Protein 9Y0I (pdb70)

Foldseek 3Di:
DLLVLLLVLLCVQLVLCVVVVVNLLNVLSVVLNVLSVVVVDNVLSNVSSVLSVQLVVCVVVPNLLRNLLSSLVSLCSSVVDDDLLVVLLVLLNVLLVLCVVLVNNLLSNLSSSLNSLSSNVVDNVLSVVLSVLSVQLSVCSVVVNSPSNSVSSVVSSVSSVPDD/DLLVLLLVLLVLLLVLCVVVVNNLLNVLSVVLNVLSVVVVDNVLSNLSNVLSVQLNVCVVVPNLLSNLLSSLVSLCSSVVQDDLLVVLLVLLVVLLVLCVVLVNSLLSNLSSQLSSLSSVVVDNVLSVVLSVLSVQLSVCSVVVVSPSNNVSSVVSNVSSVVD/DLLVLLLVLLCVLLVLCVVVPNNLLNVLSVVLNVLSVVVVDSVLSNQLSVLSVQLSVCVVVPLLLSNLLSSLVNLCSSVVPDPLLVVLLVLLNVLLVLCVVLPNNVLSNLSSSLNSLSSNVVDSVLSVLLSVLSVVLSVCVVVPNNPSNSVSSVVSSVSSVPDD/DLLVLLLVLLVLQLVVCVVVVVPLRNVLSVVLNVLSVVVVDNVLSNLSNVLSVQLNVCVVVPNQLSNLLSSLVSLCSSVVDPDLLVVLSVLLVVLLVLCVVLVNPPLSNLSSVLSSLSSVVVDNVLSVVLNVLSVVLSVCSVVPVPVSSSVSSVVNSVSSVPDD

Sequence (655 aa):
EVIERARRLLRELADLAEERGDEGVAAAAREVERLVAERGDRELAAVVAALAAAALLALERGDEVLARLAAAAAVLVAKRERGKVAKAVAELARLARLALERGDEETARLVAEVALLVASKGDDELAEKVAELAREARDALEAGDRERAREAAEEALRVAREAEEVIERARRLLRELADLAEERGDEGVAAAAREVERLVAERGDRELAAVVAALAAAALLALERGDEVLARLAAAAAVLVAKRERGKVAKAVAELARLARLALERGDEETARLVAEVALLVASKGDDELAEKVAELAREARDALEAGDRERAREAAEEALRVAREAEVIERARRLLRELADLAEERGDEGVAAAAREVERLVAERGDRELAAVVAALAAAALLALERGDEVLARLAAAAAVLVAKRERGKVAKAVAELARLARLALERGDEETARLVAEVALLVASKGDDELAEKVAELAREARDALEAGDRERAREAAEEALRVAREAEEVIERARRLLRELADLAEERGDEGVAAAAREVERLVAERGDRELAAVVAALAAAALLALERGDEVLARLAAAAAVLVAKRERGKVAKAVAELARLARLALERGDEETARLVAEVALLVASKGDDELAEKVAELAREARDALEAGDRERAREAAEEALRVAREAE

Solvent-accessible surface area: 25498 Å² total; per-residue (Å²): 147,34,37,62,67,0,71,120,41,2,88,66,4,6,96,30,0,86,143,43,12,10,80,24,0,0,55,2,2,107,41,2,21,139,43,1,40,143,80,39,55,164,78,10,0,15,13,0,11,12,1,1,26,18,0,5,10,1,0,13,8,14,20,28,1,9,0,31,20,6,3,0,12,4,1,26,8,1,65,145,37,168,38,107,7,22,86,2,10,23,45,2,28,85,4,0,33,4,0,30,78,126,20,0,20,12,0,0,30,12,1,0,18,0,0,1,26,0,0,26,63,23,60,78,106,4,1,82,105,0,8,122,32,6,117,70,1,102,98,9,5,96,88,54,64,53,76,137,0,12,88,3,2,25,64,2,5,142,27,0,78,113,23,185,119,29,38,77,61,0,72,112,24,1,93,63,3,11,88,20,0,90,122,91,52,7,125,29,0,0,52,5,2,103,43,1,25,132,26,1,42,132,97,48,47,87,69,10,0,35,1,0,14,23,0,1,25,8,0,3,5,0,4,52,65,6,0,18,0,11,0,17,11,9,3,0,15,3,1,26,4,1,69,126,21,88,43,119,8,20,87,1,6,37,17,1,18,131,5,0,53,25,0,12,35,58,5,0,9,11,2,0,44,12,1,0,17,0,0,3,32,0,0,43,87,31,76,79,106,3,0,81,81,0,16,109,35,4,127,82,2,54,80,0,2,94,72,53,64,67,136,84,0,82,97,8,2,62,62,3,6,151,33,0,145,153,68,115,22,43,100,45,0,111,108,14,1,104,20,2,6,88,41,0,103,138,22,52,9,125,28,0,4,54,8,2,149,75,2,34,158,27,0,36,115,102,38,44,157,72,10,0,22,7,0,10,18,1,0,20,11,0,2,7,1,1,34,52,0,5,11,0,9,0,12,20,5,3,0,14,2,1,27,16,0,52,97,49,140,38,110,2,20,115,3,7,28,48,1,33,110,3,0,60,13,0,30,70,87,32,3,26,13,0,0,32,25,2,0,5,0,0,2,20,0,1,44,57,20,46,80,139,9,0,80,87,0,10,91,15,4,106,54,0,79,77,11,4,93,89,56,71,84,127,137,0,54,85,1,2,84,71,2,22,148,37,0,131,127,33,200,141,36,29,82,69,0,65,133,28,2,112,65,4,12,93,54,0,109,152,39,27,12,117,10,4,1,41,3,2,101,64,3,26,110,38,0,38,130,151,50,68,143,57,25,0,35,4,0,11,25,0,1,35,8,0,0,14,0,6,59,39,1,11,12,0,11,2,4,11,8,3,0,15,5,2,15,10,8,71,150,33,82,48,120,2,15,86,0,10,20,11,1,18,58,1,0,28,14,0,28,86,117,11,0,2,0,0,0,4,2,1,0,9,0,0,4,22,0,0,35,48,23,55,90,111,3,0,56,90,0,0,120,36,2,76,87,0,61,97,0,3,104,86,51,45,39,137,97,0,30,107,7,2,41,76,2,4,105,26,0,76,109,61,185

Nearest PDB structures (foldseek):
  5cwf-assembly4_D  TM=4.462E-01  e=7.627E-04  synthetic construct
  5cwf-assembly3_C  TM=4.151E-01  e=1.908E-03  synthetic construct
  8erw-assembly1_A  TM=2.856E-01  e=3.989E-02  synthetic construct
  3u8v-assembly1_A  TM=5.366E-01  e=1.988E+00  Nitrosomonas europaea
  4qim-assembly1_A  TM=2.891E-01  e=3.070E+00  Homo sapiens

Structure (mmCIF, N/CA/C/O backbone):
data_9Y0I
#
_entry.id   9Y0I
#
_cell.length_a   51.199
_cell.length_b   93.237
_cell.length_c   60.890
_cell.angle_alpha   90.000
_cell.angle_beta   98.369
_cell.angle_gamma   90.000
#
_symmetry.space_group_name_H-M   'P 1 21 1'
#
loop_
_atom_site.group_PDB
_atom_site.id
_atom_site.type_symbol
_atom_site.label_atom_id
_atom_site.label_alt_id
_atom_site.label_comp_id
_atom_site.label_asym_id
_atom_site.label_entity_id
_atom_site.label_seq_id
_atom_site.pdbx_PDB_ins_code
_atom_site.Cartn_x
_atom_site.Cartn_y
_atom_site.Cartn_z
_atom_site.occupancy
_atom_site.B_iso_or_equiv
_atom_site.auth_seq_id
_atom_site.auth_comp_id
_atom_site.auth_asym_id
_atom_site.auth_atom_id
_atom_site.pdbx_PDB_model_num
ATOM 1 N N . GLU A 1 1 ? 38.89182 4.65470 5.73311 1.000 93.69926 1 GLU A N 1
ATOM 2 C CA . GLU A 1 1 ? 38.67247 5.63174 6.79378 1.000 82.90023 1 GLU A CA 1
ATOM 3 C C . GLU A 1 1 ? 37.20217 5.54353 7.14785 1.000 84.97179 1 GLU A C 1
ATOM 4 O O . GLU A 1 1 ? 36.78438 5.86977 8.25891 1.000 87.05841 1 GLU A O 1
ATOM 10 N N . VAL A 1 2 ? 36.42735 5.20828 6.11546 1.000 73.54487 2 VAL A N 1
ATOM 11 C CA . VAL A 1 2 ? 35.01502 4.84513 6.17084 1.000 67.03285 2 VAL A CA 1
ATOM 12 C C . VAL A 1 2 ? 34.61488 4.21937 7.50159 1.000 62.92620 2 VAL A C 1
ATOM 13 O O . VAL A 1 2 ? 33.57939 4.57121 8.07481 1.000 64.67047 2 VAL A O 1
ATOM 17 N N . ILE A 1 3 ? 35.41301 3.26158 7.98314 1.000 57.01465 3 ILE A N 1
ATOM 18 C CA . ILE A 1 3 ? 35.06426 2.55962 9.21517 1.000 57.07884 3 ILE A CA 1
ATOM 19 C C . ILE A 1 3 ? 35.02139 3.52771 10.38662 1.000 57.77014 3 ILE A C 1
ATOM 20 O O . ILE A 1 3 ? 34.08347 3.50948 11.19230 1.000 59.45026 3 ILE A O 1
ATOM 25 N N . GLU A 1 4 ? 36.02977 4.39201 10.49897 1.000 72.02262 4 GLU A N 1
ATOM 26 C CA . GLU A 1 4 ? 36.00910 5.40296 11.54778 1.000 77.68310 4 GLU A CA 1
ATOM 27 C C . GLU A 1 4 ? 34.94486 6.45540 11.25859 1.000 72.32905 4 GLU A C 1
ATOM 28 O O . GLU A 1 4 ? 34.34113 6.99665 12.18949 1.000 78.29160 4 GLU A O 1
ATOM 34 N N . ARG A 1 5 ? 34.70858 6.75639 9.97726 1.000 71.20795 5 ARG A N 1
ATOM 35 C CA . ARG A 1 5 ? 33.63060 7.66878 9.60110 1.000 74.10468 5 ARG A CA 1
ATOM 36 C C . ARG A 1 5 ? 32.29253 7.14912 10.10643 1.000 65.73554 5 ARG A C 1
ATOM 37 O O . ARG A 1 5 ? 31.49699 7.89683 10.68804 1.000 65.09607 5 ARG A O 1
ATOM 45 N N . ALA A 1 6 ? 32.02334 5.86359 9.87345 1.000 67.35394 6 ALA A N 1
ATOM 46 C CA . ALA A 1 6 ? 30.80398 5.24844 10.37886 1.000 69.62109 6 ALA A CA 1
ATOM 47 C C . ALA A 1 6 ? 30.75962 5.30882 11.89702 1.000 72.65564 6 ALA A C 1
ATOM 48 O O . ALA A 1 6 ? 29.79909 5.82117 12.48165 1.000 69.76545 6 ALA A O 1
ATOM 50 N N . ARG A 1 7 ? 31.81755 4.82349 12.55379 1.000 70.50655 7 ARG A N 1
ATOM 51 C CA . ARG A 1 7 ? 31.83069 4.78029 14.01093 1.000 62.92126 7 ARG A CA 1
ATOM 52 C C . ARG A 1 7 ? 31.63209 6.15746 14.62221 1.000 65.83286 7 ARG A C 1
ATOM 53 O O . ARG A 1 7 ? 30.99885 6.27881 15.67745 1.000 68.11617 7 ARG A O 1
ATOM 61 N N . ARG A 1 8 ? 32.16012 7.20376 13.99210 1.000 94.10876 8 ARG A N 1
ATOM 62 C CA . ARG A 1 8 ? 31.93441 8.53479 14.53591 1.000 95.98967 8 ARG A CA 1
ATOM 63 C C . ARG A 1 8 ? 30.46253 8.90876 14.45935 1.000 93.16340 8 ARG A C 1
ATOM 64 O O . ARG A 1 8 ? 29.91657 9.51357 15.38977 1.000 87.84156 8 ARG A O 1
ATOM 72 N N . LEU A 1 9 ? 29.81380 8.57499 13.34590 1.000 60.45324 9 LEU A N 1
ATOM 73 C CA . LEU A 1 9 ? 28.39764 8.86678 13.19478 1.000 56.07215 9 LEU A CA 1
ATOM 74 C C . LEU A 1 9 ? 27.56535 8.08164 14.20370 1.000 58.38114 9 LEU A C 1
ATOM 75 O O . LEU A 1 9 ? 26.56123 8.59258 14.71531 1.000 53.90515 9 LEU A O 1
ATOM 80 N N . LEU A 1 10 ? 27.96073 6.83550 14.50275 1.000 49.86858 10 LEU A N 1
ATOM 81 C CA . LEU A 1 10 ? 27.22119 6.06290 15.49743 1.000 51.56167 10 LEU A CA 1
ATOM 82 C C . LEU A 1 10 ? 27.36869 6.65065 16.89497 1.000 57.07884 10 LEU A C 1
ATOM 83 O O . LEU A 1 10 ? 26.42763 6.58541 17.69510 1.000 55.34007 10 LEU A O 1
ATOM 88 N N . ARG A 1 11 ? 28.53760 7.21120 17.22190 1.000 62.09294 11 ARG A N 1
ATOM 89 C CA . ARG A 1 11 ? 28.71076 7.76084 18.56404 1.000 59.65061 11 ARG A CA 1
ATOM 90 C C . ARG A 1 11 ? 27.90514 9.04011 18.75480 1.000 62.77943 11 ARG A C 1
ATOM 91 O O . ARG A 1 11 ? 27.28586 9.23093 19.80740 1.000 78.74397 11 ARG A O 1
ATOM 99 N N . GLU A 1 12 ? 27.90308 9.93680 17.76158 1.000 71.03182 12 GLU A N 1
ATOM 100 C CA . GLU A 1 12 ? 27.06908 11.13033 17.88241 1.000 78.75412 12 GLU A CA 1
ATOM 101 C C . GLU A 1 12 ? 25.59389 10.75959 17.91090 1.000 73.14428 12 GLU A C 1
ATOM 102 O O . GLU A 1 12 ? 24.80568 11.37706 18.63451 1.000 73.74480 12 GLU A O 1
ATOM 108 N N . LEU A 1 13 ? 25.19814 9.76619 17.11447 1.000 52.35242 13 LEU A N 1
ATOM 109 C CA . LEU A 1 13 ? 23.81760 9.30001 17.16000 1.000 55.29694 13 LEU A CA 1
ATOM 110 C C . LEU A 1 13 ? 23.46317 8.79262 18.55130 1.000 64.37633 13 LEU A C 1
ATOM 111 O O . LEU A 1 13 ? 22.36741 9.06030 19.05742 1.000 55.71579 13 LEU A O 1
ATOM 116 N N . ALA A 1 14 ? 24.37184 8.03788 19.17586 1.000 74.10960 14 ALA A N 1
ATOM 117 C CA . ALA A 1 14 ? 24.13790 7.57472 20.53939 1.000 70.51394 14 ALA A CA 1
ATOM 118 C C . ALA A 1 14 ? 24.05042 8.74622 21.51026 1.000 77.10622 14 ALA A C 1
ATOM 119 O O . ALA A 1 14 ? 23.21310 8.74710 22.42040 1.000 82.51378 14 ALA A O 1
ATOM 121 N N . ASP A 1 15 ? 24.92047 9.74476 21.34003 1.000 69.76085 15 ASP A N 1
ATOM 122 C CA . ASP A 1 15 ? 24.91926 10.91478 22.21440 1.000 72.08452 15 ASP A CA 1
ATOM 123 C C . ASP A 1 15 ? 23.60892 11.68836 22.10801 1.000 73.06421 15 ASP A C 1
ATOM 124 O O . ASP A 1 15 ? 22.92909 11.93458 23.11193 1.000 73.58662 15 ASP A O 1
ATOM 129 N N . LEU A 1 16 ? 23.25205 12.09910 20.88919 1.000 71.77567 16 LEU A N 1
ATOM 130 C CA . LEU A 1 16 ? 22.04394 12.89260 20.68564 1.000 76.99240 16 LEU A CA 1
ATOM 131 C C . LEU A 1 16 ? 20.79383 12.13547 21.12439 1.000 73.70813 16 LEU A C 1
ATOM 132 O O . LEU A 1 16 ? 19.88896 12.71797 21.73365 1.000 72.34775 16 LEU A O 1
ATOM 137 N N . ALA A 1 17 ? 20.72190 10.83659 20.82071 1.000 68.46290 17 ALA A N 1
ATOM 138 C CA . ALA A 1 17 ? 19.57871 10.04078 21.25881 1.000 68.64691 17 ALA A CA 1
ATOM 139 C C . ALA A 1 17 ? 19.51990 9.96273 22.77778 1.000 75.27248 17 ALA A C 1
ATOM 140 O O . ALA A 1 17 ? 18.43517 10.02386 23.36963 1.000 68.48604 17 ALA A O 1
ATOM 142 N N . GLU A 1 18 ? 20.67838 9.81688 23.42562 1.000 95.33068 18 GLU A N 1
ATOM 143 C CA . GLU A 1 18 ? 20.71090 9.78050 24.88345 1.000 96.68310 18 GLU A CA 1
ATOM 144 C C . GLU A 1 18 ? 20.19495 11.09523 25.45333 1.000 100.63865 18 GLU A C 1
ATOM 145 O O . GLU A 1 18 ? 19.48924 11.11553 26.46967 1.000 94.96059 18 GLU A O 1
ATOM 151 N N . GLU A 1 19 ? 20.57151 12.20849 24.81393 1.000 100.15933 19 GLU A N 1
ATOM 152 C CA . GLU A 1 19 ? 20.12639 13.53693 25.22153 1.000 93.28155 19 GLU A CA 1
ATOM 153 C C . GLU A 1 19 ? 18.63174 13.73031 25.00645 1.000 96.03654 19 GLU A C 1
ATOM 154 O O . GLU A 1 19 ? 17.98221 14.44751 25.77527 1.000 111.00361 19 GLU A O 1
ATOM 160 N N . ARG A 1 20 ? 18.06917 13.10685 23.97205 1.000 78.02944 20 ARG A N 1
ATOM 161 C CA . ARG A 1 20 ? 16.64307 13.22228 23.70021 1.000 79.46805 20 ARG A CA 1
ATOM 162 C C . ARG A 1 20 ? 15.80765 12.24232 24.50718 1.000 82.42665 20 ARG A C 1
ATOM 163 O O . ARG A 1 20 ? 14.57551 12.32102 24.46068 1.000 96.72899 20 ARG A O 1
ATOM 171 N N . GLY A 1 21 ? 16.43737 11.33091 25.23971 1.000 91.56917 21 GLY A N 1
ATOM 172 C CA . GLY A 1 21 ? 15.71230 10.33680 25.99846 1.000 90.12178 21 GLY A CA 1
ATOM 173 C C . GLY A 1 21 ? 15.33155 9.09943 25.21945 1.000 93.86402 21 GLY A C 1
ATOM 174 O O . GLY A 1 21 ? 14.61007 8.24781 25.75518 1.000 77.72748 21 GLY A O 1
ATOM 175 N N . ASP A 1 22 ? 15.77937 8.976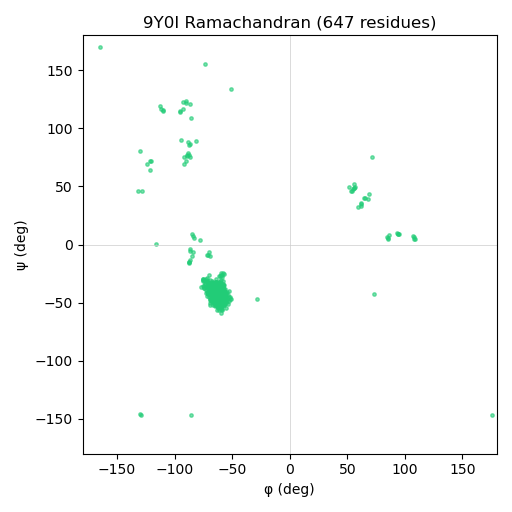72 23.96883 1.000 97.95154 22 ASP A N 1
ATOM 176 C CA . ASP A 1 22 ? 15.47986 7.80256 23.15114 1.000 94.47439 22 ASP A CA 1
ATOM 177 C C . ASP A 1 22 ? 16.59863 6.77483 23.33698 1.000 91.46897 22 ASP A C 1
ATOM 178 O O . ASP A 1 22 ? 17.40485 6.49941 22.44589 1.000 98.26108 22 ASP A O 1
ATOM 183 N N . GLU A 1 23 ? 16.62598 6.20386 24.54669 1.000 100.26546 23 GLU A N 1
ATOM 184 C CA . GLU A 1 23 ? 17.61889 5.18913 24.89381 1.000 90.55968 23 GLU A CA 1
ATOM 185 C C . GLU A 1 23 ? 17.54231 3.97261 23.98676 1.000 82.46739 23 GLU A C 1
ATOM 186 O O . GLU A 1 23 ? 18.53290 3.24750 23.84425 1.000 87.74364 23 GLU A O 1
ATOM 192 N N . GLY A 1 24 ? 16.38130 3.71946 23.38413 1.000 82.83512 24 GLY A N 1
ATOM 193 C CA . GLY A 1 24 ? 16.29219 2.64318 22.41475 1.000 72.20338 24 GLY A CA 1
ATOM 194 C C . GLY A 1 24 ? 17.23579 2.86424 21.25075 1.000 70.63202 24 GLY A C 1
ATOM 195 O O . GLY A 1 24 ? 17.92913 1.94224 20.81322 1.000 67.08822 24 GLY A O 1
ATOM 196 N N . VAL A 1 25 ? 17.27496 4.09379 20.73519 1.000 66.34034 25 VAL A N 1
ATOM 197 C CA . VAL A 1 25 ? 18.12272 4.39700 19.58959 1.000 63.91347 25 VAL A CA 1
ATOM 198 C C . VAL A 1 25 ? 19.58645 4.46241 20.00620 1.000 73.99053 25 VAL A C 1
ATOM 199 O O . VAL A 1 25 ? 20.47415 4.01342 19.27164 1.000 70.92553 25 VAL A O 1
ATOM 203 N N . ALA A 1 26 ? 19.86259 4.99839 21.19765 1.000 72.51922 26 ALA A N 1
ATOM 204 C CA . ALA A 1 26 ? 21.24066 5.06314 21.67752 1.000 70.78745 26 ALA A CA 1
ATOM 205 C C . ALA A 1 26 ? 21.82935 3.66888 21.83640 1.000 72.25248 26 ALA A C 1
ATOM 206 O O . ALA A 1 26 ? 22.96782 3.41116 21.42779 1.000 78.70265 26 ALA A O 1
ATOM 208 N N . ALA A 1 27 ? 21.06626 2.75668 22.44236 1.000 64.80164 27 ALA A N 1
ATOM 209 C CA . ALA A 1 27 ? 21.53000 1.38197 22.59075 1.000 64.39102 27 ALA A CA 1
ATOM 210 C C . ALA A 1 27 ? 21.83687 0.75800 21.23697 1.000 57.30378 27 ALA A C 1
ATOM 211 O O . ALA A 1 27 ? 22.84517 0.05977 21.08039 1.000 59.95012 27 ALA A O 1
ATOM 213 N N . ALA A 1 28 ? 20.96738 0.98575 20.25095 1.000 52.14674 28 ALA A N 1
ATOM 214 C CA . ALA A 1 28 ? 21.19916 0.44162 18.91889 1.000 59.23139 28 ALA A CA 1
ATOM 215 C C . ALA A 1 28 ? 22.49231 0.98818 18.32579 1.000 57.10719 28 ALA A C 1
ATOM 216 O O . ALA A 1 28 ? 23.31295 0.23123 17.79919 1.000 50.77849 28 ALA A O 1
ATOM 218 N N . ALA A 1 29 ? 22.69335 2.30645 18.41341 1.000 54.50847 29 ALA A N 1
ATOM 219 C CA . ALA A 1 29 ? 23.90187 2.92045 17.87528 1.000 56.46031 29 ALA A CA 1
ATOM 220 C C . ALA A 1 29 ? 25.15091 2.29855 18.48174 1.000 62.88282 29 ALA A C 1
ATOM 221 O O . ALA A 1 29 ? 26.14239 2.05915 17.78215 1.000 65.58908 29 ALA A O 1
ATOM 223 N N . ARG A 1 30 ? 25.12485 2.04128 19.78844 1.000 62.07346 30 ARG A N 1
ATOM 224 C CA . ARG A 1 30 ? 26.28808 1.46301 20.44830 1.000 59.34756 30 ARG A CA 1
ATOM 225 C C . ARG A 1 30 ? 26.51050 0.02072 20.00630 1.000 55.95333 30 ARG A C 1
ATOM 226 O O . ARG A 1 30 ? 27.65673 -0.42122 19.86949 1.000 64.66614 30 ARG A O 1
ATOM 234 N N . GLU A 1 31 ? 25.43203 -0.73762 19.80225 1.000 59.86107 31 GLU A N 1
ATOM 235 C CA . GLU A 1 31 ? 25.58059 -2.10741 19.31592 1.000 62.89727 31 GLU A CA 1
ATOM 236 C C . GLU A 1 31 ? 26.07910 -2.12139 17.87817 1.000 63.43649 31 GLU A C 1
ATOM 237 O O . GLU A 1 31 ? 26.98051 -2.89323 17.52555 1.000 60.14849 31 GLU A O 1
ATOM 243 N N . VAL A 1 32 ? 25.49638 -1.27260 17.03273 1.000 54.52097 32 VAL A N 1
ATOM 244 C CA . VAL A 1 32 ? 25.90600 -1.21332 15.63782 1.000 49.93305 32 VAL A CA 1
ATOM 245 C C . VAL A 1 32 ? 27.37203 -0.81618 15.53317 1.000 53.68369 32 VAL A C 1
ATOM 246 O O . VAL A 1 32 ? 28.13164 -1.40921 14.75901 1.000 49.75103 32 VAL A O 1
ATOM 250 N N . GLU A 1 33 ? 27.79276 0.19266 16.30694 1.000 68.39071 33 GLU A N 1
ATOM 251 C CA . GLU A 1 33 ? 29.19020 0.61825 16.27230 1.000 73.17989 33 GLU A CA 1
ATOM 252 C C . GLU A 1 33 ? 30.13410 -0.51220 16.65298 1.000 75.63944 33 GLU A C 1
ATOM 253 O O . GLU A 1 33 ? 31.21419 -0.65225 16.06443 1.000 75.46402 33 GLU A O 1
ATOM 259 N N . ARG A 1 34 ? 29.75448 -1.32180 17.64509 1.000 64.23054 34 ARG A N 1
ATOM 260 C CA . ARG A 1 34 ? 30.59701 -2.45560 18.00249 1.000 64.44045 34 ARG A CA 1
ATOM 261 C C . ARG A 1 34 ? 30.68600 -3.43323 16.84044 1.000 63.10038 34 ARG A C 1
ATOM 262 O O . ARG A 1 34 ? 31.76830 -3.94180 16.52801 1.000 69.14960 34 ARG A O 1
ATOM 270 N N . LEU A 1 35 ? 29.55085 -3.72311 16.19838 1.000 51.95612 35 LEU A N 1
ATOM 271 C CA . LEU A 1 35 ? 29.56941 -4.59999 15.03128 1.000 57.55716 35 LEU A CA 1
ATOM 272 C C . LEU A 1 35 ? 30.44115 -4.03352 13.91488 1.000 57.83600 35 LEU A C 1
ATOM 273 O O . LEU A 1 35 ? 31.24611 -4.75958 13.32385 1.000 49.17585 35 LEU A O 1
ATOM 278 N N . VAL A 1 36 ? 30.30203 -2.73849 13.61733 1.000 54.67008 36 VAL A N 1
ATOM 279 C CA . VAL A 1 36 ? 31.10352 -2.12790 12.56171 1.000 52.99700 36 VAL A CA 1
ATOM 280 C C . VAL A 1 36 ? 32.58805 -2.28652 12.85621 1.000 63.56827 36 VAL A C 1
ATOM 281 O O . VAL A 1 36 ? 33.38909 -2.56286 11.95439 1.000 74.79359 36 VAL A O 1
ATOM 285 N N . ALA A 1 37 ? 32.98035 -2.11547 14.11954 1.000 68.71471 37 ALA A N 1
ATOM 286 C CA . ALA A 1 37 ? 34.38787 -2.25263 14.47966 1.000 62.68294 37 ALA A CA 1
ATOM 287 C C . ALA A 1 37 ? 34.84348 -3.70107 14.35571 1.000 61.43210 37 ALA A C 1
ATOM 288 O O . ALA A 1 37 ? 35.89006 -3.98585 13.76318 1.000 61.63879 37 ALA A O 1
ATOM 290 N N . GLU A 1 38 ? 34.07065 -4.63058 14.92122 1.000 74.46807 38 GLU A N 1
ATOM 291 C CA . GLU A 1 38 ? 34.46761 -6.03453 14.91592 1.000 78.40632 38 GLU A CA 1
ATOM 292 C C . GLU A 1 38 ? 34.47708 -6.60112 13.50088 1.000 80.35977 38 GLU A C 1
ATOM 293 O O . GLU A 1 38 ? 35.36581 -7.38067 13.14451 1.000 76.00754 38 GLU A O 1
ATOM 299 N N . ARG A 1 39 ? 33.50214 -6.22297 12.67626 1.000 88.86675 39 ARG A N 1
ATOM 300 C CA . ARG A 1 39 ? 33.47613 -6.73901 11.31327 1.000 86.93534 39 ARG A CA 1
ATOM 301 C C . ARG A 1 39 ? 34.59660 -6.14868 10.47756 1.000 87.03833 39 ARG A C 1
ATOM 302 O O . ARG A 1 39 ? 35.16583 -6.84344 9.62863 1.000 88.77601 39 ARG A O 1
ATOM 310 N N . GLY A 1 40 ? 34.94041 -4.88631 10.72223 1.000 65.25365 40 GLY A N 1
ATOM 311 C CA . GLY A 1 40 ? 35.97502 -4.20252 9.97064 1.000 67.74672 40 GLY A CA 1
ATOM 312 C C . GLY A 1 40 ? 35.73363 -4.27430 8.47731 1.000 70.57250 40 GLY A C 1
ATOM 313 O O . GLY A 1 40 ? 36.65634 -4.52669 7.69696 1.000 72.95019 40 GLY A O 1
ATOM 314 N N . ASP A 1 41 ? 34.49884 -4.01840 8.06482 1.000 88.50972 41 ASP A N 1
ATOM 315 C CA . ASP A 1 41 ? 34.08775 -4.18057 6.67861 1.000 81.41596 41 ASP A CA 1
ATOM 316 C C . ASP A 1 41 ? 33.80846 -2.80073 6.10277 1.000 78.38832 41 ASP A C 1
ATOM 317 O O . ASP A 1 41 ? 32.89803 -2.10451 6.56607 1.000 78.26266 41 ASP A O 1
ATOM 322 N N . ARG A 1 42 ? 34.59171 -2.41529 5.09267 1.000 69.70041 42 ARG A N 1
ATOM 323 C CA . ARG A 1 42 ? 34.43825 -1.09503 4.49053 1.000 69.83098 42 ARG A CA 1
ATOM 324 C C . ARG A 1 42 ? 33.03597 -0.89899 3.93406 1.000 64.44449 42 ARG A C 1
ATOM 325 O O . ARG A 1 42 ? 32.40635 0.13925 4.16532 1.000 65.83483 42 ARG A O 1
ATOM 333 N N . GLU A 1 43 ? 32.54411 -1.86830 3.16136 1.000 70.89594 43 GLU A N 1
ATOM 334 C CA . GLU A 1 43 ? 31.24149 -1.70421 2.52513 1.000 70.33654 43 GLU A CA 1
ATOM 335 C C . GLU A 1 43 ? 30.12047 -1.60134 3.55761 1.000 73.79758 43 GLU A C 1
ATOM 336 O O . GLU A 1 43 ? 29.24686 -0.73157 3.45277 1.000 70.70482 43 GLU A O 1
ATOM 342 N N . LEU A 1 44 ? 30.12706 -2.48130 4.56597 1.000 67.83143 44 LEU A N 1
ATOM 343 C CA . LEU A 1 44 ? 29.16027 -2.35520 5.65506 1.000 64.95104 44 LEU A CA 1
ATOM 344 C C . LEU A 1 44 ? 29.27769 -0.99791 6.33141 1.000 70.96117 44 LEU A C 1
ATOM 345 O O . LEU A 1 44 ? 28.26721 -0.39776 6.71921 1.000 60.09791 44 LEU A O 1
ATOM 350 N N . ALA A 1 45 ? 30.50861 -0.51215 6.50917 1.000 62.53728 45 ALA A N 1
ATOM 351 C CA . ALA A 1 45 ? 30.70206 0.78090 7.15413 1.000 60.96015 45 ALA A CA 1
ATOM 352 C C . ALA A 1 45 ? 30.09168 1.91052 6.33269 1.000 60.83172 45 ALA A C 1
ATOM 353 O O . ALA A 1 45 ? 29.47591 2.82617 6.89035 1.000 71.63301 45 ALA A O 1
ATOM 355 N N . ALA A 1 46 ? 30.25754 1.86859 5.00768 1.000 45.70363 46 ALA A N 1
ATOM 356 C CA . ALA A 1 46 ? 29.69672 2.91084 4.15016 1.000 50.15374 46 ALA A CA 1
ATOM 357 C C . ALA A 1 46 ? 28.17868 2.98058 4.26928 1.000 52.61433 46 ALA A C 1
ATOM 358 O O . ALA A 1 46 ? 27.60892 4.05853 4.47939 1.000 51.48632 46 ALA A O 1
ATOM 360 N N . VAL A 1 47 ? 27.50270 1.83854 4.12799 1.000 56.12180 47 VAL A N 1
ATOM 361 C CA . VAL A 1 47 ? 26.04263 1.84758 4.15654 1.000 57.37253 47 VAL A CA 1
ATOM 362 C C . VAL A 1 47 ? 25.53635 2.21889 5.54491 1.000 58.08826 47 VAL A C 1
ATOM 363 O O . VAL A 1 47 ? 24.61835 3.03459 5.68118 1.000 57.90416 47 VAL A O 1
ATOM 367 N N . VAL A 1 48 ? 26.13797 1.65023 6.59549 1.000 51.79744 48 VAL A N 1
ATOM 368 C CA . VAL A 1 48 ? 25.73925 1.99432 7.95857 1.000 46.75417 48 VAL A CA 1
ATOM 369 C C . VAL A 1 48 ? 25.95974 3.47851 8.20966 1.000 48.90216 48 VAL A C 1
ATOM 370 O O . VAL A 1 48 ? 25.17693 4.12793 8.91306 1.000 58.94505 48 VAL A O 1
ATOM 374 N N . ALA A 1 49 ? 27.02235 4.04299 7.63054 1.000 55.13681 49 ALA A N 1
ATOM 375 C CA . ALA A 1 49 ? 27.23912 5.48215 7.73952 1.000 55.63906 49 ALA A CA 1
ATOM 376 C C . ALA A 1 49 ? 26.06259 6.24715 7.14991 1.000 53.14865 49 ALA A C 1
ATOM 377 O O . ALA A 1 49 ? 25.59852 7.23634 7.73116 1.000 54.31884 49 ALA A O 1
ATOM 379 N N . ALA A 1 50 ? 25.56895 5.79974 5.99095 1.000 60.49248 50 ALA A N 1
ATOM 380 C CA . ALA A 1 50 ? 24.41428 6.44127 5.36984 1.000 66.67639 50 ALA A CA 1
ATOM 381 C C . ALA A 1 50 ? 23.20139 6.41728 6.29622 1.000 52.28460 50 ALA A C 1
ATOM 382 O O . ALA A 1 50 ? 22.57498 7.45617 6.53682 1.000 48.22093 50 ALA A O 1
ATOM 384 N N . LEU A 1 51 ? 22.85175 5.23875 6.82769 1.000 55.52293 51 LEU A N 1
ATOM 385 C CA . LEU A 1 51 ? 21.70745 5.15578 7.73576 1.000 56.33763 51 LEU A CA 1
ATOM 386 C C . LEU A 1 51 ? 21.91350 5.99843 8.98753 1.000 59.61962 51 LEU A C 1
ATOM 387 O O . LEU A 1 51 ? 20.99402 6.69702 9.42819 1.000 69.99575 51 LEU A O 1
ATOM 392 N N . ALA A 1 52 ? 23.10932 5.94384 9.57903 1.000 62.64196 52 ALA A N 1
ATOM 393 C CA . ALA A 1 52 ? 23.35833 6.71090 10.79622 1.000 62.97408 52 ALA A CA 1
ATOM 394 C C . ALA A 1 52 ? 23.20863 8.20393 10.54056 1.000 59.14570 52 ALA A C 1
ATOM 395 O O . ALA A 1 52 ? 22.68062 8.93607 11.38530 1.000 62.60354 52 ALA A O 1
ATOM 397 N N . ALA A 1 53 ? 23.66950 8.67407 9.38000 1.000 59.99467 53 ALA A N 1
ATOM 398 C CA . ALA A 1 53 ? 23.46397 10.07150 9.01609 1.000 56.86425 53 ALA A CA 1
ATOM 399 C C . ALA A 1 53 ? 21.97927 10.37920 8.87348 1.000 47.47382 53 ALA A C 1
ATOM 400 O O . ALA A 1 53 ? 21.50445 11.42331 9.33533 1.000 46.13887 53 ALA A O 1
ATOM 402 N N . ALA A 1 54 ? 21.23602 9.48741 8.21443 1.000 49.96256 54 ALA A N 1
ATOM 403 C CA . ALA A 1 54 ? 19.79319 9.66411 8.07995 1.000 52.55409 54 ALA A CA 1
ATOM 404 C C . ALA A 1 54 ? 19.12380 9.77729 9.44301 1.000 52.91758 54 ALA A C 1
ATOM 405 O O . ALA A 1 54 ? 18.33975 10.70236 9.68899 1.000 54.99094 54 ALA A O 1
ATOM 407 N N . ALA A 1 55 ? 19.41241 8.82892 10.33815 1.000 54.74600 55 ALA A N 1
ATOM 408 C CA . ALA A 1 55 ? 18.83675 8.86182 11.67746 1.000 51.02470 55 ALA A CA 1
ATOM 409 C C . ALA A 1 55 ? 19.22909 10.13538 12.40971 1.000 59.25088 55 ALA A C 1
ATOM 410 O O . ALA A 1 55 ? 18.39912 10.77002 13.07409 1.000 64.56542 55 ALA A O 1
ATOM 412 N N . LEU A 1 56 ? 20.50456 10.51245 12.31305 1.000 53.90838 56 LEU A N 1
ATOM 413 C CA . LEU A 1 56 ? 20.98464 11.70214 13.00486 1.000 52.70073 56 LEU A CA 1
ATOM 414 C C . LEU A 1 56 ? 20.29365 12.95938 12.48711 1.000 51.79229 56 LEU A C 1
ATOM 415 O O . LEU A 1 56 ? 19.92215 13.83954 13.27206 1.000 64.85451 56 LEU A O 1
ATOM 420 N N . LEU A 1 57 ? 20.12932 13.07309 11.16664 1.000 56.59421 57 LEU A N 1
ATOM 421 C CA . LEU A 1 57 ? 19.39851 14.20912 10.61035 1.000 54.79188 57 LEU A CA 1
ATOM 422 C C . LEU A 1 57 ? 17.93213 14.17047 11.01664 1.000 55.64804 57 LEU A C 1
ATOM 423 O O . LEU A 1 57 ? 17.31288 15.21829 11.23528 1.000 52.67016 57 LEU A O 1
ATOM 428 N N . ALA A 1 58 ? 17.35420 12.97114 11.09028 1.000 56.63777 58 ALA A N 1
ATOM 429 C CA . ALA A 1 58 ? 15.95939 12.83906 11.49097 1.000 53.94879 58 ALA A CA 1
ATOM 430 C C . ALA A 1 58 ? 15.74229 13.43290 12.87582 1.000 59.85306 58 ALA A C 1
ATOM 431 O O . ALA A 1 58 ? 14.78368 14.17959 13.09838 1.000 61.03796 58 ALA A O 1
ATOM 433 N N . LEU A 1 59 ? 16.62166 13.10448 13.82741 1.000 62.64233 59 LEU A N 1
ATOM 434 C CA . LEU A 1 59 ? 16.44557 13.61318 15.18370 1.000 63.09126 59 LEU A CA 1
ATOM 435 C C . LEU A 1 59 ? 16.65712 15.11786 15.23611 1.000 66.62863 59 LEU A C 1
ATOM 436 O O . LEU A 1 59 ? 15.96418 15.82349 15.97614 1.000 80.54342 59 LEU A O 1
ATOM 441 N N . GLU A 1 60 ? 17.60716 15.62630 14.45238 1.000 76.50077 60 GLU A N 1
ATOM 442 C CA . GLU A 1 60 ? 17.78468 17.06915 14.34078 1.000 82.64579 60 GLU A CA 1
ATOM 443 C C . GLU A 1 60 ? 16.53114 17.73444 13.79408 1.000 76.11962 60 GLU A C 1
ATOM 444 O O . GLU A 1 60 ? 16.17181 18.84295 14.20915 1.000 84.34533 60 GLU A O 1
ATOM 450 N N . ARG A 1 61 ? 15.85646 17.07201 12.85251 1.000 62.10492 61 ARG A N 1
ATOM 451 C CA . ARG A 1 61 ? 14.60855 17.60567 12.32680 1.000 67.23639 61 ARG A CA 1
ATOM 452 C C . ARG A 1 61 ? 13.48438 17.47001 13.34397 1.000 65.80251 61 ARG A C 1
ATOM 453 O O . ARG A 1 61 ? 12.55983 18.28893 13.36068 1.000 63.58379 61 ARG A O 1
ATOM 461 N N . GLY A 1 62 ? 13.55219 16.45237 14.19887 1.000 91.37329 62 GLY A N 1
ATOM 462 C CA . GLY A 1 62 ? 12.51826 16.17558 15.17344 1.000 90.46265 62 GLY A CA 1
ATOM 463 C C . GLY A 1 62 ? 11.67119 14.95093 14.91396 1.000 97.12221 62 GLY A C 1
ATOM 464 O O . GLY A 1 62 ? 10.71542 14.71686 15.66316 1.000 116.89494 62 GLY A O 1
ATOM 465 N N . ASP A 1 63 ? 11.97485 14.16718 13.88279 1.000 77.23242 63 ASP A N 1
ATOM 466 C CA . ASP A 1 63 ? 11.14083 13.03341 13.48431 1.000 69.84481 63 ASP A CA 1
ATOM 467 C C . ASP A 1 63 ? 11.66032 11.75204 14.13217 1.000 72.01147 63 ASP A C 1
ATOM 468 O O . ASP A 1 63 ? 12.51921 11.06378 13.57938 1.000 75.60700 63 ASP A O 1
ATOM 473 N N . GLU A 1 64 ? 11.15392 11.43435 15.33220 1.000 77.93958 64 GLU A N 1
ATOM 474 C CA . GLU A 1 64 ? 11.55902 10.19501 15.99963 1.000 69.53819 64 GLU A CA 1
ATOM 475 C C . GLU A 1 64 ? 11.22218 8.96432 15.16670 1.000 67.97513 64 GLU A C 1
ATOM 476 O O . GLU A 1 64 ? 11.97473 7.98386 15.17178 1.000 71.36834 64 GLU A O 1
ATOM 482 N N . VAL A 1 65 ? 10.09620 8.99104 14.44884 1.000 62.69493 65 VAL A N 1
ATOM 483 C CA . VAL A 1 65 ? 9.72145 7.85047 13.61318 1.000 57.34585 65 VAL A CA 1
ATOM 484 C C . VAL A 1 65 ? 10.82598 7.55261 12.61180 1.000 51.91347 65 VAL A C 1
ATOM 485 O O . VAL A 1 65 ? 11.29145 6.41353 12.48722 1.000 54.13448 65 VAL A O 1
ATOM 489 N N . LEU A 1 66 ? 11.24940 8.57355 11.86898 1.000 61.38015 66 LEU A N 1
ATOM 490 C CA . LEU A 1 66 ? 12.30079 8.36786 10.88291 1.000 61.63473 66 LEU A CA 1
ATOM 491 C C . LEU A 1 66 ? 13.61643 7.99372 11.54815 1.000 65.31001 66 LEU A C 1
ATOM 492 O O . LEU A 1 66 ? 14.36477 7.15843 11.02857 1.000 59.12579 66 LEU A O 1
ATOM 497 N N . ALA A 1 67 ? 13.92740 8.62475 12.67991 1.000 67.06463 67 ALA A N 1
ATOM 498 C CA . ALA A 1 67 ? 15.15789 8.31249 13.39763 1.000 68.05667 67 ALA A CA 1
ATOM 499 C C . ALA A 1 67 ? 15.21722 6.83791 13.77031 1.000 67.19361 67 ALA A C 1
ATOM 500 O O . ALA A 1 67 ? 16.22971 6.16271 13.54230 1.000 73.25657 67 ALA A O 1
ATOM 502 N N . ARG A 1 68 ? 14.13511 6.32726 14.36148 1.000 54.69622 68 ARG A N 1
ATOM 503 C CA . ARG A 1 68 ? 14.11831 4.95791 14.86171 1.000 54.02053 68 ARG A CA 1
ATOM 504 C C . ARG A 1 68 ? 14.09331 3.95502 13.71853 1.000 48.35174 68 ARG A C 1
ATOM 505 O O . ARG A 1 68 ? 14.69581 2.87968 13.81106 1.000 53.29016 68 ARG A O 1
ATOM 513 N N . LEU A 1 69 ? 13.40027 4.28935 12.63201 1.000 52.50637 69 LEU A N 1
ATOM 514 C CA . LEU A 1 69 ? 13.33951 3.38092 11.49471 1.000 50.24903 69 LEU A CA 1
ATOM 515 C C . LEU A 1 69 ? 14.69570 3.28066 10.80426 1.000 49.55662 69 LEU A C 1
ATOM 516 O O . LEU A 1 69 ? 15.10441 2.19527 10.37396 1.000 52.04425 69 LEU A O 1
ATOM 521 N N . ALA A 1 70 ? 15.40322 4.40442 10.67769 1.000 52.39505 70 ALA A N 1
ATOM 522 C CA . ALA A 1 70 ? 16.75431 4.36183 10.12893 1.000 61.40014 70 ALA A CA 1
ATOM 523 C C . ALA A 1 70 ? 17.68594 3.56534 11.03472 1.000 55.84515 70 ALA A C 1
ATOM 524 O O . ALA A 1 70 ? 18.53300 2.80333 10.55267 1.000 59.49783 70 ALA A O 1
ATOM 526 N N . ALA A 1 71 ? 17.54417 3.73273 12.35284 1.000 49.60408 71 ALA A N 1
ATOM 527 C CA . ALA A 1 71 ? 18.31221 2.92921 13.30218 1.000 49.49253 71 ALA A CA 1
ATOM 528 C C . ALA A 1 71 ? 17.99809 1.44597 13.15189 1.000 52.36370 71 ALA A C 1
ATOM 529 O O . ALA A 1 71 ? 18.90588 0.60612 13.12308 1.000 60.29212 71 ALA A O 1
ATOM 531 N N . ALA A 1 72 ? 16.70876 1.10408 13.07659 1.000 56.28713 72 ALA A N 1
ATOM 532 C CA . ALA A 1 72 ? 16.31394 -0.28865 12.88845 1.000 55.02058 72 ALA A CA 1
ATOM 533 C C . ALA A 1 72 ? 16.92796 -0.86816 11.62103 1.000 50.83783 72 ALA A C 1
ATOM 534 O O . ALA A 1 72 ? 17.34121 -2.03434 11.59898 1.000 51.60437 72 ALA A O 1
ATOM 536 N N . ALA A 1 73 ? 16.97674 -0.07500 10.54793 1.000 45.58266 73 ALA A N 1
ATOM 537 C CA . ALA A 1 73 ? 17.62569 -0.53372 9.32494 1.000 50.14730 73 ALA A CA 1
ATOM 538 C C . ALA A 1 73 ? 19.09649 -0.82121 9.57652 1.000 49.13585 73 ALA A C 1
ATOM 539 O O . ALA A 1 73 ? 19.60558 -1.88744 9.21313 1.000 49.33511 73 ALA A O 1
ATOM 541 N N . ALA A 1 74 ? 19.78762 0.11391 10.23233 1.000 49.17054 74 ALA A N 1
ATOM 542 C CA . ALA A 1 74 ? 21.20737 -0.06611 10.50816 1.000 56.09808 74 ALA A CA 1
ATOM 543 C C . ALA A 1 74 ? 21.45104 -1.32614 11.32621 1.000 53.03262 74 ALA A C 1
ATOM 544 O O . ALA A 1 74 ? 22.42809 -2.04754 11.09329 1.000 63.34189 74 ALA A O 1
ATOM 546 N N . VAL A 1 75 ? 20.57850 -1.59999 12.29691 1.000 52.51007 75 VAL A N 1
ATOM 547 C CA . VAL A 1 75 ? 20.71030 -2.81291 13.10163 1.000 45.81370 75 VAL A CA 1
ATOM 548 C C . VAL A 1 75 ? 20.52329 -4.05069 12.23216 1.000 48.87072 75 VAL A C 1
ATOM 549 O O . VAL A 1 75 ? 21.26220 -5.03743 12.35365 1.000 60.09347 75 VAL A O 1
ATOM 553 N N . LEU A 1 76 ? 19.52736 -4.02118 11.34294 1.000 58.16408 76 LEU A N 1
ATOM 554 C CA . LEU A 1 76 ? 19.29301 -5.15587 10.45701 1.000 58.93442 76 LEU A CA 1
ATOM 555 C C . LEU A 1 76 ? 20.49506 -5.40073 9.55414 1.000 64.66605 76 LEU A C 1
ATOM 556 O O . LEU A 1 76 ? 20.93380 -6.54458 9.38503 1.000 66.17486 76 LEU A O 1
ATOM 561 N N . VAL A 1 77 ? 21.03618 -4.33526 8.95933 1.000 59.70280 77 VAL A N 1
ATOM 562 C CA . VAL A 1 77 ? 22.17185 -4.47964 8.05313 1.000 66.37572 77 VAL A CA 1
ATOM 563 C C . VAL A 1 77 ? 23.40666 -4.95174 8.80971 1.000 69.07241 77 VAL A C 1
ATOM 564 O O . VAL A 1 77 ? 24.11357 -5.86472 8.36801 1.000 73.92783 77 VAL A O 1
ATOM 568 N N . ALA A 1 78 ? 23.68776 -4.33472 9.95807 1.000 68.14258 78 ALA A N 1
ATOM 569 C CA . ALA A 1 78 ? 24.86187 -4.71410 10.73793 1.000 66.88712 78 ALA A CA 1
ATOM 570 C C . ALA A 1 78 ? 24.76903 -6.15808 11.21932 1.000 70.81995 78 ALA A C 1
ATOM 571 O O . ALA A 1 78 ? 25.72693 -6.92805 11.09120 1.000 79.66417 78 ALA A O 1
ATOM 573 N N . LYS A 1 79 ? 23.62904 -6.53733 11.80367 1.000 73.75566 79 LYS A N 1
ATOM 574 C CA . LYS A 1 79 ? 23.43157 -7.90451 12.27762 1.000 70.54752 79 LYS A CA 1
ATOM 575 C C . LYS A 1 79 ? 23.24524 -8.91951 11.15142 1.000 75.76924 79 LYS A C 1
ATOM 576 O O . LYS A 1 79 ? 23.25471 -10.12500 11.42912 1.000 74.67847 79 LYS A O 1
ATOM 582 N N . ARG A 1 80 ? 23.09758 -8.47020 9.90038 1.000 97.98717 80 ARG A N 1
ATOM 583 C CA . ARG A 1 80 ? 22.87515 -9.35357 8.74783 1.000 100.29578 80 ARG A CA 1
ATOM 584 C C . ARG A 1 80 ? 21.65051 -10.25357 8.94305 1.000 97.12593 80 ARG A C 1
ATOM 585 O O . ARG A 1 80 ? 21.70080 -11.46723 8.73526 1.000 100.42907 80 ARG A O 1
ATOM 593 N N . GLU A 1 81 ? 20.53963 -9.64546 9.34608 1.000 67.60209 81 GLU A N 1
ATOM 594 C CA . GLU A 1 81 ? 19.29891 -10.36396 9.62214 1.000 74.20533 81 GLU A CA 1
ATOM 595 C C . GLU A 1 81 ? 18.37747 -10.36034 8.40367 1.000 64.41654 81 GLU A C 1
ATOM 596 O O . GLU A 1 81 ? 17.90133 -9.29958 7.98794 1.000 65.64269 81 GLU A O 1
ATOM 602 N N . ARG A 1 82 ? 18.12472 -11.53790 7.83221 1.000 81.69885 82 ARG A N 1
ATOM 603 C CA . ARG A 1 82 ? 17.24344 -11.67848 6.67045 1.000 85.32048 82 ARG A CA 1
ATOM 604 C C . ARG A 1 82 ? 16.19038 -12.75378 6.92139 1.000 85.79144 82 ARG A C 1
ATOM 605 O O . ARG A 1 82 ? 15.91074 -13.59674 6.06650 1.000 106.67268 82 ARG A O 1
ATOM 613 N N . GLY A 1 83 ? 15.55774 -12.72648 8.08266 1.000 99.95111 83 GLY A N 1
ATOM 614 C CA . GLY A 1 83 ? 14.58982 -13.75290 8.40546 1.000 98.84349 83 GLY A CA 1
ATOM 615 C C . GLY A 1 83 ? 13.28700 -13.13838 8.86857 1.000 89.79221 83 GLY A C 1
ATOM 616 O O . GLY A 1 83 ? 12.86634 -12.07845 8.39794 1.000 88.34184 83 GLY A O 1
ATOM 617 N N . LYS A 1 84 ? 12.62977 -13.84541 9.79031 1.000 79.41830 84 LYS A N 1
ATOM 618 C CA . LYS A 1 84 ? 11.34276 -13.38560 10.29718 1.000 73.74477 84 LYS A CA 1
ATOM 619 C C . LYS A 1 84 ? 11.47516 -12.00851 10.93912 1.000 69.38650 84 LYS A C 1
ATOM 620 O O . LYS A 1 84 ? 10.54844 -11.19123 10.86972 1.000 76.12634 84 LYS A O 1
ATOM 626 N N . VAL A 1 85 ? 12.62645 -11.73207 11.55373 1.000 78.25529 85 VAL A N 1
ATOM 627 C CA . VAL A 1 85 ? 12.86881 -10.41936 12.14011 1.000 70.49539 85 VAL A CA 1
ATOM 628 C C . VAL A 1 85 ? 12.93766 -9.35612 11.05244 1.000 67.66741 85 VAL A C 1
ATOM 629 O O . VAL A 1 85 ? 12.39981 -8.25218 11.20692 1.000 68.45471 85 VAL A O 1
ATOM 633 N N . ALA A 1 86 ? 13.60689 -9.66761 9.93862 1.000 67.76768 86 ALA A N 1
ATOM 634 C CA . ALA A 1 86 ? 13.69037 -8.72039 8.83080 1.000 63.21923 86 ALA A CA 1
ATOM 635 C C . ALA A 1 86 ? 12.31130 -8.38523 8.27336 1.000 67.68832 86 ALA A C 1
ATOM 636 O O . ALA A 1 86 ? 12.00469 -7.21367 8.02288 1.000 64.94054 86 ALA A O 1
ATOM 638 N N . LYS A 1 87 ? 11.46221 -9.39843 8.07652 1.000 76.60198 87 LYS A N 1
ATOM 639 C CA . LYS A 1 87 ? 10.13106 -9.14542 7.53062 1.000 70.72388 87 LYS A CA 1
ATOM 640 C C . LYS A 1 87 ? 9.29128 -8.31636 8.49197 1.000 74.82966 87 LYS A C 1
ATOM 641 O O . LYS A 1 87 ? 8.53906 -7.43275 8.06452 1.000 69.52390 87 LYS A O 1
ATOM 647 N N . ALA A 1 88 ? 9.40998 -8.59131 9.79344 1.000 65.10127 88 ALA A N 1
ATOM 648 C CA . ALA A 1 88 ? 8.69152 -7.81673 10.80029 1.000 63.65592 88 ALA A CA 1
ATOM 649 C C . ALA A 1 88 ? 9.06070 -6.34066 10.72650 1.000 59.90833 88 ALA A C 1
ATOM 650 O O . ALA A 1 88 ? 8.18479 -5.46994 10.70222 1.000 73.26907 88 ALA A O 1
ATOM 652 N N . VAL A 1 89 ? 10.36026 -6.03926 10.71574 1.000 60.37993 89 VAL A N 1
ATOM 653 C CA . VAL A 1 89 ? 10.80291 -4.64793 10.64995 1.000 57.14315 89 VAL A CA 1
ATOM 654 C C . VAL A 1 89 ? 10.25053 -3.96516 9.40321 1.000 49.94012 89 VAL A C 1
ATOM 655 O O . VAL A 1 89 ? 9.88907 -2.78184 9.43267 1.000 59.02323 89 VAL A O 1
ATOM 659 N N . ALA A 1 90 ? 10.16248 -4.70004 8.29276 1.000 59.34610 90 ALA A N 1
ATOM 660 C CA . ALA A 1 90 ? 9.59217 -4.13232 7.07481 1.000 67.69467 90 ALA A CA 1
ATOM 661 C C . ALA A 1 90 ? 8.10303 -3.85116 7.24229 1.000 67.21619 90 ALA A C 1
ATOM 662 O O . ALA A 1 90 ? 7.61942 -2.77409 6.87375 1.000 61.03371 90 ALA A O 1
ATOM 664 N N . GLU A 1 91 ? 7.36207 -4.81014 7.80323 1.000 61.83610 91 GLU A N 1
ATOM 665 C CA . GLU A 1 91 ? 5.93842 -4.60877 8.05287 1.000 71.32198 91 GLU A CA 1
ATOM 666 C C . GLU A 1 91 ? 5.71263 -3.43377 8.99431 1.000 73.43072 91 GLU A C 1
ATOM 667 O O . GLU A 1 91 ? 4.83876 -2.58925 8.76396 1.000 72.55894 91 GLU A O 1
ATOM 673 N N . LEU A 1 92 ? 6.48669 -3.38165 10.0788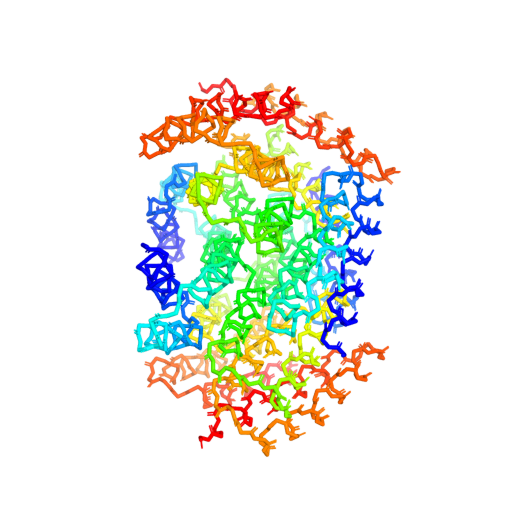7 1.000 64.21620 92 LEU A N 1
ATOM 674 C CA . LEU A 1 92 ? 6.37444 -2.29013 11.03828 1.000 62.51941 92 LEU A CA 1
ATOM 675 C C . LEU A 1 92 ? 6.71363 -0.94711 10.40197 1.000 49.74248 92 LEU A C 1
ATOM 676 O O . LEU A 1 92 ? 6.08329 0.07075 10.71089 1.000 57.49178 92 LEU A O 1
ATOM 681 N N . ALA A 1 93 ? 7.71340 -0.91800 9.51826 1.000 49.52701 93 ALA A N 1
ATOM 682 C CA . ALA A 1 93 ? 8.05229 0.33155 8.84355 1.000 50.28049 93 ALA A CA 1
ATOM 683 C C . ALA A 1 93 ? 6.88940 0.81593 7.98603 1.000 47.32972 93 ALA A C 1
ATOM 684 O O . ALA A 1 93 ? 6.50819 1.99126 8.04300 1.000 49.61828 93 ALA A O 1
ATOM 686 N N . ARG A 1 94 ? 6.29576 -0.08627 7.19937 1.000 51.47270 94 ARG A N 1
ATOM 687 C CA . ARG A 1 94 ? 5.13767 0.29202 6.39691 1.000 58.57215 94 ARG A CA 1
ATOM 688 C C . ARG A 1 94 ? 3.98550 0.74262 7.27864 1.000 59.15872 94 ARG A C 1
ATOM 689 O O . ARG A 1 94 ? 3.26134 1.68099 6.92669 1.000 55.98035 94 ARG A O 1
ATOM 697 N N . LEU A 1 95 ? 3.82594 0.11211 8.44224 1.000 49.25660 95 LEU A N 1
ATOM 698 C CA . LEU A 1 95 ? 2.73872 0.48294 9.33592 1.000 54.48791 95 LEU A CA 1
ATOM 699 C C . LEU A 1 95 ? 2.96531 1.88395 9.88849 1.000 49.19533 95 LEU A C 1
ATOM 700 O O . LEU A 1 95 ? 2.02345 2.68061 9.98926 1.000 56.77212 95 LEU A O 1
ATOM 705 N N . ALA A 1 96 ? 4.21758 2.20695 10.22524 1.000 61.66096 96 ALA A N 1
ATOM 706 C CA . ALA A 1 96 ? 4.55340 3.56125 10.65053 1.000 54.19545 96 ALA A CA 1
ATOM 707 C C . ALA A 1 96 ? 4.22536 4.57241 9.55923 1.000 52.82272 96 ALA A C 1
ATOM 708 O O . ALA A 1 96 ? 3.67337 5.64308 9.84111 1.000 56.24680 96 ALA A O 1
ATOM 710 N N . ARG A 1 97 ? 4.58108 4.25937 8.30692 1.000 58.55729 97 ARG A N 1
ATOM 711 C CA . ARG A 1 97 ? 4.26443 5.15219 7.19366 1.000 60.56669 97 ARG A CA 1
ATOM 712 C C . ARG A 1 97 ? 2.75855 5.35373 7.07296 1.000 54.72753 97 ARG A C 1
ATOM 713 O O . ARG A 1 97 ? 2.28372 6.48320 6.91004 1.000 58.23583 97 ARG A O 1
ATOM 721 N N . LEU A 1 98 ? 1.98983 4.26216 7.14959 1.000 55.36485 98 LEU A N 1
ATOM 722 C CA . LEU A 1 98 ? 0.53195 4.37169 7.12177 1.000 60.64067 98 LEU A CA 1
ATOM 723 C C . LEU A 1 98 ? 0.00541 5.23493 8.25818 1.000 60.26886 98 LEU A C 1
ATOM 724 O O . LEU A 1 98 ? -0.87524 6.07689 8.04808 1.000 58.66091 98 LEU A O 1
ATOM 729 N N . ALA A 1 99 ? 0.51239 5.02307 9.47499 1.000 56.31681 99 ALA A N 1
ATOM 730 C CA . ALA A 1 99 ? 0.05768 5.81677 10.61101 1.000 52.69617 99 ALA A CA 1
ATOM 731 C C . ALA A 1 99 ? 0.31730 7.29904 10.37506 1.000 51.64701 99 ALA A C 1
ATOM 732 O O . ALA A 1 99 ? -0.55383 8.14175 10.61313 1.000 57.43792 99 ALA A O 1
ATOM 734 N N . LEU A 1 100 ? 1.50741 7.63224 9.87597 1.000 63.53039 100 LEU A N 1
ATOM 735 C CA . LEU A 1 100 ? 1.83372 9.02804 9.60077 1.000 66.61202 100 LEU A CA 1
ATOM 736 C C . LEU A 1 100 ? 0.89165 9.61838 8.55458 1.000 63.02593 100 LEU A C 1
ATOM 737 O O . LEU A 1 100 ? 0.38719 10.73646 8.71766 1.000 64.77655 100 LEU A O 1
ATOM 742 N N . GLU A 1 101 ? 0.65666 8.88409 7.46627 1.000 66.73079 101 GLU A N 1
ATOM 743 C CA . GLU A 1 101 ? -0.21998 9.36230 6.40084 1.000 73.35744 101 GLU A CA 1
ATOM 744 C C . GLU A 1 101 ? -1.66345 9.49116 6.87339 1.000 69.57687 101 GLU A C 1
ATOM 745 O O . GLU A 1 101 ? -2.38999 10.38972 6.43486 1.000 75.44637 101 GLU A O 1
ATOM 751 N N . ARG A 1 102 ? -2.10008 8.59704 7.75452 1.000 65.56457 102 ARG A N 1
ATOM 752 C CA . ARG A 1 102 ? -3.44817 8.63442 8.30441 1.000 67.52848 102 ARG A CA 1
ATOM 753 C C . ARG A 1 102 ? -3.58621 9.60224 9.47653 1.000 65.87307 102 ARG A C 1
ATOM 754 O O . ARG A 1 102 ? -4.65016 9.64915 10.10008 1.000 73.95557 102 ARG A O 1
ATOM 762 N N . GLY A 1 103 ? -2.54688 10.36838 9.78716 1.000 70.33327 103 GLY A N 1
ATOM 763 C CA . GLY A 1 103 ? -2.59445 11.33614 10.87318 1.000 67.64872 103 GLY A CA 1
ATOM 764 C C . GLY A 1 103 ? -2.68826 10.74171 12.26267 1.000 70.46211 103 GLY A C 1
ATOM 765 O O . GLY A 1 103 ? -3.40571 11.28042 13.11905 1.000 81.33261 103 GLY A O 1
ATOM 766 N N . ASP A 1 104 ? -1.97430 9.65036 12.51209 1.000 65.44964 104 ASP A N 1
ATOM 767 C CA . ASP A 1 104 ? -1.91382 9.01974 13.82438 1.000 66.58359 104 ASP A CA 1
ATOM 768 C C . ASP A 1 104 ? -0.43851 8.94863 14.20452 1.000 57.48996 104 ASP A C 1
ATOM 769 O O . ASP A 1 104 ? 0.16528 7.87187 14.23418 1.000 57.46610 104 ASP A O 1
ATOM 774 N N . GLU A 1 105 ? 0.14444 10.11865 14.46861 1.000 66.75955 105 GLU A N 1
ATOM 775 C CA . GLU A 1 105 ? 1.57736 10.19811 14.71914 1.000 67.14377 105 GLU A CA 1
ATOM 776 C C . GLU A 1 105 ? 1.99095 9.37008 15.92912 1.000 72.54194 105 GLU A C 1
ATOM 777 O O . GLU A 1 105 ? 3.08382 8.79397 15.94240 1.000 61.96130 105 GLU A O 1
ATOM 783 N N . GLU A 1 106 ? 1.14124 9.30226 16.95680 1.000 74.44675 106 GLU A N 1
ATOM 784 C CA . GLU A 1 106 ? 1.49479 8.54214 18.15294 1.000 70.81586 106 GLU A CA 1
ATOM 785 C C . GLU A 1 106 ? 1.74925 7.07320 17.85705 1.000 68.01297 106 GLU A C 1
ATOM 786 O O . GLU A 1 106 ? 2.78104 6.52260 18.25404 1.000 72.41253 106 GLU A O 1
ATOM 792 N N . THR A 1 107 ? 0.79788 6.40827 17.21065 1.000 61.82544 107 THR A N 1
ATOM 793 C CA . THR A 1 107 ? 1.00379 5.01701 16.82913 1.000 61.19011 107 THR A CA 1
ATOM 794 C C . THR A 1 107 ? 2.24748 4.85101 15.96593 1.000 51.20544 107 THR A C 1
ATOM 795 O O . THR A 1 107 ? 2.97640 3.86083 16.10337 1.000 50.53556 107 THR A O 1
ATOM 799 N N . ALA A 1 108 ? 2.49115 5.78802 15.04683 1.000 54.29326 108 ALA A N 1
ATOM 800 C CA . ALA A 1 108 ? 3.70116 5.70514 14.23390 1.000 55.61942 108 ALA A CA 1
ATOM 801 C C . ALA A 1 108 ? 4.94182 5.71799 15.11306 1.000 56.62899 108 ALA A C 1
ATOM 802 O O . ALA A 1 108 ? 5.89520 4.97154 14.86584 1.000 51.71534 108 ALA A O 1
ATOM 804 N N . ARG A 1 109 ? 4.93436 6.54793 16.15898 1.000 63.40059 109 ARG A N 1
ATOM 805 C CA . ARG A 1 109 ? 6.06117 6.60716 17.08205 1.000 66.98979 109 ARG A CA 1
ATOM 806 C C . ARG A 1 109 ? 6.22648 5.29165 17.83288 1.000 71.17897 109 ARG A C 1
ATOM 807 O O . ARG A 1 109 ? 7.32163 4.71923 17.86906 1.000 77.81713 109 ARG A O 1
ATOM 815 N N . LEU A 1 110 ? 5.14617 4.79922 18.44448 1.000 69.12718 110 LEU A N 1
ATOM 816 C CA . LEU A 1 110 ? 5.20274 3.52173 19.15178 1.000 67.71670 110 LEU A CA 1
ATOM 817 C C . LEU A 1 110 ? 5.67985 2.40496 18.23069 1.000 58.42708 110 LEU A C 1
ATOM 818 O O . LEU A 1 110 ? 6.55469 1.60986 18.59190 1.000 57.01015 110 LEU A O 1
ATOM 823 N N . VAL A 1 111 ? 5.10794 2.33252 17.03042 1.000 60.35116 111 VAL A N 1
ATOM 824 C CA . VAL A 1 111 ? 5.46258 1.27379 16.09176 1.000 64.19121 111 VAL A CA 1
ATOM 825 C C . VAL A 1 111 ? 6.93010 1.38989 15.69406 1.000 58.06151 111 VAL A C 1
ATOM 826 O O . VAL A 1 111 ? 7.63152 0.38178 15.53297 1.000 54.35785 111 VAL A O 1
ATOM 830 N N . ALA A 1 112 ? 7.41499 2.62214 15.52828 1.000 61.20825 112 ALA A N 1
ATOM 831 C CA . ALA A 1 112 ? 8.81995 2.83333 15.19756 1.000 61.40543 112 ALA A CA 1
ATOM 832 C C . ALA A 1 112 ? 9.73057 2.23070 16.26182 1.000 61.95791 112 ALA A C 1
ATOM 833 O O . ALA A 1 112 ? 10.72381 1.56443 15.94122 1.000 63.99671 112 ALA A O 1
ATOM 835 N N . GLU A 1 113 ? 9.40758 2.45332 17.53990 1.000 53.94702 113 GLU A N 1
ATOM 836 C CA . GLU A 1 113 ? 10.18839 1.85234 18.61875 1.000 59.09489 113 GLU A CA 1
ATOM 837 C C . GLU A 1 113 ? 10.16129 0.33047 18.54485 1.000 62.60917 113 GLU A C 1
ATOM 838 O O . GLU A 1 113 ? 11.19962 -0.32514 18.69240 1.000 68.38015 113 GLU A O 1
ATOM 844 N N . VAL A 1 114 ? 8.97076 -0.24713 18.35438 1.000 60.29792 114 VAL A N 1
ATOM 845 C CA . VAL A 1 114 ? 8.84627 -1.70211 18.25618 1.000 53.04788 114 VAL A CA 1
ATOM 846 C C . VAL A 1 114 ? 9.82234 -2.25106 17.22552 1.000 52.87677 114 VAL A C 1
ATOM 847 O O . VAL A 1 114 ? 10.53233 -3.23428 17.47468 1.000 61.24826 114 VAL A O 1
ATOM 851 N N . ALA A 1 115 ? 9.88026 -1.61506 16.05118 1.000 61.10498 115 ALA A N 1
ATOM 852 C CA . ALA A 1 115 ? 10.76015 -2.08995 14.98653 1.000 61.05277 115 ALA A CA 1
ATOM 853 C C . ALA A 1 115 ? 12.21910 -2.08594 15.42712 1.000 60.97830 115 ALA A C 1
ATOM 854 O O . ALA A 1 115 ? 12.97408 -3.01584 15.11822 1.000 60.80028 115 ALA A O 1
ATOM 856 N N . LEU A 1 116 ? 12.63346 -1.04552 16.14950 1.000 63.74336 116 LEU A N 1
ATOM 857 C CA . LEU A 1 116 ? 14.01104 -0.97800 16.61930 1.000 59.37337 116 LEU A CA 1
ATOM 858 C C . LEU A 1 116 ? 14.31103 -2.09505 17.61348 1.000 64.83537 116 LEU A C 1
ATOM 859 O O . LEU A 1 116 ? 15.37198 -2.72756 17.54258 1.000 71.23267 116 LEU A O 1
ATOM 864 N N . LEU A 1 117 ? 13.39732 -2.34297 18.55875 1.000 68.78644 117 LEU A N 1
ATOM 865 C CA . LEU A 1 117 ? 13.60279 -3.42615 19.51764 1.000 64.54705 117 LEU A CA 1
ATOM 866 C C . LEU A 1 117 ? 13.61949 -4.78430 18.82552 1.000 60.83756 117 LEU A C 1
ATOM 867 O O . LEU A 1 117 ? 14.46802 -5.63282 19.12224 1.000 75.06899 117 LEU A O 1
ATOM 872 N N . VAL A 1 118 ? 12.67022 -5.02070 17.91788 1.000 57.87187 118 VAL A N 1
ATOM 873 C CA . VAL A 1 118 ? 12.63320 -6.29838 17.21210 1.000 58.11212 118 VAL A CA 1
ATOM 874 C C . VAL A 1 118 ? 13.92108 -6.50409 16.42611 1.000 56.05040 118 VAL A C 1
ATOM 875 O O . VAL A 1 118 ? 14.46924 -7.61062 16.38170 1.000 56.76851 118 VAL A O 1
ATOM 879 N N . ALA A 1 119 ? 14.44589 -5.43468 15.82863 1.000 54.52038 119 ALA A N 1
ATOM 880 C CA . ALA A 1 119 ? 15.70825 -5.54084 15.10456 1.000 52.65005 119 ALA A CA 1
ATOM 881 C C . ALA A 1 119 ? 16.85257 -5.88174 16.04889 1.000 52.76959 119 ALA A C 1
ATOM 882 O O . ALA A 1 119 ? 17.68193 -6.74898 15.74705 1.000 53.31934 119 ALA A O 1
ATOM 884 N N . SER A 1 120 ? 16.91559 -5.20306 17.19592 1.000 53.26868 120 SER A N 1
ATOM 885 C CA . SER A 1 120 ? 18.01589 -5.41171 18.13201 1.000 55.53648 120 SER A CA 1
ATOM 886 C C . SER A 1 120 ? 18.03906 -6.84268 18.65671 1.000 58.69758 120 SER A C 1
ATOM 887 O O . SER A 1 120 ? 19.07705 -7.51457 18.62616 1.000 67.55261 120 SER A O 1
ATOM 890 N N . LYS A 1 121 ? 16.90034 -7.32136 19.15708 1.000 70.32000 121 LYS A N 1
ATOM 891 C CA . LYS A 1 121 ? 16.87516 -8.60012 19.86058 1.000 77.30547 121 LYS A CA 1
ATOM 892 C C . LYS A 1 121 ? 16.98268 -9.78023 18.90283 1.000 76.07830 121 LYS A C 1
ATOM 893 O O . LYS A 1 121 ? 17.52829 -10.82746 19.27207 1.000 81.00504 121 LYS A O 1
ATOM 899 N N . GLY A 1 122 ? 16.47521 -9.63057 17.68097 1.000 95.35100 122 GLY A N 1
ATOM 900 C CA . GLY A 1 122 ? 16.60294 -10.66741 16.66983 1.000 92.94621 122 GLY A CA 1
ATOM 901 C C . GLY A 1 122 ? 15.94277 -11.97998 17.02377 1.000 91.38463 122 GLY A C 1
ATOM 902 O O . GLY A 1 122 ? 16.43669 -13.04183 16.62981 1.000 90.03066 122 GLY A O 1
ATOM 903 N N . ASP A 1 123 ? 14.83136 -11.93910 17.75139 1.000 91.35818 123 ASP A N 1
ATOM 904 C CA . ASP A 1 123 ? 14.09609 -13.14650 18.10135 1.000 89.13939 123 ASP A CA 1
ATOM 905 C C . ASP A 1 123 ? 13.05664 -13.43734 17.02779 1.000 92.23048 123 ASP A C 1
ATOM 906 O O . ASP A 1 123 ? 12.22524 -12.58057 16.70672 1.000 97.22388 123 ASP A O 1
ATOM 911 N N . ASP A 1 124 ? 13.13360 -14.63709 16.45439 1.000 100.33052 124 ASP A N 1
ATOM 912 C CA . ASP A 1 124 ? 12.14271 -15.06622 15.47642 1.000 104.08512 124 ASP A CA 1
ATOM 913 C C . ASP A 1 124 ? 10.76125 -15.15742 16.11290 1.000 106.54754 124 ASP A C 1
ATOM 914 O O . ASP A 1 124 ? 9.75957 -14.74889 15.51278 1.000 105.45411 124 ASP A O 1
ATOM 919 N N . GLU A 1 125 ? 10.69871 -15.68903 17.33652 1.000 97.68581 125 GLU A N 1
ATOM 920 C CA . GLU A 1 125 ? 9.43899 -15.81290 18.06285 1.000 96.83122 125 GLU A CA 1
ATOM 921 C C . GLU A 1 125 ? 8.82431 -14.44375 18.32992 1.000 97.25785 125 GLU A C 1
ATOM 922 O O . GLU A 1 125 ? 7.63501 -14.22352 18.07315 1.000 94.98220 125 GLU A O 1
ATOM 928 N N . LEU A 1 126 ? 9.61422 -13.52121 18.89151 1.000 86.26325 126 LEU A N 1
ATOM 929 C CA . LEU A 1 126 ? 9.13648 -12.15445 19.09262 1.000 82.51811 126 LEU A CA 1
ATOM 930 C C . LEU A 1 126 ? 8.68050 -11.53768 17.77710 1.000 79.81197 126 LEU A C 1
ATOM 931 O O . LEU A 1 126 ? 7.67027 -10.82483 17.73069 1.000 76.30882 126 LEU A O 1
ATOM 936 N N . ALA A 1 127 ? 9.43098 -11.78650 16.70148 1.000 80.21303 127 ALA A N 1
ATOM 937 C CA . ALA A 1 127 ? 9.05964 -11.26860 15.38980 1.000 74.40183 127 ALA A CA 1
ATOM 938 C C . ALA A 1 127 ? 7.64445 -11.69465 15.01405 1.000 79.14450 127 ALA A C 1
ATOM 939 O O . ALA A 1 127 ? 6.86531 -10.89115 14.48918 1.000 79.31479 127 ALA A O 1
ATOM 941 N N . GLU A 1 128 ? 7.29651 -12.96137 15.26534 1.000 87.98483 128 GLU A N 1
ATOM 942 C CA . GLU A 1 128 ? 5.98224 -13.46384 14.86686 1.000 95.23599 128 GLU A CA 1
ATOM 943 C C . GLU A 1 128 ? 4.86545 -12.82731 15.69227 1.000 97.43704 128 GLU A C 1
ATOM 944 O O . GLU A 1 128 ? 3.85101 -12.38460 15.13808 1.000 94.65993 128 GLU A O 1
ATOM 950 N N . LYS A 1 129 ? 5.03315 -12.77438 17.02084 1.000 76.75670 129 LYS A N 1
ATOM 951 C CA . LYS A 1 129 ? 4.04018 -12.12606 17.87830 1.000 71.14847 129 LYS A CA 1
ATOM 952 C C . LYS A 1 129 ? 3.79426 -10.68844 17.45184 1.000 71.25383 129 LYS A C 1
ATOM 953 O O . LYS A 1 129 ? 2.64461 -10.25125 17.32278 1.000 89.75757 129 LYS A O 1
ATOM 959 N N . VAL A 1 130 ? 4.86970 -9.93086 17.25108 1.000 63.17699 130 VAL A N 1
ATOM 960 C CA . VAL A 1 130 ? 4.72756 -8.54746 16.81939 1.000 64.45094 130 VAL A CA 1
ATOM 961 C C . VAL A 1 130 ? 4.05189 -8.47594 15.46121 1.000 60.51607 130 VAL A C 1
ATOM 962 O O . VAL A 1 130 ? 3.30803 -7.52952 15.18267 1.000 62.88446 130 VAL A O 1
ATOM 966 N N . ALA A 1 131 ? 4.29421 -9.46026 14.59250 1.000 71.11486 131 ALA A N 1
ATOM 967 C CA . ALA A 1 131 ? 3.67205 -9.43067 13.27375 1.000 73.50336 131 ALA A CA 1
ATOM 968 C C . ALA A 1 131 ? 2.15530 -9.53281 13.38197 1.000 76.12078 131 ALA A C 1
ATOM 969 O O . ALA A 1 131 ? 1.42899 -8.87169 12.63179 1.000 77.25411 131 ALA A O 1
ATOM 971 N N . GLU A 1 132 ? 1.65821 -10.33786 14.32683 1.000 81.23059 132 GLU A N 1
ATOM 972 C CA . GLU A 1 132 ? 0.21721 -10.41858 14.55241 1.000 80.56028 132 GLU A CA 1
ATOM 973 C C . GLU A 1 132 ? -0.33156 -9.10663 15.09335 1.000 80.38334 132 GLU A C 1
ATOM 974 O O . GLU A 1 132 ? -1.33274 -8.58442 14.58902 1.000 96.14372 132 GLU A O 1
ATOM 980 N N . LEU A 1 133 ? 0.30446 -8.56824 16.13493 1.000 56.82157 133 LEU A N 1
ATOM 981 C CA . LEU A 1 133 ? -0.14226 -7.30136 16.70153 1.000 56.05679 133 LEU A CA 1
ATOM 982 C C . LEU A 1 133 ? -0.07739 -6.18591 15.66621 1.000 56.62888 133 LEU A C 1
ATOM 983 O O . LEU A 1 133 ? -0.91935 -5.27895 15.66547 1.000 69.01527 133 LEU A O 1
ATOM 988 N N . ALA A 1 134 ? 0.92142 -6.23228 14.77971 1.000 62.65969 134 ALA A N 1
ATOM 989 C CA . ALA A 1 134 ? 1.05307 -5.20091 13.75702 1.000 54.67720 134 ALA A CA 1
ATOM 990 C C . ALA A 1 134 ? -0.12607 -5.22989 12.79344 1.000 51.11889 134 ALA A C 1
ATOM 991 O O . ALA A 1 134 ? -0.64270 -4.17807 12.40439 1.000 54.82276 134 ALA A O 1
ATOM 993 N N . ARG A 1 135 ? -0.56268 -6.42653 12.39568 1.000 70.91176 135 ARG A N 1
ATOM 994 C CA . ARG A 1 135 ? -1.69748 -6.53609 11.48393 1.000 82.78360 135 ARG A CA 1
ATOM 995 C C . ARG A 1 135 ? -2.97917 -6.03499 12.13018 1.000 79.38045 135 ARG A C 1
ATOM 996 O O . ARG A 1 135 ? -3.78522 -5.36728 11.47331 1.000 80.21588 135 ARG A O 1
ATOM 1004 N N . GLU A 1 136 ? -3.20088 -6.36944 13.40820 1.000 64.50504 136 GLU A N 1
ATOM 1005 C CA . GLU A 1 136 ? -4.33188 -5.79476 14.13091 1.000 63.15916 136 GLU A CA 1
ATOM 1006 C C . GLU A 1 136 ? -4.27253 -4.27386 14.12769 1.000 62.69242 136 GLU A C 1
ATOM 1007 O O . GLU A 1 136 ? -5.28460 -3.60779 13.88342 1.000 73.42021 136 GLU A O 1
ATOM 1013 N N . ALA A 1 137 ? -3.09280 -3.70086 14.37103 1.000 58.01279 137 ALA A N 1
ATOM 1014 C CA . ALA A 1 137 ? -2.99032 -2.24558 14.35222 1.000 54.28186 137 ALA A CA 1
ATOM 1015 C C . ALA A 1 137 ? -3.25478 -1.69678 12.95803 1.000 50.10768 137 ALA A C 1
ATOM 1016 O O . ALA A 1 137 ? -3.90624 -0.65823 12.80824 1.000 59.01359 137 ALA A O 1
ATOM 1018 N N . ARG A 1 138 ? -2.76561 -2.38621 11.92727 1.000 67.33713 138 ARG A N 1
ATOM 1019 C CA . ARG A 1 138 ? -3.00468 -1.95029 10.55554 1.000 71.02110 138 ARG A CA 1
ATOM 1020 C C . ARG A 1 138 ? -4.49062 -1.95540 10.22846 1.000 73.10105 138 ARG A C 1
ATOM 1021 O O . ARG A 1 138 ? -5.01885 -0.99025 9.66551 1.000 79.32982 138 ARG A O 1
ATOM 1029 N N . ASP A 1 139 ? -5.17729 -3.05247 10.55557 1.000 71.30004 139 ASP A N 1
ATOM 1030 C CA . ASP A 1 139 ? -6.60855 -3.13398 10.29037 1.000 79.49735 139 ASP A CA 1
ATOM 1031 C C . ASP A 1 139 ? -7.35587 -2.02410 11.01258 1.000 75.90485 139 ASP A C 1
ATOM 1032 O O . ASP A 1 139 ? -8.28367 -1.42416 10.45704 1.000 77.16410 139 ASP A O 1
ATOM 1037 N N . ALA A 1 140 ? -6.97475 -1.75483 12.26321 1.000 61.52550 140 ALA A N 1
ATOM 1038 C CA . ALA A 1 140 ? -7.55092 -0.63682 12.99933 1.000 60.06529 140 ALA A CA 1
ATOM 1039 C C . ALA A 1 140 ? -7.34897 0.66859 12.24288 1.000 58.91503 140 ALA A C 1
ATOM 1040 O O . ALA A 1 140 ? -8.27662 1.47682 12.12004 1.000 69.20581 140 ALA A O 1
ATOM 1042 N N . LEU A 1 141 ? -6.13384 0.89308 11.73872 1.000 66.06947 141 LEU A N 1
ATOM 1043 C CA . LEU A 1 141 ? -5.84557 2.10110 10.97249 1.000 66.59408 141 LEU A CA 1
ATOM 1044 C C . LEU A 1 141 ? -6.72998 2.19640 9.73515 1.000 60.51150 141 LEU A C 1
ATOM 1045 O O . LEU A 1 141 ? -7.29842 3.25560 9.44449 1.000 68.22711 141 LEU A O 1
ATOM 1050 N N . GLU A 1 142 ? -6.84286 1.09980 8.98152 1.000 68.97272 142 GLU A N 1
ATOM 1051 C CA . GLU A 1 142 ? -7.63353 1.12594 7.75483 1.000 86.57101 142 GLU A CA 1
ATOM 1052 C C . GLU A 1 142 ? -9.09295 1.45953 8.03141 1.000 79.79505 142 GLU A C 1
ATOM 1053 O O . GLU A 1 142 ? -9.77943 2.00992 7.16338 1.000 90.56386 142 GLU A O 1
ATOM 1059 N N . ALA A 1 143 ? -9.58278 1.13725 9.22668 1.000 64.26502 143 ALA A N 1
ATOM 1060 C CA . ALA A 1 143 ? -10.94980 1.45805 9.60527 1.000 63.20735 143 ALA A CA 1
ATOM 1061 C C . ALA A 1 143 ? -11.09763 2.84496 10.21508 1.000 65.45398 143 ALA A C 1
ATOM 1062 O O . ALA A 1 143 ? -12.22304 3.35074 10.30068 1.000 66.90758 143 ALA A O 1
ATOM 1064 N N . GLY A 1 144 ? -10.00366 3.46963 10.63698 1.000 70.74848 144 GLY A N 1
ATOM 1065 C CA . GLY A 1 144 ? -10.08039 4.73710 11.32990 1.000 70.82070 144 GLY A CA 1
ATOM 1066 C C . GLY A 1 144 ? -10.13314 4.62660 12.83520 1.000 69.79863 144 GLY A C 1
ATOM 1067 O O . GLY A 1 144 ? -10.37454 5.63618 13.50771 1.000 70.73410 144 GLY A O 1
ATOM 1068 N N . ASP A 1 145 ? -9.91079 3.43260 13.38461 1.000 71.65927 145 ASP A N 1
ATOM 1069 C CA . ASP A 1 145 ? -9.96508 3.19214 14.82683 1.000 71.93144 145 ASP A CA 1
ATOM 1070 C C . ASP A 1 145 ? -8.58809 3.47150 15.41583 1.000 70.53576 145 ASP A C 1
ATOM 1071 O O . ASP A 1 145 ? -7.78697 2.57009 15.67053 1.000 63.26872 145 ASP A O 1
ATOM 1076 N N . ARG A 1 146 ? -8.29792 4.76002 15.60728 1.000 73.79685 146 ARG A N 1
ATOM 1077 C CA . ARG A 1 146 ? -6.97231 5.12111 16.09283 1.000 72.61801 146 ARG A CA 1
ATOM 1078 C C . ARG A 1 146 ? -6.71303 4.54969 17.47555 1.000 76.95903 146 ARG A C 1
ATOM 1079 O O . ARG A 1 146 ? -5.56779 4.21623 17.80122 1.000 74.69269 146 ARG A O 1
ATOM 1087 N N . GLU A 1 147 ? -7.74415 4.45844 18.31090 1.000 71.66835 147 GLU A N 1
ATOM 1088 C CA . GLU A 1 147 ? -7.51852 3.98628 19.66812 1.000 71.76990 147 GLU A CA 1
ATOM 1089 C C . GLU A 1 147 ? -7.05352 2.53614 19.67641 1.000 68.14170 147 GLU A C 1
ATOM 1090 O O . GLU A 1 147 ? -6.05220 2.19678 20.31788 1.000 68.62512 147 GLU A O 1
ATOM 1096 N N . ARG A 1 148 ? -7.78206 1.65890 18.99285 1.000 63.37162 148 ARG A N 1
ATOM 1097 C CA . ARG A 1 148 ? -7.36771 0.26352 18.93191 1.000 65.73193 148 ARG A CA 1
ATOM 1098 C C . ARG A 1 148 ? -6.02091 0.11181 18.22202 1.000 65.09954 148 ARG A C 1
ATOM 1099 O O . ARG A 1 148 ? -5.21312 -0.75038 18.59024 1.000 66.32202 148 ARG A O 1
ATOM 1107 N N . ALA A 1 149 ? -5.75873 0.94121 17.20674 1.000 50.93086 149 ALA A N 1
ATOM 1108 C CA . ALA A 1 149 ? -4.44039 0.94887 16.57670 1.000 56.27497 149 ALA A CA 1
ATOM 1109 C C . ALA A 1 149 ? -3.35177 1.27077 17.59185 1.000 47.50030 149 ALA A C 1
ATOM 1110 O O . ALA A 1 149 ? -2.33749 0.56773 17.67580 1.000 51.95824 149 ALA A O 1
ATOM 1112 N N . ARG A 1 150 ? -3.55063 2.33417 18.37739 1.000 66.53966 150 ARG A N 1
ATOM 1113 C CA . ARG A 1 150 ? -2.59637 2.67971 19.42618 1.000 67.36571 150 ARG A CA 1
ATOM 1114 C C . ARG A 1 150 ? -2.48167 1.55711 20.44984 1.000 72.70423 150 ARG A C 1
ATOM 1115 O O . ARG A 1 150 ? -1.37759 1.19859 20.87287 1.000 79.48192 150 ARG A O 1
ATOM 1123 N N . GLU A 1 151 ? -3.61900 1.00487 20.87497 1.000 55.91222 151 GLU A N 1
ATOM 1124 C CA . GLU A 1 151 ? -3.60905 -0.06560 21.86715 1.000 64.23157 151 GLU A CA 1
ATOM 1125 C C . GLU A 1 151 ? -2.80268 -1.26749 21.38519 1.000 63.88230 151 GLU A C 1
ATOM 1126 O O . GLU A 1 151 ? -2.04476 -1.86819 22.15610 1.000 68.36359 151 GLU A O 1
ATOM 1132 N N . ALA A 1 152 ? -2.96275 -1.64013 20.11448 1.000 60.55652 152 ALA A N 1
ATOM 1133 C CA . ALA A 1 152 ? -2.21877 -2.77227 19.57298 1.000 59.70640 152 ALA A CA 1
ATOM 1134 C C . ALA A 1 152 ? -0.72671 -2.47135 19.48328 1.000 57.55029 152 ALA A C 1
ATOM 1135 O O . ALA A 1 152 ? 0.10541 -3.34887 19.74286 1.000 58.07609 152 ALA A O 1
ATOM 1137 N N . ALA A 1 153 ? -0.36913 -1.23777 19.11624 1.000 53.07730 153 ALA A N 1
ATOM 1138 C CA . ALA A 1 153 ? 1.03847 -0.85010 19.08388 1.000 59.30767 153 ALA A CA 1
ATOM 1139 C C . ALA A 1 153 ? 1.63165 -0.85421 20.48211 1.000 55.21674 153 ALA A C 1
ATOM 1140 O O . ALA A 1 153 ? 2.77490 -1.27848 20.68481 1.000 55.56428 153 ALA A O 1
ATOM 1142 N N . GLU A 1 154 ? 0.85843 -0.38067 21.45658 1.000 71.40473 154 GLU A N 1
ATOM 1143 C CA . GLU A 1 154 ? 1.29564 -0.36744 22.84470 1.000 68.77530 154 GLU A CA 1
ATOM 1144 C C . GLU A 1 154 ? 1.51752 -1.78454 23.35230 1.000 67.69767 154 GLU A C 1
ATOM 1145 O O . GLU A 1 154 ? 2.46918 -2.04619 24.09560 1.000 81.97107 154 GLU A O 1
ATOM 1151 N N . GLU A 1 155 ? 0.64209 -2.71319 22.96160 1.000 64.38313 155 GLU A N 1
ATOM 1152 C CA . GLU A 1 155 ? 0.86117 -4.12207 23.26996 1.000 70.39090 155 GLU A CA 1
ATOM 1153 C C . GLU A 1 155 ? 2.14291 -4.63038 22.62589 1.000 72.15007 155 GLU A C 1
ATOM 1154 O O . GLU A 1 155 ? 2.91784 -5.35761 23.25797 1.000 71.64226 155 GLU A O 1
ATOM 1160 N N . ALA A 1 156 ? 2.36947 -4.27554 21.35777 1.000 72.88232 156 ALA A N 1
ATOM 1161 C CA . ALA A 1 156 ? 3.58958 -4.69005 20.67427 1.000 62.69166 156 ALA A CA 1
ATOM 1162 C C . ALA A 1 156 ? 4.82694 -4.12894 21.35999 1.000 65.43726 156 ALA A C 1
ATOM 1163 O O . ALA A 1 156 ? 5.83907 -4.82551 21.49937 1.000 56.55725 156 ALA A O 1
ATOM 1165 N N . LEU A 1 157 ? 4.75697 -2.87583 21.81097 1.000 66.55337 157 LEU A N 1
ATOM 1166 C CA . LEU A 1 157 ? 5.88381 -2.27811 22.51625 1.000 72.96442 157 LEU A CA 1
ATOM 1167 C C . LEU A 1 157 ? 6.16942 -3.02002 23.80998 1.000 82.13221 157 LEU A C 1
ATOM 1168 O O . LEU A 1 157 ? 7.32653 -3.31750 24.13037 1.000 76.74347 157 LEU A O 1
ATOM 1173 N N . ARG A 1 158 ? 5.12077 -3.30208 24.57732 1.000 86.66629 158 ARG A N 1
ATOM 1174 C CA . ARG A 1 158 ? 5.28829 -3.97830 25.85405 1.000 89.08943 158 ARG A CA 1
ATOM 1175 C C . ARG A 1 158 ? 5.88863 -5.37246 25.66054 1.000 88.80474 158 ARG A C 1
ATOM 1176 O O . ARG A 1 158 ? 6.76665 -5.78271 26.42546 1.000 91.86648 158 ARG A O 1
ATOM 1184 N N . VAL A 1 159 ? 5.45215 -6.10647 24.62980 1.000 85.06620 159 VAL A N 1
ATOM 1185 C CA . VAL A 1 159 ? 6.04026 -7.42156 24.35931 1.000 81.30361 159 VAL A CA 1
ATOM 1186 C C . VAL A 1 159 ? 7.48627 -7.29453 23.87859 1.000 74.63172 159 VAL A C 1
ATOM 1187 O O . VAL A 1 159 ? 8.32748 -8.14807 24.18485 1.000 77.91783 159 VAL A O 1
ATOM 1191 N N . ALA A 1 160 ? 7.80155 -6.24851 23.11266 1.000 69.64857 160 ALA A N 1
ATOM 1192 C CA . ALA A 1 160 ? 9.15960 -6.09311 22.59457 1.000 69.153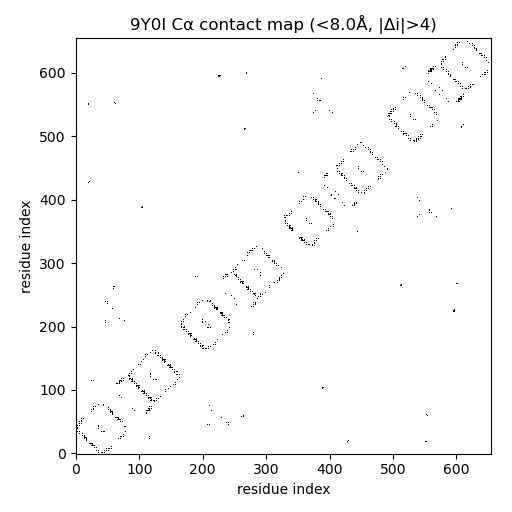79 160 ALA A CA 1
ATOM 1193 C C . ALA A 1 160 ? 10.15751 -5.72805 23.69168 1.000 63.93644 160 ALA A C 1
ATOM 1194 O O . ALA A 1 160 ? 11.27183 -6.26551 23.72708 1.000 55.45757 160 ALA A O 1
ATOM 1196 N N . ARG A 1 161 ? 9.77941 -4.81289 24.58654 1.000 65.74930 161 ARG A N 1
ATOM 1197 C CA . ARG A 1 161 ? 10.67863 -4.37692 25.65342 1.000 65.61277 161 ARG A CA 1
ATOM 1198 C C . ARG A 1 161 ? 11.04922 -5.52040 26.58960 1.000 70.52056 161 ARG A C 1
ATOM 1199 O O . ARG A 1 161 ? 12.22036 -5.70092 26.94282 1.000 89.92970 161 ARG A O 1
ATOM 1207 N N . GLU A 1 162 ? 10.05767 -6.29587 27.01276 1.000 87.08455 162 GLU A N 1
ATOM 1208 C CA . GLU A 1 162 ? 10.27408 -7.35712 27.98931 1.000 94.98674 162 GLU A CA 1
ATOM 1209 C C . GLU A 1 162 ? 10.95846 -8.58011 27.38977 1.000 95.10694 162 GLU A C 1
ATOM 1210 O O . GLU A 1 162 ? 11.69429 -9.26972 28.10304 1.000 104.43067 162 GLU A O 1
ATOM 1216 N N . ALA A 1 163 ? 10.66314 -8.92334 26.13687 1.000 106.95113 163 ALA A N 1
ATOM 1217 C CA . ALA A 1 163 ? 11.39129 -9.99586 25.46601 1.000 112.90930 163 ALA A CA 1
ATOM 1218 C C . ALA A 1 163 ? 12.89613 -9.77611 25.59118 1.000 118.02764 163 ALA A C 1
ATOM 1219 O O . ALA A 1 163 ? 13.38936 -8.66601 25.38581 1.000 110.71245 163 ALA A O 1
ATOM 1221 N N . GLU A 1 164 ? 13.63045 -10.82833 25.93736 1.000 118.16321 164 GLU A N 1
ATOM 1222 C CA . GLU A 1 164 ? 15.07718 -10.68868 26.09392 1.000 127.34746 164 GLU A CA 1
ATOM 1223 C C . GLU A 1 164 ? 15.84755 -11.61637 25.15776 1.000 124.81458 164 GLU A C 1
ATOM 1224 O O . GLU A 1 164 ? 15.74720 -12.84020 25.24309 1.000 123.11790 164 GLU A O 1
ATOM 1231 N N . GLU B 1 1 ? 12.72669 -10.25808 -3.23903 1.000 98.39487 1 GLU B N 1
ATOM 1232 C CA . GLU B 1 1 ? 11.65681 -9.56538 -2.52749 1.000 98.48582 1 GLU B CA 1
ATOM 1233 C C . GLU B 1 1 ? 12.14220 -8.23922 -1.95923 1.000 90.43162 1 GLU B C 1
ATOM 1234 O O . GLU B 1 1 ? 11.41936 -7.24652 -1.98028 1.000 85.65592 1 GLU B O 1
ATOM 1240 N N . VAL B 1 2 ? 13.36970 -8.23460 -1.43686 1.000 79.88547 2 VAL B N 1
ATOM 1241 C CA . VAL B 1 2 ? 13.97837 -6.98804 -0.98392 1.000 73.31449 2 VAL B CA 1
ATOM 1242 C C . VAL B 1 2 ? 14.22277 -6.07611 -2.17416 1.000 75.13195 2 VAL B C 1
ATOM 1243 O O . VAL B 1 2 ? 13.96943 -4.86604 -2.12074 1.000 76.97442 2 VAL B O 1
ATOM 1247 N N . ILE B 1 3 ? 14.73289 -6.64669 -3.26693 1.000 81.92417 3 ILE B N 1
ATOM 1248 C CA . ILE B 1 3 ? 15.00586 -5.86295 -4.46512 1.000 82.14128 3 ILE B CA 1
ATOM 1249 C C . ILE B 1 3 ? 13.71603 -5.25978 -5.01035 1.000 80.86364 3 ILE B C 1
ATOM 1250 O O . ILE B 1 3 ? 13.67462 -4.07831 -5.37378 1.000 74.24750 3 ILE B O 1
ATOM 1255 N N . GLU B 1 4 ? 12.63825 -6.05299 -5.06143 1.000 95.51896 4 GLU B N 1
ATOM 1256 C CA . GLU B 1 4 ? 11.35929 -5.51523 -5.52218 1.000 98.04062 4 GLU B CA 1
ATOM 1257 C C . GLU B 1 4 ? 10.78979 -4.52464 -4.51789 1.000 95.37957 4 GLU B C 1
ATOM 1258 O O . GLU B 1 4 ? 10.19209 -3.51558 -4.90775 1.000 89.97978 4 GLU B O 1
ATOM 1264 N N . ARG B 1 5 ? 10.97070 -4.79115 -3.22043 1.000 79.82394 5 ARG B N 1
ATOM 1265 C CA . ARG B 1 5 ? 10.52714 -3.84359 -2.20218 1.000 76.08965 5 ARG B CA 1
ATOM 1266 C C . ARG B 1 5 ? 11.20251 -2.49474 -2.38515 1.000 73.45375 5 ARG B C 1
ATOM 1267 O O . ARG B 1 5 ? 10.53322 -1.45745 -2.43812 1.000 73.22752 5 ARG B O 1
ATOM 1275 N N . ALA B 1 6 ? 12.52616 -2.49542 -2.54353 1.000 63.04111 6 ALA B N 1
ATOM 1276 C CA . ALA B 1 6 ? 13.23896 -1.24525 -2.77336 1.000 65.01856 6 ALA B CA 1
ATOM 1277 C C . ALA B 1 6 ? 12.72476 -0.55882 -4.03007 1.000 61.23602 6 ALA B C 1
ATOM 1278 O O . ALA B 1 6 ? 12.33990 0.61437 -3.99585 1.000 59.16429 6 ALA B O 1
ATOM 1280 N N . ARG B 1 7 ? 12.68212 -1.29036 -5.14703 1.000 78.35665 7 ARG B N 1
ATOM 1281 C CA . ARG B 1 7 ? 12.23119 -0.70418 -6.40541 1.000 79.22875 7 ARG B CA 1
ATOM 1282 C C . ARG B 1 7 ? 10.81751 -0.14580 -6.30236 1.000 77.49395 7 ARG B C 1
ATOM 1283 O O . ARG B 1 7 ? 10.50097 0.85448 -6.95606 1.000 82.40247 7 ARG B O 1
ATOM 1291 N N . ARG B 1 8 ? 9.94906 -0.77833 -5.51075 1.000 84.09448 8 ARG B N 1
ATOM 1292 C CA . ARG B 1 8 ? 8.61184 -0.22560 -5.32044 1.000 81.92966 8 ARG B CA 1
ATOM 1293 C C . ARG B 1 8 ? 8.68219 1.11712 -4.60460 1.000 77.03090 8 ARG B C 1
ATOM 1294 O O . ARG B 1 8 ? 7.99771 2.07216 -4.99152 1.000 79.72282 8 ARG B O 1
ATOM 1302 N N . LEU B 1 9 ? 9.51606 1.21314 -3.56652 1.000 64.43252 9 LEU B N 1
ATOM 1303 C CA . LEU B 1 9 ? 9.65219 2.47600 -2.84747 1.000 62.77376 9 LEU B CA 1
ATOM 1304 C C . LEU B 1 9 ? 10.24812 3.56985 -3.73096 1.000 60.65590 9 LEU B C 1
ATOM 1305 O O . LEU B 1 9 ? 9.86381 4.74025 -3.61028 1.000 59.40032 9 LEU B O 1
ATOM 1310 N N . LEU B 1 10 ? 11.18929 3.22289 -4.62135 1.000 63.06051 10 LEU B N 1
ATOM 1311 C CA . LEU B 1 10 ? 11.74931 4.24536 -5.50617 1.000 62.91134 10 LEU B CA 1
ATOM 1312 C C . LEU B 1 10 ? 10.71437 4.77022 -6.49277 1.000 59.24929 10 LEU B C 1
ATOM 1313 O O . LEU B 1 10 ? 10.73450 5.95728 -6.83756 1.000 59.25630 10 LEU B O 1
ATOM 1318 N N . ARG B 1 11 ? 9.80703 3.91070 -6.96619 1.000 76.89468 11 ARG B N 1
ATOM 1319 C CA . ARG B 1 11 ? 8.80491 4.37893 -7.92190 1.000 83.87659 11 ARG B CA 1
ATOM 1320 C C . ARG B 1 11 ? 7.81908 5.32405 -7.26039 1.000 76.01550 11 ARG B C 1
ATOM 1321 O O . ARG B 1 11 ? 7.39800 6.31120 -7.87320 1.000 79.78489 11 ARG B O 1
ATOM 1329 N N . GLU B 1 12 ? 7.43000 5.03627 -6.01630 1.000 72.06437 12 GLU B N 1
ATOM 1330 C CA . GLU B 1 12 ? 6.58598 5.97794 -5.29281 1.000 66.40240 12 GLU B CA 1
ATOM 1331 C C . GLU B 1 12 ? 7.32788 7.28747 -5.06513 1.000 65.11731 12 GLU B C 1
ATOM 1332 O O . GLU B 1 12 ? 6.74586 8.37148 -5.18432 1.000 73.56732 12 GLU B O 1
ATOM 1338 N N . LEU B 1 13 ? 8.61932 7.20513 -4.73969 1.000 63.72937 13 LEU B N 1
ATOM 1339 C CA . LEU B 1 13 ? 9.42062 8.41311 -4.57367 1.000 65.34944 13 LEU B CA 1
ATOM 1340 C C . LEU B 1 13 ? 9.49273 9.21006 -5.87132 1.000 62.74271 13 LEU B C 1
ATOM 1341 O O . LEU B 1 13 ? 9.34442 10.43749 -5.86777 1.000 66.98566 13 LEU B O 1
ATOM 1346 N N . ALA B 1 14 ? 9.72343 8.52456 -6.99526 1.000 61.87128 14 ALA B N 1
ATOM 1347 C CA . ALA B 1 14 ? 9.75460 9.20277 -8.28817 1.000 66.61148 14 ALA B CA 1
ATOM 1348 C C . ALA B 1 14 ? 8.39798 9.80841 -8.62377 1.000 70.55848 14 ALA B C 1
ATOM 1349 O O . ALA B 1 14 ? 8.32013 10.93605 -9.12766 1.000 83.26312 14 ALA B O 1
ATOM 1351 N N . ASP B 1 15 ? 7.31729 9.06781 -8.36086 1.000 77.51783 15 ASP B N 1
ATOM 1352 C CA . ASP B 1 15 ? 5.97575 9.58438 -8.61324 1.000 78.39983 15 ASP B CA 1
ATOM 1353 C C . ASP B 1 15 ? 5.70699 10.82081 -7.76651 1.000 85.61373 15 ASP B C 1
ATOM 1354 O O . ASP B 1 15 ? 5.31892 11.87391 -8.28567 1.000 94.65516 15 ASP B O 1
ATOM 1359 N N . LEU B 1 16 ? 5.89418 10.69813 -6.44889 1.000 78.38718 16 LEU B N 1
ATOM 1360 C CA . LEU B 1 16 ? 5.63375 11.80793 -5.53664 1.000 73.77280 16 LEU B CA 1
ATOM 1361 C C . LEU B 1 16 ? 6.49035 13.02234 -5.86190 1.000 70.09333 16 LEU B C 1
ATOM 1362 O O . LEU B 1 16 ? 6.01007 14.16065 -5.81542 1.000 75.85393 16 LEU B O 1
ATOM 1367 N N . ALA B 1 17 ? 7.76115 12.80259 -6.19437 1.000 61.96393 17 ALA B N 1
ATOM 1368 C CA . ALA B 1 17 ? 8.63297 13.92359 -6.51971 1.000 67.31551 17 ALA B CA 1
ATOM 1369 C C . ALA B 1 17 ? 8.14233 14.66880 -7.74966 1.000 69.74007 17 ALA B C 1
ATOM 1370 O O . ALA B 1 17 ? 8.14008 15.90469 -7.77568 1.000 71.43518 17 ALA B O 1
ATOM 1372 N N . GLU B 1 18 ? 7.72143 13.93548 -8.77963 1.000 82.51066 18 GLU B N 1
ATOM 1373 C CA . GLU B 1 18 ? 7.19430 14.58860 -9.97100 1.000 89.38636 18 GLU B CA 1
ATOM 1374 C C . GLU B 1 18 ? 5.91840 15.35907 -9.66023 1.000 90.05109 18 GLU B C 1
ATOM 1375 O O . GLU B 1 18 ? 5.69559 16.44896 -10.20024 1.000 88.39267 18 GLU B O 1
ATOM 1381 N N . GLU B 1 19 ? 5.06218 14.80369 -8.80003 1.000 113.74836 19 GLU B N 1
ATOM 1382 C CA . GLU B 1 19 ? 3.84683 15.50962 -8.41290 1.000 111.68904 19 GLU B CA 1
ATOM 1383 C C . GLU B 1 19 ? 4.15311 16.77178 -7.61906 1.000 114.54978 19 GLU B C 1
ATOM 1384 O O . GLU B 1 19 ? 3.43097 17.76661 -7.73776 1.000 117.71733 19 GLU B O 1
ATOM 1390 N N . ARG B 1 20 ? 5.21138 16.75547 -6.81395 1.000 91.97554 20 ARG B N 1
ATOM 1391 C CA . ARG B 1 20 ? 5.58758 17.91034 -6.01142 1.000 89.06890 20 ARG B CA 1
ATOM 1392 C C . ARG B 1 20 ? 6.47965 18.89383 -6.75551 1.000 89.08858 20 ARG B C 1
ATOM 1393 O O . ARG B 1 20 ? 6.78329 19.96139 -6.21147 1.000 106.38345 20 ARG B O 1
ATOM 1401 N N . GLY B 1 21 ? 6.91076 18.56381 -7.96988 1.000 86.73431 21 GLY B N 1
ATOM 1402 C CA . GLY B 1 21 ? 7.79232 19.42964 -8.72208 1.000 92.09641 21 GLY B CA 1
ATOM 1403 C C . GLY B 1 21 ? 9.25803 19.26296 -8.39951 1.000 88.53378 21 GLY B C 1
ATOM 1404 O O . GLY B 1 21 ? 10.08005 20.03607 -8.90499 1.000 92.00777 21 GLY B O 1
ATOM 1405 N N . ASP B 1 22 ? 9.61119 18.27804 -7.57434 1.000 94.28391 22 ASP B N 1
ATOM 1406 C CA . ASP B 1 22 ? 10.99800 18.04118 -7.17445 1.000 86.42911 22 ASP B CA 1
ATOM 1407 C C . ASP B 1 22 ? 11.65347 17.07010 -8.15783 1.000 85.07569 22 ASP B C 1
ATOM 1408 O O . ASP B 1 22 ? 11.92490 15.90342 -7.86698 1.000 91.36231 22 ASP B O 1
ATOM 1413 N N . GLU B 1 23 ? 11.90917 17.60314 -9.35324 1.000 78.88595 23 GLU B N 1
ATOM 1414 C CA . GLU B 1 23 ? 12.52927 16.84133 -10.43263 1.000 83.46157 23 GLU B CA 1
ATOM 1415 C C . GLU B 1 23 ? 13.89469 16.28309 -10.04664 1.000 78.52927 23 GLU B C 1
ATOM 1416 O O . GLU B 1 23 ? 14.32411 15.26189 -10.59791 1.000 77.44385 23 GLU B O 1
ATOM 1422 N N . GLY B 1 24 ? 14.59138 16.93197 -9.11102 1.000 73.76909 24 GLY B N 1
ATOM 1423 C CA . GLY B 1 24 ? 15.89512 16.43104 -8.70220 1.000 69.23957 24 GLY B CA 1
ATOM 1424 C C . GLY B 1 24 ? 15.83832 15.05595 -8.06920 1.000 69.74868 24 GLY B C 1
ATOM 1425 O O . GLY B 1 24 ? 16.56458 14.14186 -8.47085 1.000 71.53058 24 GLY B O 1
ATOM 1426 N N . VAL B 1 25 ? 14.95988 14.87807 -7.08058 1.000 68.50254 25 VAL B N 1
ATOM 1427 C CA . VAL B 1 25 ? 14.90522 13.59140 -6.39353 1.000 63.09399 25 VAL B CA 1
ATOM 1428 C C . VAL B 1 25 ? 14.20457 12.54941 -7.26171 1.000 60.80743 25 VAL B C 1
ATOM 1429 O O . VAL B 1 25 ? 14.47994 11.35062 -7.13554 1.000 65.82872 25 VAL B O 1
ATOM 1433 N N . ALA B 1 26 ? 13.26471 12.96597 -8.11475 1.000 60.12579 26 ALA B N 1
ATOM 1434 C CA . ALA B 1 26 ? 12.64864 12.01616 -9.03691 1.000 62.31279 26 ALA B CA 1
ATOM 1435 C C . ALA B 1 26 ? 13.69877 11.41921 -9.96513 1.000 61.92748 26 ALA B C 1
ATOM 1436 O O . ALA B 1 26 ? 13.72996 10.20298 -10.19205 1.000 67.24186 26 ALA B O 1
ATOM 1438 N N . ALA B 1 27 ? 14.56490 12.27085 -10.51915 1.000 63.95568 27 ALA B N 1
ATOM 1439 C CA . ALA B 1 27 ? 15.65649 11.78899 -11.35832 1.000 68.93151 27 ALA B CA 1
ATOM 1440 C C . ALA B 1 27 ? 16.55822 10.84313 -10.58037 1.000 64.52381 27 ALA B C 1
ATOM 1441 O O . ALA B 1 27 ? 16.98711 9.80463 -11.09688 1.000 69.14045 27 ALA B O 1
ATOM 1443 N N . ALA B 1 28 ? 16.87795 11.20645 -9.33783 1.000 62.48123 28 ALA B N 1
ATOM 1444 C CA . ALA B 1 28 ? 17.71608 10.35491 -8.50365 1.000 68.83373 28 ALA B CA 1
ATOM 1445 C C . ALA B 1 28 ? 17.04738 9.01183 -8.25231 1.000 68.80136 28 ALA B C 1
ATOM 1446 O O . ALA B 1 28 ? 17.67846 7.95855 -8.38311 1.000 63.31558 28 ALA B O 1
ATOM 1448 N N . ALA B 1 29 ? 15.76582 9.03361 -7.87665 1.000 59.33343 29 ALA B N 1
ATOM 1449 C CA . ALA B 1 29 ? 15.04316 7.79356 -7.61650 1.000 60.92590 29 ALA B CA 1
ATOM 1450 C C . ALA B 1 29 ? 15.06596 6.88017 -8.83290 1.000 58.93833 29 ALA B C 1
ATOM 1451 O O . ALA B 1 29 ? 15.24906 5.66396 -8.70256 1.000 57.84634 29 ALA B O 1
ATOM 1453 N N . ARG B 1 30 ? 14.88751 7.45094 -10.02697 1.000 60.98985 30 ARG B N 1
ATOM 1454 C CA . ARG B 1 30 ? 14.85561 6.63848 -11.23771 1.000 62.74815 30 ARG B CA 1
ATOM 1455 C C . ARG B 1 30 ? 16.22317 6.03368 -11.52202 1.000 63.85034 30 ARG B C 1
ATOM 1456 O O . ARG B 1 30 ? 16.32711 4.87458 -11.94050 1.000 77.63584 30 ARG B O 1
ATOM 1464 N N . GLU B 1 31 ? 17.28230 6.80797 -11.29404 1.000 77.06039 31 GLU B N 1
ATOM 1465 C CA . GLU B 1 31 ? 18.63606 6.30742 -11.49501 1.000 79.20627 31 GLU B CA 1
ATOM 1466 C C . GLU B 1 31 ? 18.97834 5.24343 -10.46048 1.000 75.00080 31 GLU B C 1
ATOM 1467 O O . GLU B 1 31 ? 19.56685 4.20712 -10.79361 1.000 82.49276 31 GLU B O 1
ATOM 1473 N N . VAL B 1 32 ? 18.62434 5.48861 -9.19907 1.000 61.45354 32 VAL B N 1
ATOM 1474 C CA . VAL B 1 32 ? 18.88931 4.52031 -8.13892 1.000 57.72465 32 VAL B CA 1
ATOM 1475 C C . VAL B 1 32 ? 18.16155 3.21201 -8.41243 1.000 61.79589 32 VAL B C 1
ATOM 1476 O O . VAL B 1 32 ? 18.73294 2.12463 -8.27511 1.000 63.60253 32 VAL B O 1
ATOM 1480 N N . GLU B 1 33 ? 16.88449 3.29932 -8.79623 1.000 84.25088 33 GLU B N 1
ATOM 1481 C CA . GLU B 1 33 ? 16.11526 2.09088 -9.07816 1.000 85.37414 33 GLU B CA 1
ATOM 1482 C C . GLU B 1 33 ? 16.78150 1.24801 -10.15757 1.000 87.35781 33 GLU B C 1
ATOM 1483 O O . GLU B 1 33 ? 16.76468 0.01282 -10.08826 1.000 100.52491 33 GLU B O 1
ATOM 1489 N N . ARG B 1 34 ? 17.35662 1.89315 -11.17415 1.000 78.09742 34 ARG B N 1
ATOM 1490 C CA . ARG B 1 34 ? 18.10672 1.14737 -12.17923 1.000 85.56731 34 ARG B CA 1
ATOM 1491 C C . ARG B 1 34 ? 19.33894 0.49307 -11.56751 1.000 86.06177 34 ARG B C 1
ATOM 1492 O O . ARG B 1 34 ? 19.64832 -0.66923 -11.85386 1.000 88.83793 34 ARG B O 1
ATOM 1500 N N . LEU B 1 35 ? 20.07933 1.24638 -10.75185 1.000 67.85421 35 LEU B N 1
ATOM 1501 C CA . LEU B 1 35 ? 21.28231 0.70993 -10.12058 1.000 66.95287 35 LEU B CA 1
ATOM 1502 C C . LEU B 1 35 ? 20.96077 -0.48987 -9.23571 1.000 73.20925 35 LEU B C 1
ATOM 1503 O O . LEU B 1 35 ? 21.67142 -1.50235 -9.26223 1.000 83.46160 35 LEU B O 1
ATOM 1508 N N . VAL B 1 36 ? 19.90096 -0.38202 -8.42808 1.000 66.72738 36 VAL B N 1
ATOM 1509 C CA . VAL B 1 36 ? 19.47760 -1.48987 -7.57476 1.000 72.68995 36 VAL B CA 1
ATOM 1510 C C . VAL B 1 36 ? 19.19498 -2.72957 -8.40548 1.000 77.93431 36 VAL B C 1
ATOM 1511 O O . VAL B 1 36 ? 19.55676 -3.84882 -8.02088 1.000 84.19341 36 VAL B O 1
ATOM 1515 N N . ALA B 1 37 ? 18.56749 -2.55141 -9.56625 1.000 98.59161 37 ALA B N 1
ATOM 1516 C CA . ALA B 1 37 ? 18.25811 -3.69704 -10.41155 1.000 107.93679 37 ALA B CA 1
ATOM 1517 C C . ALA B 1 37 ? 19.53176 -4.33590 -10.95351 1.000 102.83513 37 ALA B C 1
ATOM 1518 O O . ALA B 1 37 ? 19.70029 -5.55785 -10.88133 1.000 110.30326 37 ALA B O 1
ATOM 1520 N N . GLU B 1 38 ? 20.44458 -3.52416 -11.49539 1.000 121.69969 38 GLU B N 1
ATOM 1521 C CA . GLU B 1 38 ? 21.64203 -4.07930 -12.12395 1.000 119.15946 38 GLU B CA 1
ATOM 1522 C C . GLU B 1 38 ? 22.55472 -4.76163 -11.11248 1.000 118.20336 38 GLU B C 1
ATOM 1523 O O . GLU B 1 38 ? 23.15560 -5.79845 -11.41635 1.000 127.03590 38 GLU B O 1
ATOM 1529 N N . ARG B 1 39 ? 22.68794 -4.19408 -9.91129 1.000 122.01004 39 ARG B N 1
ATOM 1530 C CA . ARG B 1 39 ? 23.57818 -4.79553 -8.92479 1.000 121.57884 39 ARG B CA 1
ATOM 1531 C C . ARG B 1 39 ? 23.01064 -6.09546 -8.36856 1.000 124.81687 39 ARG B C 1
ATOM 1532 O O . ARG B 1 39 ? 23.77210 -7.02223 -8.06631 1.000 130.38121 39 ARG B O 1
ATOM 1540 N N . GLY B 1 40 ? 21.68924 -6.20040 -8.26239 1.000 124.57990 40 GLY B N 1
ATOM 1541 C CA . GLY B 1 40 ? 21.07615 -7.41027 -7.74944 1.000 126.15591 40 GLY B CA 1
ATOM 1542 C C . GLY B 1 40 ? 21.59871 -7.79318 -6.38076 1.000 121.29739 40 GLY B C 1
ATOM 1543 O O . GLY B 1 40 ? 21.99008 -8.93760 -6.14522 1.000 134.76375 40 GLY B O 1
ATOM 1544 N N . ASP B 1 41 ? 21.63216 -6.82504 -5.47441 1.000 118.06714 41 ASP B N 1
ATOM 1545 C CA . ASP B 1 41 ? 22.22353 -6.98984 -4.15373 1.000 119.08061 41 ASP B CA 1
ATOM 1546 C C . ASP B 1 41 ? 21.12955 -6.92398 -3.09995 1.000 122.70121 41 ASP B C 1
ATOM 1547 O O . ASP B 1 41 ? 20.42579 -5.91424 -3.00182 1.000 123.98335 41 ASP B O 1
ATOM 1552 N N . ARG B 1 42 ? 20.96205 -8.00243 -2.33312 1.000 114.65800 42 ARG B N 1
ATOM 1553 C CA . ARG B 1 42 ? 19.99161 -7.96112 -1.24507 1.000 106.72088 42 ARG B CA 1
ATOM 1554 C C . ARG B 1 42 ? 20.35372 -6.89543 -0.22376 1.000 103.65679 42 ARG B C 1
ATOM 1555 O O . ARG B 1 42 ? 19.52780 -6.04467 0.12450 1.000 105.86241 42 ARG B O 1
ATOM 1563 N N . GLU B 1 43 ? 21.59289 -6.92883 0.26586 1.000 107.72685 43 GLU B N 1
ATOM 1564 C CA . GLU B 1 43 ? 21.99707 -6.01105 1.32192 1.000 109.83356 43 GLU B CA 1
ATOM 1565 C C . GLU B 1 43 ? 21.92699 -4.56135 0.84677 1.000 102.19610 43 GLU B C 1
ATOM 1566 O O . GLU B 1 43 ? 21.41422 -3.69161 1.56068 1.000 103.39006 43 GLU B O 1
ATOM 1572 N N . LEU B 1 44 ? 22.44196 -4.28435 -0.35739 1.000 78.84819 44 LEU B N 1
ATOM 1573 C CA . LEU B 1 44 ? 22.31181 -2.95461 -0.95394 1.000 68.26500 44 LEU B CA 1
ATOM 1574 C C . LEU B 1 44 ? 20.85328 -2.55415 -1.12962 1.000 65.84220 44 LEU B C 1
ATOM 1575 O O . LEU B 1 44 ? 20.48465 -1.40305 -0.86941 1.000 68.09386 44 LEU B O 1
ATOM 1580 N N . ALA B 1 45 ? 20.00931 -3.48683 -1.58437 1.000 66.68871 45 ALA B N 1
ATOM 1581 C CA . ALA B 1 45 ? 18.60256 -3.16104 -1.80737 1.000 69.95086 45 ALA B CA 1
ATOM 1582 C C . ALA B 1 45 ? 17.91383 -2.77535 -0.50706 1.000 67.26298 45 ALA B C 1
ATOM 1583 O O . ALA B 1 45 ? 17.12477 -1.82429 -0.47348 1.000 63.30583 45 ALA B O 1
ATOM 1585 N N . ALA B 1 46 ? 18.20623 -3.49827 0.57529 1.000 70.18809 46 ALA B N 1
ATOM 1586 C CA . ALA B 1 46 ? 17.63612 -3.16207 1.87550 1.000 71.66080 46 ALA B CA 1
ATOM 1587 C C . ALA B 1 46 ? 18.00430 -1.73932 2.27214 1.000 70.99868 46 ALA B C 1
ATOM 1588 O O . ALA B 1 46 ? 17.15264 -0.96658 2.72614 1.000 67.97611 46 ALA B O 1
ATOM 1590 N N . VAL B 1 47 ? 19.27851 -1.37763 2.10586 1.000 66.04840 47 VAL B N 1
ATOM 1591 C CA . VAL B 1 47 ? 19.74247 -0.05311 2.51026 1.000 61.56522 47 VAL B CA 1
ATOM 1592 C C . VAL B 1 47 ? 19.05364 1.02356 1.68178 1.000 52.47426 47 VAL B C 1
ATOM 1593 O O . VAL B 1 47 ? 18.59842 2.04343 2.21466 1.000 55.92314 47 VAL B O 1
ATOM 1597 N N . VAL B 1 48 ? 18.96467 0.81501 0.36670 1.000 61.61759 48 VAL B N 1
ATOM 1598 C CA . VAL B 1 48 ? 18.25848 1.76398 -0.48904 1.000 62.65414 48 VAL B CA 1
ATOM 1599 C C . VAL B 1 48 ? 16.79018 1.85726 -0.10532 1.000 64.81977 48 VAL B C 1
ATOM 1600 O O . VAL B 1 48 ? 16.19043 2.93635 -0.15975 1.000 62.34757 48 VAL B O 1
ATOM 1604 N N . ALA B 1 49 ? 16.18817 0.73505 0.29003 1.000 63.37122 49 ALA B N 1
ATOM 1605 C CA . ALA B 1 49 ? 14.78715 0.75129 0.69859 1.000 62.49942 49 ALA B CA 1
ATOM 1606 C C . ALA B 1 49 ? 14.56799 1.68236 1.88381 1.000 61.46846 49 ALA B C 1
ATOM 1607 O O . ALA B 1 49 ? 13.62138 2.47793 1.89760 1.000 60.21620 49 ALA B O 1
ATOM 1609 N N . ALA B 1 50 ? 15.43359 1.59206 2.89427 1.000 58.13367 50 ALA B N 1
ATOM 1610 C CA . ALA B 1 50 ? 15.31718 2.47554 4.04964 1.000 57.31939 50 ALA B CA 1
ATOM 1611 C C . ALA B 1 50 ? 15.45096 3.93585 3.63922 1.000 53.27240 50 ALA B C 1
ATOM 1612 O O . ALA B 1 50 ? 14.60312 4.77029 3.97890 1.000 61.59247 50 ALA B O 1
ATOM 1614 N N . LEU B 1 51 ? 16.51261 4.25919 2.89611 1.000 50.28818 51 LEU B N 1
ATOM 1615 C CA . LEU B 1 51 ? 16.73124 5.63464 2.45991 1.000 47.47579 51 LEU B CA 1
ATOM 1616 C C . LEU B 1 51 ? 15.57059 6.13186 1.60208 1.000 51.16657 51 LEU B C 1
ATOM 1617 O O . LEU B 1 51 ? 15.11193 7.27005 1.76010 1.000 49.37177 51 LEU B O 1
ATOM 1622 N N . ALA B 1 52 ? 15.08409 5.29258 0.68450 1.000 50.80270 52 ALA B N 1
ATOM 1623 C CA . ALA B 1 52 ? 13.94476 5.67881 -0.14135 1.000 55.86703 52 ALA B CA 1
ATOM 1624 C C . ALA B 1 52 ? 12.70515 5.90542 0.71278 1.000 49.52502 52 ALA B C 1
ATOM 1625 O O . ALA B 1 52 ? 11.93128 6.83563 0.46156 1.000 46.77635 52 ALA B O 1
ATOM 1627 N N . ALA B 1 53 ? 12.50354 5.06781 1.73415 1.000 51.88579 53 ALA B N 1
ATOM 1628 C CA . ALA B 1 53 ? 11.37929 5.26475 2.64676 1.000 54.20950 53 ALA B CA 1
ATOM 1629 C C . ALA B 1 53 ? 11.50591 6.59425 3.37686 1.000 50.87653 53 ALA B C 1
ATOM 1630 O O . ALA B 1 53 ? 10.52499 7.33143 3.52953 1.000 54.22416 53 ALA B O 1
ATOM 1632 N N . ALA B 1 54 ? 12.71065 6.90745 3.85282 1.000 49.11689 54 ALA B N 1
ATOM 1633 C CA . ALA B 1 54 ? 12.94278 8.19690 4.49057 1.000 47.65294 54 ALA B CA 1
ATOM 1634 C C . ALA B 1 54 ? 12.59709 9.34569 3.55125 1.000 49.80930 54 ALA B C 1
ATOM 1635 O O . ALA B 1 54 ? 11.84992 10.25978 3.91989 1.000 60.03297 54 ALA B O 1
ATOM 1637 N N . ALA B 1 55 ? 13.13850 9.31532 2.32768 1.000 48.91135 55 ALA B N 1
ATOM 1638 C CA . ALA B 1 55 ? 12.86263 10.36924 1.35444 1.000 45.19029 55 ALA B CA 1
ATOM 1639 C C . ALA B 1 55 ? 11.37427 10.46838 1.04291 1.000 44.85665 55 ALA B C 1
ATOM 1640 O O . ALA B 1 55 ? 10.82114 11.57012 0.94395 1.000 52.24100 55 ALA B O 1
ATOM 1642 N N . LEU B 1 56 ? 10.71624 9.32731 0.85367 1.000 51.86529 56 LEU B N 1
ATOM 1643 C CA . LEU B 1 56 ? 9.28702 9.33552 0.56457 1.000 56.06797 56 LEU B CA 1
ATOM 1644 C C . LEU B 1 56 ? 8.48812 9.94612 1.71105 1.000 56.71226 56 LEU B C 1
ATOM 1645 O O . LEU B 1 56 ? 7.57021 10.74203 1.48097 1.000 66.90959 56 LEU B O 1
ATOM 1650 N N . LEU B 1 57 ? 8.81973 9.58685 2.95469 1.000 63.48932 57 LEU B N 1
ATOM 1651 C CA . LEU B 1 57 ? 8.12137 10.17301 4.09547 1.000 65.90798 57 LEU B CA 1
ATOM 1652 C C . LEU B 1 57 ? 8.40454 11.66343 4.21819 1.000 65.64637 57 LEU B C 1
ATOM 1653 O O . LEU B 1 57 ? 7.50090 12.45388 4.51749 1.000 75.81585 57 LEU B O 1
ATOM 1658 N N . ALA B 1 58 ? 9.65793 12.06262 4.00191 1.000 61.81189 58 ALA B N 1
ATOM 1659 C CA . ALA B 1 58 ? 10.01900 13.47201 4.09576 1.000 61.57629 58 ALA B CA 1
ATOM 1660 C C . ALA B 1 58 ? 9.25789 14.29635 3.06704 1.000 64.11782 58 ALA B C 1
ATOM 1661 O O . ALA B 1 58 ? 8.67920 15.34264 3.38927 1.000 53.71324 58 ALA B O 1
ATOM 1663 N N . LEU B 1 59 ? 9.24595 13.82941 1.81600 1.000 59.13932 59 LEU B N 1
ATOM 1664 C CA . LEU B 1 59 ? 8.62809 14.58685 0.73827 1.000 61.15611 59 LEU B CA 1
ATOM 1665 C C . LEU B 1 59 ? 7.11467 14.67107 0.89751 1.000 61.51985 59 LEU B C 1
ATOM 1666 O O . LEU B 1 59 ? 6.51295 15.67980 0.51209 1.000 62.08049 59 LEU B O 1
ATOM 1671 N N . GLU B 1 60 ? 6.48097 13.63182 1.45015 1.000 71.83699 60 GLU B N 1
ATOM 1672 C CA . GLU B 1 60 ? 5.06196 13.73617 1.77983 1.000 70.45783 60 GLU B CA 1
ATOM 1673 C C . GLU B 1 60 ? 4.80823 14.87698 2.75745 1.000 74.93294 60 GLU B C 1
ATOM 1674 O O . GLU B 1 60 ? 3.79936 15.58403 2.65013 1.000 77.99703 60 GLU B O 1
ATOM 1680 N N . ARG B 1 61 ? 5.71080 15.06684 3.72497 1.000 59.61300 61 ARG B N 1
ATOM 1681 C CA . ARG B 1 61 ? 5.57962 16.18947 4.64803 1.000 56.20825 61 ARG B CA 1
ATOM 1682 C C . ARG B 1 61 ? 5.96824 17.51207 4.00389 1.000 55.91362 61 ARG B C 1
ATOM 1683 O O . ARG B 1 61 ? 5.46333 18.56286 4.40807 1.000 62.71905 61 ARG B O 1
ATOM 1691 N N . GLY B 1 62 ? 6.87889 17.49607 3.03652 1.000 66.63627 62 GLY B N 1
ATOM 1692 C CA . GLY B 1 62 ? 7.39418 18.72312 2.47155 1.000 62.93102 62 GLY B CA 1
ATOM 1693 C C . GLY B 1 62 ? 8.81458 19.06069 2.86761 1.000 63.14068 62 GLY B C 1
ATOM 1694 O O . GLY B 1 62 ? 9.28103 20.16017 2.54744 1.000 66.76262 62 GLY B O 1
ATOM 1695 N N . ASP B 1 63 ? 9.51617 18.15891 3.55313 1.000 69.02287 63 ASP B N 1
ATOM 1696 C CA . ASP B 1 63 ? 10.84427 18.44515 4.09133 1.000 67.75934 63 ASP B CA 1
ATOM 1697 C C . ASP B 1 63 ? 11.86238 18.15074 3.00172 1.000 69.67369 63 ASP B C 1
ATOM 1698 O O . ASP B 1 63 ? 12.41712 17.05406 2.90932 1.000 63.14193 63 ASP B O 1
ATOM 1703 N N . GLU B 1 64 ? 12.10176 19.15953 2.16201 1.000 69.94215 64 GLU B N 1
ATOM 1704 C CA . GLU B 1 64 ? 13.06523 19.02186 1.07845 1.000 73.87909 64 GLU B CA 1
ATOM 1705 C C . GLU B 1 64 ? 14.46273 18.71519 1.60502 1.000 72.37188 64 GLU B C 1
ATOM 1706 O O . GLU B 1 64 ? 15.24617 18.04271 0.92580 1.000 69.31713 64 GLU B O 1
ATOM 1712 N N . VAL B 1 65 ? 14.80234 19.22030 2.79292 1.000 69.57539 65 VAL B N 1
ATOM 1713 C CA . VAL B 1 65 ? 16.10650 18.92978 3.38725 1.000 67.37436 65 VAL B CA 1
ATOM 1714 C C . VAL B 1 65 ? 16.28588 17.42592 3.57849 1.000 66.78956 65 VAL B C 1
ATOM 1715 O O . VAL B 1 65 ? 17.24700 16.83011 3.07974 1.000 74.81175 65 VAL B O 1
ATOM 1719 N N . LEU B 1 66 ? 15.35874 16.78640 4.30060 1.000 60.49374 66 LEU B N 1
ATOM 1720 C CA . LEU B 1 66 ? 15.48872 15.35091 4.53765 1.000 53.78646 66 LEU B CA 1
ATOM 1721 C C . LEU B 1 66 ? 15.33035 14.55553 3.25052 1.000 50.53149 66 LEU B C 1
ATOM 1722 O O . LEU B 1 66 ? 16.06168 13.58743 3.02100 1.000 48.91701 66 LEU B O 1
ATOM 1727 N N . ALA B 1 67 ? 14.37008 14.93902 2.40950 1.000 49.28121 67 ALA B N 1
ATOM 1728 C CA . ALA B 1 67 ? 14.13733 14.21986 1.16148 1.000 55.11390 67 ALA B CA 1
ATOM 1729 C C . ALA B 1 67 ? 15.39879 14.17176 0.31114 1.000 63.69189 67 ALA B C 1
ATOM 1730 O O . ALA B 1 67 ? 15.78749 13.11066 -0.19047 1.000 56.96396 67 ALA B O 1
ATOM 1732 N N . ARG B 1 68 ? 16.03839 15.32537 0.12101 1.000 55.26385 68 ARG B N 1
ATOM 1733 C CA . ARG B 1 68 ? 17.17847 15.40548 -0.78410 1.000 57.78524 68 ARG B CA 1
ATOM 1734 C C . ARG B 1 68 ? 18.43615 14.76960 -0.19483 1.000 62.72915 68 ARG B C 1
ATOM 1735 O O . ARG B 1 68 ? 19.23435 14.18435 -0.93585 1.000 56.78726 68 ARG B O 1
ATOM 1743 N N . LEU B 1 69 ? 18.65500 14.88016 1.12069 1.000 44.09383 69 LEU B N 1
ATOM 1744 C CA . LEU B 1 69 ? 19.80198 14.17646 1.69549 1.000 40.05994 69 LEU B CA 1
ATOM 1745 C C . LEU B 1 69 ? 19.58401 12.67191 1.69192 1.000 45.44149 69 LEU B C 1
ATOM 1746 O O . LEU B 1 69 ? 20.51798 11.90698 1.42907 1.000 45.94253 69 LEU B O 1
ATOM 1751 N N . ALA B 1 70 ? 18.36716 12.22308 2.00305 1.000 52.32541 70 ALA B N 1
ATOM 1752 C CA . ALA B 1 70 ? 18.08835 10.79372 1.92815 1.000 51.36537 70 ALA B CA 1
ATOM 1753 C C . ALA B 1 70 ? 18.22641 10.29713 0.49551 1.000 50.88294 70 ALA B C 1
ATOM 1754 O O . ALA B 1 70 ? 18.73330 9.19515 0.25522 1.000 52.87111 70 ALA B O 1
ATOM 1756 N N . ALA B 1 71 ? 17.76456 11.09559 -0.46827 1.000 55.99554 71 ALA B N 1
ATOM 1757 C CA . ALA B 1 71 ? 17.98515 10.78031 -1.87541 1.000 60.39791 71 ALA B CA 1
ATOM 1758 C C . ALA B 1 71 ? 19.47338 10.76386 -2.20991 1.000 56.70950 71 ALA B C 1
ATOM 1759 O O . ALA B 1 71 ? 19.95970 9.84399 -2.87774 1.000 58.43472 71 ALA B O 1
ATOM 1761 N N . ALA B 1 72 ? 20.20928 11.78983 -1.76644 1.000 61.25889 72 ALA B N 1
ATOM 1762 C CA . ALA B 1 72 ? 21.64673 11.85833 -2.02626 1.000 58.15856 72 ALA B CA 1
ATOM 1763 C C . ALA B 1 72 ? 22.37259 10.64463 -1.46504 1.000 57.54866 72 ALA B C 1
ATOM 1764 O O . ALA B 1 72 ? 23.29214 10.11125 -2.09794 1.000 63.15266 72 ALA B O 1
ATOM 1766 N N . ALA B 1 73 ? 21.98279 10.20542 -0.26899 1.000 59.97629 73 ALA B N 1
ATOM 1767 C CA . ALA B 1 73 ? 22.56180 8.99778 0.30193 1.000 55.87331 73 ALA B CA 1
ATOM 1768 C C . ALA B 1 73 ? 22.27713 7.79743 -0.58847 1.000 57.47788 73 ALA B C 1
ATOM 1769 O O . ALA B 1 73 ? 23.17557 7.00208 -0.88160 1.000 63.53856 73 ALA B O 1
ATOM 1771 N N . ALA B 1 74 ? 21.02624 7.65781 -1.03797 1.000 51.68563 74 ALA B N 1
ATOM 1772 C CA . ALA B 1 74 ? 20.66845 6.53185 -1.89482 1.000 54.07036 74 ALA B CA 1
ATOM 1773 C C . ALA B 1 74 ? 21.50405 6.52788 -3.16764 1.000 60.95681 74 ALA B C 1
ATOM 1774 O O . ALA B 1 74 ? 21.93626 5.46785 -3.63086 1.000 62.72553 74 ALA B O 1
ATOM 1776 N N . VAL B 1 75 ? 21.73975 7.70427 -3.75014 1.000 52.43277 75 VAL B N 1
ATOM 1777 C CA . VAL B 1 75 ? 22.58836 7.78332 -4.93457 1.000 56.31017 75 VAL B CA 1
ATOM 1778 C C . VAL B 1 75 ? 24.01683 7.36979 -4.59803 1.000 65.16048 75 VAL B C 1
ATOM 1779 O O . VAL B 1 75 ? 24.66347 6.65287 -5.37058 1.000 60.36271 75 VAL B O 1
ATOM 1783 N N . LEU B 1 76 ? 24.53079 7.80724 -3.44126 1.000 84.31452 76 LEU B N 1
ATOM 1784 C CA . LEU B 1 76 ? 25.87476 7.40767 -3.02165 1.000 80.03297 76 LEU B CA 1
ATOM 1785 C C . LEU B 1 76 ? 25.96730 5.89710 -2.86880 1.000 80.24679 76 LEU B C 1
ATOM 1786 O O . LEU B 1 76 ? 26.88661 5.25743 -3.39439 1.000 77.44436 76 LEU B O 1
ATOM 1791 N N . VAL B 1 77 ? 25.00165 5.31187 -2.15802 1.000 65.05329 77 VAL B N 1
ATOM 1792 C CA . VAL B 1 77 ? 25.02294 3.88127 -1.87355 1.000 67.40267 77 VAL B CA 1
ATOM 1793 C C . VAL B 1 77 ? 24.81050 3.07248 -3.14627 1.000 63.67459 77 VAL B C 1
ATOM 1794 O O . VAL B 1 77 ? 25.52875 2.10046 -3.40997 1.000 77.68843 77 VAL B O 1
ATOM 1798 N N . ALA B 1 78 ? 23.81899 3.45591 -3.95146 1.000 68.43188 78 ALA B N 1
ATOM 1799 C CA . ALA B 1 78 ? 23.54690 2.72577 -5.18511 1.000 72.18025 78 ALA B CA 1
ATOM 1800 C C . ALA B 1 78 ? 24.72990 2.80100 -6.14619 1.000 74.09535 78 ALA B C 1
ATOM 1801 O O . ALA B 1 78 ? 25.18741 1.77527 -6.66277 1.000 70.44845 78 ALA B O 1
ATOM 1803 N N . LYS B 1 79 ? 25.24722 4.00867 -6.39442 1.000 79.32102 79 LYS B N 1
ATOM 1804 C CA . LYS B 1 79 ? 26.40729 4.15319 -7.26841 1.000 80.07151 79 LYS B CA 1
ATOM 1805 C C . LYS B 1 79 ? 27.69385 3.62233 -6.66396 1.000 92.44121 79 LYS B C 1
ATOM 1806 O O . LYS B 1 79 ? 28.71030 3.60817 -7.36793 1.000 94.88815 79 LYS B O 1
ATOM 1812 N N . ARG B 1 80 ? 27.68965 3.20309 -5.39864 1.000 100.48863 80 ARG B N 1
ATOM 1813 C CA . ARG B 1 80 ? 28.91217 2.74820 -4.74756 1.000 106.62241 80 ARG B CA 1
ATOM 1814 C C . ARG B 1 80 ? 29.96539 3.85208 -4.83091 1.000 99.57076 80 ARG B C 1
ATOM 1815 O O . ARG B 1 80 ? 31.09225 3.65812 -5.29383 1.000 104.18205 80 ARG B O 1
ATOM 1823 N N . GLU B 1 81 ? 29.56992 5.04529 -4.40491 1.000 92.09615 81 GLU B N 1
ATOM 1824 C CA . GLU B 1 81 ? 30.45764 6.19482 -4.49274 1.000 91.19931 81 GLU B CA 1
ATOM 1825 C C . GLU B 1 81 ? 31.31977 6.17439 -3.24313 1.000 93.12682 81 GLU B C 1
ATOM 1826 O O . GLU B 1 81 ? 30.84064 6.43436 -2.13602 1.000 95.57347 81 GLU B O 1
ATOM 1832 N N . ARG B 1 82 ? 32.59768 5.85817 -3.43139 1.000 110.36237 82 ARG B N 1
ATOM 1833 C CA . ARG B 1 82 ? 33.56124 5.67501 -2.35020 1.000 116.83150 82 ARG B CA 1
ATOM 1834 C C . ARG B 1 82 ? 34.78397 6.51653 -2.69383 1.000 120.06422 82 ARG B C 1
ATOM 1835 O O . ARG B 1 82 ? 35.77345 5.99957 -3.22202 1.000 140.53624 82 ARG B O 1
ATOM 1843 N N . GLY B 1 83 ? 34.70307 7.81479 -2.42355 1.000 66.81423 83 GLY B N 1
ATOM 1844 C CA . GLY B 1 83 ? 35.81733 8.68450 -2.75759 1.000 72.54238 83 GLY B CA 1
ATOM 1845 C C . GLY B 1 83 ? 35.51617 10.14210 -2.48887 1.000 74.59042 83 GLY B C 1
ATOM 1846 O O . GLY B 1 83 ? 34.78598 10.48405 -1.55142 1.000 66.40610 83 GLY B O 1
ATOM 1847 N N . LYS B 1 84 ? 36.09370 10.99367 -3.33880 1.000 105.80844 84 LYS B N 1
ATOM 1848 C CA . LYS B 1 84 ? 35.99434 12.43843 -3.16264 1.000 98.77769 84 LYS B CA 1
ATOM 1849 C C . LYS B 1 84 ? 34.54931 12.91213 -3.19747 1.000 84.01035 84 LYS B C 1
ATOM 1850 O O . LYS B 1 84 ? 34.17135 13.83167 -2.46240 1.000 88.74077 84 LYS B O 1
ATOM 1856 N N . VAL B 1 85 ? 33.72675 12.29769 -4.04561 1.000 78.60199 85 VAL B N 1
ATOM 1857 C CA . VAL B 1 85 ? 32.32066 12.67309 -4.11068 1.000 78.35137 85 VAL B CA 1
ATOM 1858 C C . VAL B 1 85 ? 31.60988 12.25247 -2.83133 1.000 75.56207 85 VAL B C 1
ATOM 1859 O O . VAL B 1 85 ? 30.78894 12.99810 -2.28216 1.000 66.12888 85 VAL B O 1
ATOM 1863 N N . ALA B 1 86 ? 31.92166 11.05068 -2.33654 1.000 83.02613 86 ALA B N 1
ATOM 1864 C CA . ALA B 1 86 ? 31.33509 10.57082 -1.08996 1.000 75.44192 86 ALA B CA 1
ATOM 1865 C C . ALA B 1 86 ? 31.70080 11.47436 0.07966 1.000 76.20237 86 ALA B C 1
ATOM 1866 O O . ALA B 1 86 ? 30.84062 11.83534 0.89082 1.000 75.36008 86 ALA B O 1
ATOM 1868 N N . LYS B 1 87 ? 32.97577 11.85574 0.18580 1.000 80.02522 87 LYS B N 1
ATOM 1869 C CA . LYS B 1 87 ? 33.36640 12.73516 1.28274 1.000 82.18335 87 LYS B CA 1
ATOM 1870 C C . LYS B 1 87 ? 32.70973 14.10378 1.16570 1.000 82.78878 87 LYS B C 1
ATOM 1871 O O . LYS B 1 87 ? 32.31484 14.69193 2.17935 1.000 85.43616 87 LYS B O 1
ATOM 1877 N N . ALA B 1 88 ? 32.59244 14.63459 -0.05363 1.000 68.59727 88 ALA B N 1
ATOM 1878 C CA . ALA B 1 88 ? 31.91264 15.91467 -0.22962 1.000 71.04778 88 ALA B CA 1
ATOM 1879 C C . ALA B 1 88 ? 30.47622 15.84521 0.27773 1.000 70.05465 88 ALA B C 1
ATOM 1880 O O . ALA B 1 88 ? 30.07058 16.63518 1.13806 1.000 72.65869 88 ALA B O 1
ATOM 1882 N N . VAL B 1 89 ? 29.71016 14.86064 -0.20173 1.000 64.10741 89 VAL B N 1
ATOM 1883 C CA . VAL B 1 89 ? 28.31342 14.72496 0.20317 1.000 68.23266 89 VAL B CA 1
ATOM 1884 C C . VAL B 1 89 ? 28.20246 14.59599 1.71687 1.000 69.21227 89 VAL B C 1
ATOM 1885 O O . VAL B 1 89 ? 27.24466 15.09349 2.32448 1.000 66.47691 89 VAL B O 1
ATOM 1889 N N . ALA B 1 90 ? 29.17698 13.93837 2.35000 1.000 56.19396 90 ALA B N 1
ATOM 1890 C CA . ALA B 1 90 ? 29.18318 13.83500 3.80588 1.000 58.58874 90 ALA B CA 1
ATOM 1891 C C . ALA B 1 90 ? 29.38405 15.20249 4.44792 1.000 64.46923 90 ALA B C 1
ATOM 1892 O O . ALA B 1 90 ? 28.71970 15.53657 5.43522 1.000 76.37731 90 ALA B O 1
ATOM 1894 N N . GLU B 1 91 ? 30.32081 15.99757 3.92044 1.000 67.90765 91 GLU B N 1
ATOM 1895 C CA . GLU B 1 91 ? 30.50323 17.35498 4.42772 1.000 76.05443 91 GLU B CA 1
ATOM 1896 C C . GLU B 1 91 ? 29.24864 18.19555 4.22710 1.000 66.77838 91 GLU B C 1
ATOM 1897 O O . GLU B 1 91 ? 28.86551 18.96511 5.11360 1.000 63.64888 91 GLU B O 1
ATOM 1903 N N . LEU B 1 92 ? 28.61609 18.10017 3.05484 1.000 67.61549 92 LEU B N 1
ATOM 1904 C CA . LEU B 1 92 ? 27.35849 18.81575 2.86952 1.000 67.00788 92 LEU B CA 1
ATOM 1905 C C . LEU B 1 92 ? 26.32334 18.35722 3.89029 1.000 60.16106 92 LEU B C 1
ATOM 1906 O O . LEU B 1 92 ? 25.58962 19.17773 4.44979 1.000 61.80197 92 LEU B O 1
ATOM 1911 N N . ALA B 1 93 ? 26.27516 17.05417 4.17254 1.000 67.17451 93 ALA B N 1
ATOM 1912 C CA . ALA B 1 93 ? 25.36729 16.55292 5.19982 1.000 69.11930 93 ALA B CA 1
ATOM 1913 C C . ALA B 1 93 ? 25.74622 17.09672 6.57500 1.000 72.29809 93 ALA B C 1
ATOM 1914 O O . ALA B 1 93 ? 24.87999 17.52275 7.34861 1.000 74.62560 93 ALA B O 1
ATOM 1916 N N . ARG B 1 94 ? 27.04688 17.08406 6.89485 1.000 70.12464 94 ARG B N 1
ATOM 1917 C CA . ARG B 1 94 ? 27.52415 17.64432 8.15607 1.000 74.59767 94 ARG B CA 1
ATOM 1918 C C . ARG B 1 94 ? 27.17516 19.11274 8.26437 1.000 77.39890 94 ARG B C 1
ATOM 1919 O O . ARG B 1 94 ? 26.82558 19.60019 9.34556 1.000 95.24005 94 ARG B O 1
ATOM 1927 N N . LEU B 1 95 ? 27.25609 19.82541 7.14709 1.000 62.20540 95 LEU B N 1
ATOM 1928 C CA . LEU B 1 95 ? 26.95617 21.24687 7.14124 1.000 60.59216 95 LEU B CA 1
ATOM 1929 C C . LEU B 1 95 ? 25.46219 21.50833 7.28145 1.000 60.73647 95 LEU B C 1
ATOM 1930 O O . LEU B 1 95 ? 25.05278 22.39659 8.03786 1.000 64.40471 95 LEU B O 1
ATOM 1935 N N . ALA B 1 96 ? 24.63442 20.72668 6.58473 1.000 62.99201 96 ALA B N 1
ATOM 1936 C CA . ALA B 1 96 ? 23.18820 20.91711 6.65621 1.000 68.00336 96 ALA B CA 1
ATOM 1937 C C . ALA B 1 96 ? 22.68628 20.76821 8.08495 1.000 68.85986 96 ALA B C 1
ATOM 1938 O O . ALA B 1 96 ? 21.89570 21.58713 8.56812 1.000 65.98165 96 ALA B O 1
ATOM 1940 N N . ARG B 1 97 ? 23.14871 19.72864 8.78053 1.000 70.62767 97 ARG B N 1
ATOM 1941 C CA . ARG B 1 97 ? 22.78015 19.54389 10.17941 1.000 71.90498 97 ARG B CA 1
ATOM 1942 C C . ARG B 1 97 ? 23.18875 20.74388 11.01832 1.000 81.78558 97 ARG B C 1
ATOM 1943 O O . ARG B 1 97 ? 22.42251 21.21148 11.87005 1.000 78.76934 97 ARG B O 1
ATOM 1951 N N . LEU B 1 98 ? 24.41607 21.23230 10.81518 1.000 80.22073 98 LEU B N 1
ATOM 1952 C CA . LEU B 1 98 ? 24.86478 22.41994 11.53161 1.000 77.97411 98 LEU B CA 1
ATOM 1953 C C . LEU B 1 98 ? 23.89657 23.56849 11.30058 1.000 77.50472 98 LEU B C 1
ATOM 1954 O O . LEU B 1 98 ? 23.51170 24.27074 12.24060 1.000 80.24567 98 LEU B O 1
ATOM 1959 N N . ALA B 1 99 ? 23.47972 23.75845 10.04987 1.000 65.23066 99 ALA B N 1
ATOM 1960 C CA . ALA B 1 99 ? 22.51903 24.80493 9.72754 1.000 66.82557 99 ALA B CA 1
ATOM 1961 C C . ALA B 1 99 ? 21.20464 24.61037 10.47545 1.000 67.98062 99 ALA B C 1
ATOM 1962 O O . ALA B 1 99 ? 20.63009 25.57450 10.99415 1.000 70.38645 99 ALA B O 1
ATOM 1964 N N . LEU B 1 100 ? 20.71333 23.36831 10.53734 1.000 78.10312 100 LEU B N 1
ATOM 1965 C CA . LEU B 1 100 ? 19.43849 23.09330 11.19765 1.000 77.23179 100 LEU B CA 1
ATOM 1966 C C . LEU B 1 100 ? 19.47235 23.49154 12.66243 1.000 81.62555 100 LEU B C 1
ATOM 1967 O O . LEU B 1 100 ? 18.57421 24.18652 13.15282 1.000 89.07032 100 LEU B O 1
ATOM 1972 N N . GLU B 1 101 ? 20.50163 23.05310 13.38166 1.000 104.41880 101 GLU B N 1
ATOM 1973 C CA . GLU B 1 101 ? 20.59959 23.41780 14.78563 1.000 116.94610 101 GLU B CA 1
ATOM 1974 C C . GLU B 1 101 ? 20.77682 24.92318 14.93758 1.000 122.10911 101 GLU B C 1
ATOM 1975 O O . GLU B 1 101 ? 20.27923 25.50906 15.90397 1.000 139.77241 101 GLU B O 1
ATOM 1981 N N . ARG B 1 102 ? 21.40739 25.57488 13.96044 1.000 97.60594 102 ARG B N 1
ATOM 1982 C CA . ARG B 1 102 ? 21.59146 27.02068 13.99123 1.000 94.93127 102 ARG B CA 1
ATOM 1983 C C . ARG B 1 102 ? 20.33430 27.78531 13.59647 1.000 96.28593 102 ARG B C 1
ATOM 1984 O O . ARG B 1 102 ? 20.38018 29.02036 13.53076 1.000 95.77528 102 ARG B O 1
ATOM 1992 N N . GLY B 1 103 ? 19.22288 27.09610 13.35138 1.000 88.67573 103 GLY B N 1
ATOM 1993 C CA . GLY B 1 103 ? 18.00449 27.77623 12.95169 1.000 95.15407 103 GLY B CA 1
ATOM 1994 C C . GLY B 1 103 ? 18.18831 28.45359 11.61253 1.000 97.20349 103 GLY B C 1
ATOM 1995 O O . GLY B 1 103 ? 17.67865 29.56125 11.40777 1.000 100.83827 103 GLY B O 1
ATOM 1996 N N . ASP B 1 104 ? 18.87583 27.79519 10.68532 1.000 106.47464 104 ASP B N 1
ATOM 1997 C CA . ASP B 1 104 ? 19.19423 28.33332 9.36482 1.000 101.87633 104 ASP B CA 1
ATOM 1998 C C . ASP B 1 104 ? 18.60054 27.41954 8.29295 1.000 94.34522 104 ASP B C 1
ATOM 1999 O O . ASP B 1 104 ? 19.32120 26.65851 7.63637 1.000 92.13125 104 ASP B O 1
ATOM 2004 N N . GLU B 1 105 ? 17.27196 27.45648 8.16023 1.000 70.57458 105 GLU B N 1
ATOM 2005 C CA . GLU B 1 105 ? 16.59045 26.59621 7.19914 1.000 69.33963 105 GLU B CA 1
ATOM 2006 C C . GLU B 1 105 ? 16.99307 26.92563 5.76588 1.000 65.06356 105 GLU B C 1
ATOM 2007 O O . GLU B 1 105 ? 17.00678 26.04068 4.90313 1.000 65.76987 105 GLU B O 1
ATOM 2013 N N . GLU B 1 106 ? 17.29239 28.20041 5.49603 1.000 88.20925 106 GLU B N 1
ATOM 2014 C CA . GLU B 1 106 ? 17.63027 28.64787 4.14771 1.000 96.20234 106 GLU B CA 1
ATOM 2015 C C . GLU B 1 106 ? 18.85543 27.92489 3.58137 1.000 96.27058 106 GLU B C 1
ATOM 2016 O O . GLU B 1 106 ? 18.77551 27.28956 2.52411 1.000 95.54371 106 GLU B O 1
ATOM 2022 N N . THR B 1 107 ? 20.00673 28.02039 4.26065 1.000 74.07393 107 THR B N 1
ATOM 2023 C CA . THR B 1 107 ? 21.19792 27.31163 3.79241 1.000 78.15277 107 THR B CA 1
ATOM 2024 C C . THR B 1 107 ? 20.98041 25.80716 3.79648 1.000 73.34336 107 THR B C 1
ATOM 2025 O O . THR B 1 107 ? 21.41702 25.10754 2.87861 1.000 65.45172 107 THR B O 1
ATOM 2029 N N . ALA B 1 108 ? 20.31418 25.29164 4.83040 1.000 69.00705 108 ALA B N 1
ATOM 2030 C CA . ALA B 1 108 ? 20.08784 23.85470 4.91636 1.000 68.24734 108 ALA B CA 1
ATOM 2031 C C . ALA B 1 108 ? 19.36190 23.34270 3.68281 1.000 65.15762 108 ALA B C 1
ATOM 2032 O O . ALA B 1 108 ? 19.70124 22.28101 3.14569 1.000 60.78415 108 ALA B O 1
ATOM 2034 N N . ARG B 1 109 ? 18.37752 24.10075 3.20498 1.000 58.18044 109 ARG B N 1
ATOM 2035 C CA . ARG B 1 109 ? 17.68675 23.73318 1.97800 1.000 67.55327 109 ARG B CA 1
ATOM 2036 C C . ARG B 1 109 ? 18.64797 23.77645 0.79297 1.000 68.32802 109 ARG B C 1
ATOM 2037 O O . ARG B 1 109 ? 18.72717 22.82547 0.00577 1.000 64.76568 109 ARG B O 1
ATOM 2045 N N . LEU B 1 110 ? 19.37961 24.88567 0.65099 1.000 74.82997 110 LEU B N 1
ATOM 2046 C CA . LEU B 1 110 ? 20.36797 25.02947 -0.41601 1.000 79.29807 110 LEU B CA 1
ATOM 2047 C C . LEU B 1 110 ? 21.41148 23.91638 -0.37480 1.000 76.09031 110 LEU B C 1
ATOM 2048 O O . LEU B 1 110 ? 21.73335 23.30750 -1.40084 1.000 76.92276 110 LEU B O 1
ATOM 2053 N N . VAL B 1 111 ? 21.95938 23.64820 0.81056 1.000 69.18340 111 VAL B N 1
ATOM 2054 C CA . VAL B 1 111 ? 22.99028 22.62510 0.95885 1.000 68.88183 111 VAL B CA 1
ATOM 2055 C C . VAL B 1 111 ? 22.43292 21.26131 0.59022 1.000 65.08486 111 VAL B C 1
ATOM 2056 O O . VAL B 1 111 ? 23.11303 20.43881 -0.03882 1.000 68.05619 111 VAL B O 1
ATOM 2060 N N . ALA B 1 112 ? 21.18105 21.00707 0.97119 1.000 61.70957 112 ALA B N 1
ATOM 2061 C CA . ALA B 1 112 ? 20.53845 19.74771 0.62776 1.000 53.99586 112 ALA B CA 1
ATOM 2062 C C . ALA B 1 112 ? 20.53088 19.53579 -0.87895 1.000 56.55092 112 ALA B C 1
ATOM 2063 O O . ALA B 1 112 ? 20.85107 18.44211 -1.36043 1.000 54.44034 112 ALA B O 1
ATOM 2065 N N . GLU B 1 113 ? 20.19419 20.58185 -1.63971 1.000 63.83007 113 GLU B N 1
ATOM 2066 C CA . GLU B 1 113 ? 20.21843 20.48439 -3.09494 1.000 68.11665 113 GLU B CA 1
ATOM 2067 C C . GLU B 1 113 ? 21.62911 20.18063 -3.60218 1.000 68.86737 113 GLU B C 1
ATOM 2068 O O . GLU B 1 113 ? 21.81983 19.29756 -4.44808 1.000 71.64044 113 GLU B O 1
ATOM 2074 N N . VAL B 1 114 ? 22.62976 20.92753 -3.11497 1.000 58.59514 114 VAL B N 1
ATOM 2075 C CA . VAL B 1 114 ? 24.01188 20.71062 -3.55472 1.000 61.91385 114 VAL B CA 1
ATOM 2076 C C . VAL B 1 114 ? 24.40406 19.25002 -3.39239 1.000 60.97146 114 VAL B C 1
ATOM 2077 O O . VAL B 1 114 ? 25.03092 18.65070 -4.27544 1.000 90.30626 114 VAL B O 1
ATOM 2081 N N . ALA B 1 115 ? 24.06584 18.66546 -2.24227 1.000 55.42004 115 ALA B N 1
ATOM 2082 C CA . ALA B 1 115 ? 24.43046 17.27740 -1.97904 1.000 55.07851 115 ALA B CA 1
ATOM 2083 C C . ALA B 1 115 ? 23.80928 16.32949 -2.99769 1.000 60.07653 115 ALA B C 1
ATOM 2084 O O . ALA B 1 115 ? 24.46089 15.38003 -3.44879 1.000 58.07760 115 ALA B O 1
ATOM 2086 N N . LEU B 1 116 ? 22.54599 16.56064 -3.36459 1.000 58.77440 116 LEU B N 1
ATOM 2087 C CA . LEU B 1 116 ? 21.89780 15.67748 -4.32704 1.000 58.44830 116 LEU B CA 1
ATOM 2088 C C . LEU B 1 116 ? 22.55540 15.77191 -5.69504 1.000 58.08321 116 LEU B C 1
ATOM 2089 O O . LEU B 1 116 ? 22.79727 14.74603 -6.34055 1.000 59.22174 116 LEU B O 1
ATOM 2094 N N . LEU B 1 117 ? 22.84127 16.99187 -6.16017 1.000 58.64837 117 LEU B N 1
ATOM 2095 C CA . LEU B 1 117 ? 23.50265 17.15074 -7.45277 1.000 64.99065 117 LEU B CA 1
ATOM 2096 C C . LEU B 1 117 ? 24.89572 16.53925 -7.43995 1.000 66.94613 117 LEU B C 1
ATOM 2097 O O . LEU B 1 117 ? 25.27615 15.81885 -8.36987 1.000 68.61290 117 LEU B O 1
ATOM 2102 N N . VAL B 1 118 ? 25.67694 16.82710 -6.39551 1.000 58.08067 118 VAL B N 1
ATOM 2103 C CA . VAL B 1 118 ? 27.03032 16.28487 -6.31004 1.000 64.74133 118 VAL B CA 1
ATOM 2104 C C . VAL B 1 118 ? 26.98759 14.76368 -6.29416 1.000 60.06351 118 VAL B C 1
ATOM 2105 O O . VAL B 1 118 ? 27.82527 14.09541 -6.91279 1.000 71.54117 118 VAL B O 1
ATOM 2109 N N . ALA B 1 119 ? 25.99702 14.19160 -5.61283 1.000 62.85935 119 ALA B N 1
ATOM 2110 C CA . ALA B 1 119 ? 25.85398 12.74120 -5.61924 1.000 61.73896 119 ALA B CA 1
ATOM 2111 C C . ALA B 1 119 ? 25.50048 12.24068 -7.01459 1.000 58.78310 119 ALA B C 1
ATOM 2112 O O . ALA B 1 119 ? 26.08612 11.26738 -7.50384 1.000 67.91567 119 ALA B O 1
ATOM 2114 N N . SER B 1 120 ? 24.54265 12.89995 -7.67106 1.000 56.86622 120 SER B N 1
ATOM 2115 C CA . SER B 1 120 ? 24.09014 12.44718 -8.98028 1.000 60.90625 120 SER B CA 1
ATOM 2116 C C . SER B 1 120 ? 25.21516 12.50440 -10.00481 1.000 64.56376 120 SER B C 1
ATOM 2117 O O . SER B 1 120 ? 25.51052 11.50937 -10.67574 1.000 65.38189 120 SER B O 1
ATOM 2120 N N . LYS B 1 121 ? 25.86204 13.66372 -10.13348 1.000 73.33271 121 LYS B N 1
ATOM 2121 C CA . LYS B 1 121 ? 26.83646 13.84320 -11.20216 1.000 82.55068 121 LYS B CA 1
ATOM 2122 C C . LYS B 1 121 ? 28.13363 13.09150 -10.91943 1.000 84.86920 121 LYS B C 1
ATOM 2123 O O . LYS B 1 121 ? 28.78508 12.61290 -11.85610 1.000 81.22192 121 LYS B O 1
ATOM 2129 N N . GLY B 1 122 ? 28.52445 12.97973 -9.65125 1.000 73.95025 122 GLY B N 1
ATOM 2130 C CA . GLY B 1 122 ? 29.67322 12.16434 -9.28196 1.000 77.51338 122 GLY B CA 1
ATOM 2131 C C . GLY B 1 122 ? 30.98376 12.56031 -9.92815 1.000 76.23079 122 GLY B C 1
ATOM 2132 O O . GLY B 1 122 ? 31.82722 11.69469 -10.19004 1.000 73.99721 122 GLY B O 1
ATOM 2133 N N . ASP B 1 123 ? 31.17883 13.84527 -10.19552 1.000 76.42351 123 ASP B N 1
ATOM 2134 C CA . ASP B 1 123 ? 32.41414 14.34503 -10.78008 1.000 87.07418 123 ASP B CA 1
ATOM 2135 C C . ASP B 1 123 ? 33.33681 14.75453 -9.63248 1.000 81.37061 123 ASP B C 1
ATOM 2136 O O . ASP B 1 123 ? 32.95688 15.58610 -8.79880 1.000 81.00180 123 ASP B O 1
ATOM 2141 N N . ASP B 1 124 ? 34.54094 14.16917 -9.58009 1.000 99.70131 124 ASP B N 1
ATOM 2142 C CA . ASP B 1 124 ? 35.46291 14.47074 -8.48250 1.000 93.63869 124 ASP B CA 1
ATOM 2143 C C . ASP B 1 124 ? 35.87224 15.93684 -8.44643 1.000 92.86376 124 ASP B C 1
ATOM 2144 O O . ASP B 1 124 ? 35.97980 16.52204 -7.36211 1.000 92.26684 124 ASP B O 1
ATOM 2149 N N . GLU B 1 125 ? 36.13310 16.55064 -9.60386 1.000 112.16872 125 GLU B N 1
ATOM 2150 C CA . GLU B 1 125 ? 36.54495 17.94929 -9.56456 1.000 114.62717 125 GLU B CA 1
ATOM 2151 C C . GLU B 1 125 ? 35.45375 18.80002 -8.92937 1.000 116.13305 125 GLU B C 1
ATOM 2152 O O . GLU B 1 125 ? 35.71584 19.55920 -7.98933 1.000 114.47305 125 GLU B O 1
ATOM 2158 N N . LEU B 1 126 ? 34.21140 18.65513 -9.40941 1.000 88.86019 126 LEU B N 1
ATOM 2159 C CA . LEU B 1 126 ? 33.08441 19.35189 -8.79626 1.000 79.57097 126 LEU B CA 1
ATOM 2160 C C . LEU B 1 126 ? 33.00848 19.06098 -7.30522 1.000 79.90719 126 LEU B C 1
ATOM 2161 O O . LEU B 1 126 ? 32.68281 19.94694 -6.50516 1.000 74.17138 126 LEU B O 1
ATOM 2166 N N . ALA B 1 127 ? 33.25612 17.80613 -6.92160 1.000 78.07874 127 ALA B N 1
ATOM 2167 C CA . ALA B 1 127 ? 33.19600 17.42983 -5.51394 1.000 74.18750 127 ALA B CA 1
ATOM 2168 C C . ALA B 1 127 ? 34.12517 18.29616 -4.67558 1.000 76.23831 127 ALA B C 1
ATOM 2169 O O . ALA B 1 127 ? 33.73277 18.79641 -3.61585 1.000 85.09479 127 ALA B O 1
ATOM 2171 N N . GLU B 1 128 ? 35.36763 18.48580 -5.13193 1.000 94.90338 128 GLU B N 1
ATOM 2172 C CA . GLU B 1 128 ? 36.30261 19.27180 -4.33432 1.000 94.41144 128 GLU B CA 1
ATOM 2173 C C . GLU B 1 128 ? 35.91881 20.74333 -4.32742 1.000 92.20402 128 GLU B C 1
ATOM 2174 O O . GLU B 1 128 ? 35.90531 21.36496 -3.26392 1.000 90.81249 128 GLU B O 1
ATOM 2180 N N . LYS B 1 129 ? 35.57315 21.31137 -5.48946 1.000 102.77274 129 LYS B N 1
ATOM 2181 C CA . LYS B 1 129 ? 35.14206 22.70929 -5.52966 1.000 104.33966 129 LYS B CA 1
ATOM 2182 C C . LYS B 1 129 ? 34.02270 22.95899 -4.52676 1.000 99.92105 129 LYS B C 1
ATOM 2183 O O . LYS B 1 129 ? 34.07282 23.91111 -3.73959 1.000 111.31394 129 LYS B O 1
ATOM 2189 N N . VAL B 1 130 ? 33.00309 22.10054 -4.54331 1.000 71.77041 130 VAL B N 1
ATOM 2190 C CA . VAL B 1 130 ? 31.90766 22.22336 -3.59070 1.000 71.89770 130 VAL B CA 1
ATOM 2191 C C . VAL B 1 130 ? 32.38902 21.98139 -2.16517 1.000 70.55083 130 VAL B C 1
ATOM 2192 O O . VAL B 1 130 ? 31.93114 22.64211 -1.22554 1.000 79.14858 130 VAL B O 1
ATOM 2196 N N . ALA B 1 131 ? 33.30806 21.03295 -1.97374 1.000 66.30602 131 ALA B N 1
ATOM 2197 C CA . ALA B 1 131 ? 33.79676 20.76183 -0.62450 1.000 68.72395 131 ALA B CA 1
ATOM 2198 C C . ALA B 1 131 ? 34.53923 21.97207 -0.07898 1.000 75.75977 131 ALA B C 1
ATOM 2199 O O . ALA B 1 131 ? 34.48224 22.26373 1.12133 1.000 79.87412 131 ALA B O 1
ATOM 2201 N N . GLU B 1 132 ? 35.23342 22.69140 -0.95985 1.000 91.82442 132 GLU B N 1
ATOM 2202 C CA . GLU B 1 132 ? 35.89256 23.93622 -0.58307 1.000 94.70498 132 GLU B CA 1
ATOM 2203 C C . GLU B 1 132 ? 34.85860 24.96708 -0.14804 1.000 92.20920 132 GLU B C 1
ATOM 2204 O O . GLU B 1 132 ? 35.00350 25.61483 0.89572 1.000 91.76370 132 GLU B O 1
ATOM 2210 N N . LEU B 1 133 ? 33.80307 25.13196 -0.94694 1.000 83.84088 133 LEU B N 1
ATOM 2211 C CA . LEU B 1 133 ? 32.73296 26.05936 -0.59538 1.000 80.63050 133 LEU B CA 1
ATOM 2212 C C . LEU B 1 133 ? 32.03475 25.64683 0.69595 1.000 72.97118 133 LEU B C 1
ATOM 2213 O O . LEU B 1 133 ? 31.63641 26.50262 1.49546 1.000 71.19103 133 LEU B O 1
ATOM 2218 N N . ALA B 1 134 ? 31.87856 24.33856 0.91656 1.000 79.39600 134 ALA B N 1
ATOM 2219 C CA . ALA B 1 134 ? 31.17568 23.85485 2.10268 1.000 85.66286 134 ALA B CA 1
ATOM 2220 C C . ALA B 1 134 ? 31.92302 24.20166 3.38319 1.000 88.93727 134 ALA B C 1
ATOM 2221 O O . ALA B 1 134 ? 31.30236 24.55666 4.39198 1.000 88.23750 134 ALA B O 1
ATOM 2223 N N . ARG B 1 135 ? 33.25327 24.08188 3.37273 1.000 95.37847 135 ARG B N 1
ATOM 2224 C CA . ARG B 1 135 ? 34.02663 24.42334 4.56271 1.000 101.08089 135 ARG B CA 1
ATOM 2225 C C . ARG B 1 135 ? 33.90067 25.89878 4.91840 1.000 95.97962 135 ARG B C 1
ATOM 2226 O O . ARG B 1 135 ? 33.78079 26.24445 6.09989 1.000 94.00545 135 ARG B O 1
ATOM 2234 N N . GLU B 1 136 ? 33.94945 26.78885 3.92200 1.000 83.85741 136 GLU B N 1
ATOM 2235 C CA . GLU B 1 136 ? 33.74767 28.20479 4.21907 1.000 84.10518 136 GLU B CA 1
ATOM 2236 C C . GLU B 1 136 ? 32.38534 28.44107 4.85674 1.000 85.71273 136 GLU B C 1
ATOM 2237 O O . GLU B 1 136 ? 32.26739 29.19957 5.82663 1.000 87.67195 136 GLU B O 1
ATOM 2243 N N . ALA B 1 137 ? 31.34539 27.79199 4.32732 1.000 87.06233 137 ALA B N 1
ATOM 2244 C CA . ALA B 1 137 ? 30.00643 27.95084 4.88284 1.000 88.88654 137 ALA B CA 1
ATOM 2245 C C . ALA B 1 137 ? 29.94528 27.42798 6.30633 1.000 81.24442 137 ALA B C 1
ATOM 2246 O O . ALA B 1 137 ? 29.23724 27.98350 7.15570 1.000 85.92236 137 ALA B O 1
ATOM 2248 N N . ARG B 1 138 ? 30.66518 26.34047 6.57254 1.000 72.12975 138 ARG B N 1
ATOM 2249 C CA . ARG B 1 138 ? 30.70804 25.77236 7.91225 1.000 74.44790 138 ARG B CA 1
ATOM 2250 C C . ARG B 1 138 ? 31.28655 26.75567 8.92656 1.000 81.91796 138 ARG B C 1
ATOM 2251 O O . ARG B 1 138 ? 30.68891 26.99002 9.98116 1.000 86.20577 138 ARG B O 1
ATOM 2259 N N . ASP B 1 139 ? 32.44591 27.35062 8.62508 1.000 82.18660 139 ASP B N 1
ATOM 2260 C CA . ASP B 1 139 ? 33.02368 28.33467 9.54065 1.000 84.62967 139 ASP B CA 1
ATOM 2261 C C . ASP B 1 139 ? 32.10372 29.53144 9.72648 1.000 84.35294 139 ASP B C 1
ATOM 2262 O O . ASP B 1 139 ? 31.97593 30.05675 10.83920 1.000 84.16003 139 ASP B O 1
ATOM 2267 N N . ALA B 1 140 ? 31.48410 29.99977 8.64034 1.000 77.99731 140 ALA B N 1
ATOM 2268 C CA . ALA B 1 140 ? 30.53102 31.09909 8.74932 1.000 76.71458 140 ALA B CA 1
ATOM 2269 C C . ALA B 1 140 ? 29.42760 30.75816 9.74250 1.000 74.60811 140 ALA B C 1
ATOM 2270 O O . ALA B 1 140 ? 29.11519 31.55079 10.63777 1.000 78.48462 140 ALA B O 1
ATOM 2272 N N . LEU B 1 141 ? 28.84280 29.56501 9.61067 1.000 73.64580 141 LEU B N 1
ATOM 2273 C CA . LEU B 1 141 ? 27.80200 29.13480 10.53949 1.000 80.26705 141 LEU B CA 1
ATOM 2274 C C . LEU B 1 141 ? 28.33380 29.04993 11.96576 1.000 84.05026 141 LEU B C 1
ATOM 2275 O O . LEU B 1 141 ? 27.70056 29.54064 12.90846 1.000 94.23109 141 LEU B O 1
ATOM 2280 N N . GLU B 1 142 ? 29.49254 28.40972 12.14439 1.000 98.09823 142 GLU B N 1
ATOM 2281 C CA . GLU B 1 142 ? 30.05653 28.24845 13.48076 1.000 102.88010 142 GLU B CA 1
ATOM 2282 C C . GLU B 1 142 ? 30.35911 29.59358 14.12875 1.000 102.99346 142 GLU B C 1
ATOM 2283 O O . GLU B 1 142 ? 30.35817 29.70357 15.36004 1.000 107.17692 142 GLU B O 1
ATOM 2289 N N . ALA B 1 143 ? 30.62309 30.62302 13.32338 1.000 83.22113 143 ALA B N 1
ATOM 2290 C CA . ALA B 1 143 ? 30.88343 31.95791 13.84451 1.000 87.32233 143 ALA B CA 1
ATOM 2291 C C . ALA B 1 143 ? 29.62376 32.78956 14.04549 1.000 93.62288 143 ALA B C 1
ATOM 2292 O O . ALA B 1 143 ? 29.67665 33.80611 14.74660 1.000 99.28877 143 ALA B O 1
ATOM 2294 N N . GLY B 1 144 ? 28.49966 32.38644 13.46372 1.000 116.50747 144 GLY B N 1
ATOM 2295 C CA . GLY B 1 144 ? 27.29782 33.19158 13.49991 1.000 116.00967 144 GLY B CA 1
ATOM 2296 C C . GLY B 1 144 ? 27.10249 34.08604 12.29930 1.000 117.21053 144 GLY B C 1
ATOM 2297 O O . GLY B 1 144 ? 26.20477 34.93881 12.31956 1.000 122.89108 144 GLY B O 1
ATOM 2298 N N . ASP B 1 145 ? 27.91888 33.92481 11.25709 1.000 112.42238 145 ASP B N 1
ATOM 2299 C CA . ASP B 1 145 ? 27.78985 34.70391 10.02967 1.000 109.73873 145 ASP B CA 1
ATOM 2300 C C . ASP B 1 145 ? 26.80391 33.96961 9.12802 1.000 104.18084 145 ASP B C 1
ATOM 2301 O O . ASP B 1 145 ? 27.16599 33.30233 8.15457 1.000 99.64640 145 ASP B O 1
ATOM 2306 N N . ARG B 1 146 ? 25.52236 34.11462 9.46617 1.000 104.80072 146 ARG B N 1
ATOM 2307 C CA . ARG B 1 146 ? 24.47783 33.46921 8.67855 1.000 104.16210 146 ARG B CA 1
ATOM 2308 C C . ARG B 1 146 ? 24.51011 33.93330 7.23155 1.000 97.93995 146 ARG B C 1
ATOM 2309 O O . ARG B 1 146 ? 24.21272 33.15601 6.31908 1.000 98.54185 146 ARG B O 1
ATOM 2317 N N . GLU B 1 147 ? 24.83703 35.20282 6.99960 1.000 123.58330 147 GLU B N 1
ATOM 2318 C CA . GLU B 1 147 ? 24.78004 35.73721 5.64300 1.000 130.32977 147 GLU B CA 1
ATOM 2319 C C . GLU B 1 147 ? 25.86507 35.12353 4.75663 1.000 129.74163 147 GLU B C 1
ATOM 2320 O O . GLU B 1 147 ? 25.58447 34.66122 3.64394 1.000 126.29552 147 GLU B O 1
ATOM 2326 N N . ARG B 1 148 ? 27.12184 35.15688 5.21299 1.000 101.14507 148 ARG B N 1
ATOM 2327 C CA . ARG B 1 148 ? 28.21050 34.55579 4.44392 1.000 100.35990 148 ARG B CA 1
ATOM 2328 C C . ARG B 1 148 ? 27.98719 33.06171 4.25293 1.000 88.73126 148 ARG B C 1
ATOM 2329 O O . ARG B 1 148 ? 28.38243 32.49248 3.22896 1.000 86.10541 148 ARG B O 1
ATOM 2337 N N . ALA B 1 149 ? 27.37856 32.40596 5.24219 1.000 67.92574 149 ALA B N 1
ATOM 2338 C CA . ALA B 1 149 ? 27.03023 30.99470 5.10533 1.000 68.80274 149 ALA B CA 1
ATOM 2339 C C . ALA B 1 149 ? 26.10817 30.75047 3.91302 1.000 64.68798 149 ALA B C 1
ATOM 2340 O O . ALA B 1 149 ? 26.34907 29.84517 3.10595 1.000 62.06059 149 ALA B O 1
ATOM 2342 N N . ARG B 1 150 ? 25.03909 31.54511 3.78970 1.000 90.68378 150 ARG B N 1
ATOM 2343 C CA . ARG B 1 150 ? 24.12025 31.39072 2.66225 1.000 88.52035 150 ARG B CA 1
ATOM 2344 C C . ARG B 1 150 ? 24.83091 31.65501 1.34099 1.000 82.46566 150 ARG B C 1
ATOM 2345 O O . ARG B 1 150 ? 24.64534 30.92102 0.36487 1.000 76.45079 150 ARG B O 1
ATOM 2353 N N . GLU B 1 151 ? 25.62419 32.72824 1.28378 1.000 85.68174 151 GLU B N 1
ATOM 2354 C CA . GLU B 1 151 ? 26.32636 33.06668 0.04964 1.000 88.51587 151 GLU B CA 1
ATOM 2355 C C . GLU B 1 151 ? 27.22278 31.92533 -0.41039 1.000 86.64024 151 GLU B C 1
ATOM 2356 O O . GLU B 1 151 ? 27.28954 31.62363 -1.60772 1.000 92.52943 151 GLU B O 1
ATOM 2362 N N . ALA B 1 152 ? 27.92638 31.28286 0.52154 1.000 74.60315 152 ALA B N 1
ATOM 2363 C CA . ALA B 1 152 ? 28.75781 30.14645 0.14420 1.000 75.85713 152 ALA B CA 1
ATOM 2364 C C . ALA B 1 152 ? 27.89963 28.98005 -0.32851 1.000 74.51907 152 ALA B C 1
ATOM 2365 O O . ALA B 1 152 ? 28.28198 28.25352 -1.25351 1.000 80.07067 152 ALA B O 1
ATOM 2367 N N . ALA B 1 153 ? 26.73685 28.78520 0.29906 1.000 82.30214 153 ALA B N 1
ATOM 2368 C CA . ALA B 1 153 ? 25.81960 27.73508 -0.13306 1.000 82.67033 153 ALA B CA 1
ATOM 2369 C C . ALA B 1 153 ? 25.24673 28.02168 -1.51806 1.000 81.56535 153 ALA B C 1
ATOM 2370 O O . ALA B 1 153 ? 25.12107 27.10742 -2.34196 1.000 85.86462 153 ALA B O 1
ATOM 2372 N N . GLU B 1 154 ? 24.88002 29.27835 -1.78998 1.000 84.65606 154 GLU B N 1
ATOM 2373 C CA . GLU B 1 154 ? 24.37751 29.62656 -3.11574 1.000 92.51384 154 GLU B CA 1
ATOM 2374 C C . GLU B 1 154 ? 25.43970 29.44392 -4.18569 1.000 96.93347 154 GLU B C 1
ATOM 2375 O O . GLU B 1 154 ? 25.13594 28.99807 -5.29778 1.000 106.01679 154 GLU B O 1
ATOM 2381 N N . GLU B 1 155 ? 26.68791 29.79469 -3.88191 1.000 96.09139 155 GLU B N 1
ATOM 2382 C CA . GLU B 1 155 ? 27.75275 29.51478 -4.83574 1.000 97.80894 155 GLU B CA 1
ATOM 2383 C C . GLU B 1 155 ? 27.86037 28.02294 -5.10334 1.000 88.05303 155 GLU B C 1
ATOM 2384 O O . GLU B 1 155 ? 27.96222 27.59935 -6.26100 1.000 85.87594 155 GLU B O 1
ATOM 2390 N N . ALA B 1 156 ? 27.78970 27.20844 -4.04913 1.000 71.50899 156 ALA B N 1
ATOM 2391 C CA . ALA B 1 156 ? 27.86826 25.76555 -4.23479 1.000 74.90058 156 ALA B CA 1
ATOM 2392 C C . ALA B 1 156 ? 26.75804 25.26767 -5.15018 1.000 72.34618 156 ALA B C 1
ATOM 2393 O O . ALA B 1 156 ? 26.98454 24.39113 -5.99307 1.000 81.51227 156 ALA B O 1
ATOM 2395 N N . LEU B 1 157 ? 25.55321 25.82475 -5.01330 1.000 81.74606 157 LEU B N 1
ATOM 2396 C CA . LEU B 1 157 ? 24.45234 25.40315 -5.87361 1.000 81.58707 157 LEU B CA 1
ATOM 2397 C C . LEU B 1 157 ? 24.70798 25.77040 -7.33331 1.000 86.63337 157 LEU B C 1
ATOM 2398 O O . LEU B 1 157 ? 24.51592 24.93648 -8.22347 1.000 84.93462 157 LEU B O 1
ATOM 2403 N N . ARG B 1 158 ? 25.16006 27.00063 -7.59978 1.000 87.12393 158 ARG B N 1
ATOM 2404 C CA . ARG B 1 158 ? 25.42582 27.39914 -8.98069 1.000 100.14892 158 ARG B CA 1
ATOM 2405 C C . ARG B 1 158 ? 26.48756 26.52637 -9.63862 1.000 101.70656 158 ARG B C 1
ATOM 2406 O O . ARG B 1 158 ? 26.32514 26.10385 -10.79017 1.000 93.15390 158 ARG B O 1
ATOM 2414 N N . VAL B 1 159 ? 27.58379 26.24712 -8.92987 1.000 97.29572 159 VAL B N 1
ATOM 2415 C CA . VAL B 1 159 ? 28.65389 25.46200 -9.53747 1.000 98.85416 159 VAL B CA 1
ATOM 2416 C C . VAL B 1 159 ? 28.17564 24.04295 -9.80080 1.000 98.19067 159 VAL B C 1
ATOM 2417 O O . VAL B 1 159 ? 28.56626 23.41635 -10.79550 1.000 100.69393 159 VAL B O 1
ATOM 2421 N N . ALA B 1 160 ? 27.32546 23.51623 -8.91901 1.000 96.69489 160 ALA B N 1
ATOM 2422 C CA . ALA B 1 160 ? 26.74309 22.19803 -9.13632 1.000 98.73810 160 ALA B CA 1
ATOM 2423 C C . ALA B 1 160 ? 25.74460 22.22893 -10.28990 1.000 105.89914 160 ALA B C 1
ATOM 2424 O O . ALA B 1 160 ? 25.69418 21.30002 -11.10379 1.000 121.55692 160 ALA B O 1
ATOM 2426 N N . ARG B 1 161 ? 24.94437 23.29515 -10.37010 1.000 101.15799 161 ARG B N 1
ATOM 2427 C CA . ARG B 1 161 ? 23.94667 23.43859 -11.42820 1.000 97.55564 161 ARG B CA 1
ATOM 2428 C C . ARG B 1 161 ? 24.59339 23.43749 -12.80528 1.000 95.20465 161 ARG B C 1
ATOM 2429 O O . ARG B 1 161 ? 24.10924 22.77622 -13.73128 1.000 105.63957 161 ARG B O 1
ATOM 2437 N N . GLU B 1 162 ? 25.69485 24.17023 -12.95568 1.000 126.76160 162 GLU B N 1
ATOM 2438 C CA . GLU B 1 162 ? 26.31254 24.32332 -14.26580 1.000 132.58858 162 GLU B CA 1
ATOM 2439 C C . GLU B 1 162 ? 27.03263 23.04823 -14.69013 1.000 135.91272 162 GLU B C 1
ATOM 2440 O O . GLU B 1 162 ? 27.10434 22.74957 -15.88854 1.000 147.07067 162 GLU B O 1
ATOM 2446 N N . ALA B 1 163 ? 27.61427 22.32312 -13.73693 1.000 112.23269 163 ALA B N 1
ATOM 2447 C CA . ALA B 1 163 ? 28.25151 21.03500 -14.00240 1.000 107.89000 163 ALA B CA 1
ATOM 2448 C C . ALA B 1 163 ? 27.35416 20.11405 -14.82694 1.000 111.13485 163 ALA B C 1
ATOM 2449 O O . ALA B 1 163 ? 27.82755 19.17404 -15.46907 1.000 113.92176 163 ALA B O 1
ATOM 2451 N N . GLU C 1 1 ? -10.47041 41.08798 13.07627 1.000 156.39808 1 GLU C N 1
ATOM 2452 C CA . GLU C 1 1 ? -10.53244 41.30301 14.51957 1.000 146.02092 1 GLU C CA 1
ATOM 2453 C C . GLU C 1 1 ? -10.07954 40.09055 15.32187 1.000 138.93371 1 GLU C C 1
ATOM 2454 O O . GLU C 1 1 ? -10.32345 38.95058 14.93932 1.000 141.60977 1 GLU C O 1
ATOM 2460 N N . VAL C 1 2 ? -9.42733 40.37084 16.45312 1.000 114.15027 2 VAL C N 1
ATOM 2461 C CA . VAL C 1 2 ? -8.97497 39.32025 17.36576 1.000 111.07970 2 VAL C CA 1
ATOM 2462 C C . VAL C 1 2 ? -10.11989 38.38703 17.75124 1.000 102.26956 2 VAL C C 1
ATOM 2463 O O . VAL C 1 2 ? -9.95006 37.16522 17.80670 1.000 103.00536 2 VAL C O 1
ATOM 2467 N N . ILE C 1 3 ? -11.29241 38.94497 18.05873 1.000 90.21089 3 ILE C N 1
ATOM 2468 C CA . ILE C 1 3 ? -12.40626 38.10318 18.48866 1.000 94.78610 3 ILE C CA 1
ATOM 2469 C C . ILE C 1 3 ? -12.81067 37.14370 17.37381 1.000 97.46054 3 ILE C C 1
ATOM 2470 O O . ILE C 1 3 ? -13.06368 35.95666 17.61656 1.000 93.78315 3 ILE C O 1
ATOM 2475 N N . GLU C 1 4 ? -12.86624 37.63705 16.13410 1.000 126.54677 4 GLU C N 1
ATOM 2476 C CA . GLU C 1 4 ? -13.19336 36.77314 15.00788 1.000 127.65813 4 GLU C CA 1
ATOM 2477 C C . GLU C 1 4 ? -12.05483 35.80353 14.72373 1.000 123.44868 4 GLU C C 1
ATOM 2478 O O . GLU C 1 4 ? -12.29119 34.65063 14.34560 1.000 116.75765 4 GLU C O 1
ATOM 2484 N N . ARG C 1 5 ? -10.81231 36.26185 14.90008 1.000 113.42583 5 ARG C N 1
ATOM 2485 C CA . ARG C 1 5 ? -9.65143 35.38966 14.76133 1.000 108.22123 5 ARG C CA 1
ATOM 2486 C C . ARG C 1 5 ? -9.70261 34.25519 15.77086 1.000 96.63929 5 ARG C C 1
ATOM 2487 O O . ARG C 1 5 ? -9.55031 33.08184 15.41648 1.000 93.78600 5 ARG C O 1
ATOM 2495 N N . ALA C 1 6 ? -9.93786 34.59265 17.04004 1.000 88.61555 6 ALA C N 1
ATOM 2496 C CA . ALA C 1 6 ? -10.01933 33.57679 18.08066 1.000 87.24016 6 ALA C CA 1
ATOM 2497 C C . ALA C 1 6 ? -11.14360 32.59557 17.79336 1.000 83.38559 6 ALA C C 1
ATOM 2498 O O . ALA C 1 6 ? -10.91434 31.38502 17.71585 1.000 86.70080 6 ALA C O 1
ATOM 2500 N N . ARG C 1 7 ? -12.36285 33.10183 17.58400 1.000 79.59135 7 ARG C N 1
ATOM 2501 C CA . ARG C 1 7 ? -13.47701 32.19727 17.32548 1.000 84.40859 7 ARG C CA 1
ATOM 2502 C C . ARG C 1 7 ? -13.20222 31.32278 16.11194 1.000 87.33086 7 ARG C C 1
ATOM 2503 O O . ARG C 1 7 ? -13.59141 30.14942 16.09196 1.000 88.35617 7 ARG C O 1
ATOM 2511 N N . ARG C 1 8 ? -12.52316 31.87155 15.10098 1.000 98.39329 8 ARG C N 1
ATOM 2512 C CA . ARG C 1 8 ? -12.17142 31.08826 13.92088 1.000 96.51944 8 ARG C CA 1
ATOM 2513 C C . ARG C 1 8 ? -11.17068 29.99057 14.26941 1.000 98.21373 8 ARG C C 1
ATOM 2514 O O . ARG C 1 8 ? -11.31120 28.84633 13.82411 1.000 101.81397 8 ARG C O 1
ATOM 2522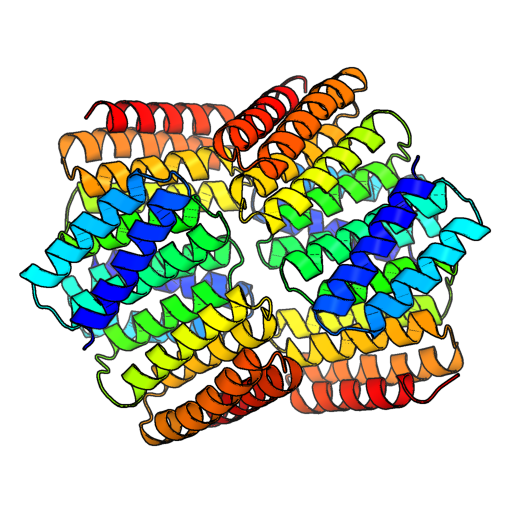 N N . LEU C 1 9 ? -10.14161 30.31900 15.05696 1.000 81.43324 9 LEU C N 1
ATOM 2523 C CA . LEU C 1 9 ? -9.18773 29.28847 15.45480 1.000 79.68066 9 LEU C CA 1
ATOM 2524 C C . LEU C 1 9 ? -9.83690 28.23418 16.34057 1.000 83.92484 9 LEU C C 1
ATOM 2525 O O . LEU C 1 9 ? -9.48658 27.05397 16.24298 1.000 87.93180 9 LEU C O 1
ATOM 2530 N N . LEU C 1 10 ? -10.76698 28.63066 17.21917 1.000 98.68575 10 LEU C N 1
ATOM 2531 C CA . LEU C 1 10 ? -11.45057 27.63657 18.04352 1.000 93.09610 10 LEU C CA 1
ATOM 2532 C C . LEU C 1 10 ? -12.34015 26.72319 17.20825 1.000 92.71591 10 LEU C C 1
ATOM 2533 O O . LEU C 1 10 ? -12.46778 25.53406 17.52029 1.000 96.22363 10 LEU C O 1
ATOM 2538 N N . ARG C 1 11 ? -12.97307 27.24268 16.15157 1.000 118.06915 11 ARG C N 1
ATOM 2539 C CA . ARG C 1 11 ? -13.81653 26.35774 15.35251 1.000 119.46148 11 ARG C CA 1
ATOM 2540 C C . ARG C 1 11 ? -12.97364 25.37901 14.53941 1.000 117.30063 11 ARG C C 1
ATOM 2541 O O . ARG C 1 11 ? -13.32306 24.19833 14.43961 1.000 120.98160 11 ARG C O 1
ATOM 2549 N N . GLU C 1 12 ? -11.86083 25.83758 13.95359 1.000 115.20802 12 GLU C N 1
ATOM 2550 C CA . GLU C 1 12 ? -10.95513 24.89797 13.29270 1.000 115.81820 12 GLU C CA 1
ATOM 2551 C C . GLU C 1 12 ? -10.32442 23.94830 14.30120 1.000 109.94288 12 GLU C C 1
ATOM 2552 O O . GLU C 1 12 ? -10.10784 22.76943 14.00128 1.000 118.58540 12 GLU C O 1
ATOM 2558 N N . LEU C 1 13 ? -9.97967 24.45415 15.48807 1.000 81.37578 13 LEU C N 1
ATOM 2559 C CA . LEU C 1 13 ? -9.42270 23.58614 16.52052 1.000 79.78688 13 LEU C CA 1
ATOM 2560 C C . LEU C 1 13 ? -10.41121 22.49015 16.88531 1.000 79.24397 13 LEU C C 1
ATOM 2561 O O . LEU C 1 13 ? -10.03617 21.32221 17.03065 1.000 86.20919 13 LEU C O 1
ATOM 2566 N N . ALA C 1 14 ? -11.68393 22.85506 17.04634 1.000 83.02514 14 ALA C N 1
ATOM 2567 C CA . ALA C 1 14 ? -12.71257 21.85767 17.31318 1.000 85.65057 14 ALA C CA 1
ATOM 2568 C C . ALA C 1 14 ? -12.86614 20.90095 16.13797 1.000 88.92499 14 ALA C C 1
ATOM 2569 O O . ALA C 1 14 ? -13.02051 19.68970 16.33245 1.000 101.15046 14 ALA C O 1
ATOM 2571 N N . ASP C 1 15 ? -12.83348 21.42723 14.91041 1.000 100.17969 15 ASP C N 1
ATOM 2572 C CA . ASP C 1 15 ? -12.97245 20.58198 13.72735 1.000 101.92496 15 ASP C CA 1
ATOM 2573 C C . ASP C 1 15 ? -11.84303 19.56572 13.64629 1.000 96.10021 15 ASP C C 1
ATOM 2574 O O . ASP C 1 15 ? -12.07823 18.35494 13.56420 1.000 101.13361 15 ASP C O 1
ATOM 2579 N N . LEU C 1 16 ? -10.60168 20.05255 13.65620 1.000 110.28259 16 LEU C N 1
ATOM 2580 C CA . LEU C 1 16 ? -9.44632 19.17257 13.53664 1.000 103.97256 16 LEU C CA 1
ATOM 2581 C C . LEU C 1 16 ? -9.41277 18.16732 14.68124 1.000 99.78108 16 LEU C C 1
ATOM 2582 O O . LEU C 1 16 ? -9.05333 17.00043 14.48364 1.000 90.20297 16 LEU C O 1
ATOM 2587 N N . ALA C 1 17 ? -9.78468 18.60560 15.88813 1.000 102.66245 17 ALA C N 1
ATOM 2588 C CA . ALA C 1 17 ? -9.83846 17.69392 17.02693 1.000 107.07633 17 ALA C CA 1
ATOM 2589 C C . ALA C 1 17 ? -10.87136 16.59432 16.80589 1.000 107.89091 17 ALA C C 1
ATOM 2590 O O . ALA C 1 17 ? -10.63089 15.43052 17.14726 1.000 118.27898 17 ALA C O 1
ATOM 2592 N N . GLU C 1 18 ? -12.03460 16.94701 16.25111 1.000 92.04975 18 GLU C N 1
ATOM 2593 C CA . GLU C 1 18 ? -13.04215 15.93591 15.94561 1.000 101.18662 18 GLU C CA 1
ATOM 2594 C C . GLU C 1 18 ? -12.52805 14.95324 14.90376 1.000 94.97957 18 GLU C C 1
ATOM 2595 O O . GLU C 1 18 ? -12.73441 13.74103 15.02506 1.000 104.71153 18 GLU C O 1
ATOM 2601 N N . GLU C 1 19 ? -11.81265 15.45536 13.89663 1.000 118.81438 19 GLU C N 1
ATOM 2602 C CA . GLU C 1 19 ? -11.26210 14.58408 12.86458 1.000 135.12956 19 GLU C CA 1
ATOM 2603 C C . GLU C 1 19 ? -10.28334 13.58418 13.45087 1.000 134.97244 19 GLU C C 1
ATOM 2604 O O . GLU C 1 19 ? -10.17563 12.45290 12.96269 1.000 152.59104 19 GLU C O 1
ATOM 2610 N N . ARG C 1 20 ? -9.57257 13.97768 14.49523 1.000 112.54672 20 ARG C N 1
ATOM 2611 C CA . ARG C 1 20 ? -8.66506 13.07360 15.17516 1.000 113.09434 20 ARG C CA 1
ATOM 2612 C C . ARG C 1 20 ? -9.37478 12.25122 16.24508 1.000 123.94011 20 ARG C C 1
ATOM 2613 O O . ARG C 1 20 ? -8.73785 11.41618 16.89036 1.000 145.89257 20 ARG C O 1
ATOM 2621 N N . GLY C 1 21 ? -10.66347 12.49453 16.47382 1.000 130.44832 21 GLY C N 1
ATOM 2622 C CA . GLY C 1 21 ? -11.42874 11.73299 17.43846 1.000 134.92122 21 GLY C CA 1
ATOM 2623 C C . GLY C 1 21 ? -11.34605 12.21033 18.86642 1.000 131.22411 21 GLY C C 1
ATOM 2624 O O . GLY C 1 21 ? -11.90601 11.55209 19.75521 1.000 130.93877 21 GLY C O 1
ATOM 2625 N N . ASP C 1 22 ? -10.67419 13.33386 19.11842 1.000 126.70988 22 ASP C N 1
ATOM 2626 C CA . ASP C 1 22 ? -10.53756 13.85583 20.47756 1.000 124.72022 22 ASP C CA 1
ATOM 2627 C C . ASP C 1 22 ? -11.66933 14.83334 20.77919 1.000 126.58085 22 ASP C C 1
ATOM 2628 O O . ASP C 1 22 ? -11.51416 16.05733 20.77284 1.000 130.79116 22 ASP C O 1
ATOM 2633 N N . GLU C 1 23 ? -12.84238 14.25079 21.01396 1.000 108.33934 23 GLU C N 1
ATOM 2634 C CA . GLU C 1 23 ? -14.01364 15.04755 21.33686 1.000 106.04506 23 GLU C CA 1
ATOM 2635 C C . GLU C 1 23 ? -13.78470 15.90170 22.57678 1.000 106.72679 23 GLU C C 1
ATOM 2636 O O . GLU C 1 23 ? -14.43717 16.93789 22.73095 1.000 115.17108 23 GLU C O 1
ATOM 2642 N N . GLY C 1 24 ? -12.85832 15.49414 23.44868 1.000 97.39348 24 GLY C N 1
ATOM 2643 C CA . GLY C 1 24 ? -12.51428 16.30951 24.60528 1.000 86.27783 24 GLY C CA 1
ATOM 2644 C C . GLY C 1 24 ? -11.95673 17.67102 24.23161 1.000 88.94905 24 GLY C C 1
ATOM 2645 O O . GLY C 1 24 ? -12.33715 18.69140 24.81108 1.000 89.88796 24 GLY C O 1
ATOM 2646 N N . VAL C 1 25 ? -11.02546 17.71064 23.27376 1.000 97.51038 25 VAL C N 1
ATOM 2647 C CA . VAL C 1 25 ? -10.42456 18.98821 22.89358 1.000 95.12617 25 VAL C CA 1
ATOM 2648 C C . VAL C 1 25 ? -11.41861 19.82664 22.09827 1.000 97.62130 25 VAL C C 1
ATOM 2649 O O . VAL C 1 25 ? -11.47063 21.05566 22.23687 1.000 108.23378 25 VAL C O 1
ATOM 2653 N N . ALA C 1 26 ? -12.22510 19.17631 21.26011 1.000 95.77085 26 ALA C N 1
ATOM 2654 C CA . ALA C 1 26 ? -13.25276 19.88715 20.50728 1.000 98.69493 26 ALA C CA 1
ATOM 2655 C C . ALA C 1 26 ? -14.29895 20.48604 21.43787 1.000 89.85347 26 ALA C C 1
ATOM 2656 O O . ALA C 1 26 ? -14.69298 21.64834 21.28389 1.000 91.06658 26 ALA C O 1
ATOM 2658 N N . ALA C 1 27 ? -14.76787 19.69689 22.40875 1.000 87.23552 27 ALA C N 1
ATOM 2659 C CA . ALA C 1 27 ? -15.73988 20.20303 23.37242 1.000 91.91074 27 ALA C CA 1
ATOM 2660 C C . ALA C 1 27 ? -15.19343 21.41971 24.10072 1.000 87.31760 27 ALA C C 1
ATOM 2661 O O . ALA C 1 27 ? -15.91235 22.40379 24.30986 1.000 98.38279 27 ALA C O 1
ATOM 2663 N N . ALA C 1 28 ? -13.92535 21.36458 24.50866 1.000 69.36248 28 ALA C N 1
ATOM 2664 C CA . ALA C 1 28 ? -13.31532 22.51824 25.15508 1.000 67.78498 28 ALA C CA 1
ATOM 2665 C C . ALA C 1 28 ? -13.28901 23.71074 24.21116 1.000 68.88424 28 ALA C C 1
ATOM 2666 O O . ALA C 1 28 ? -13.71351 24.81161 24.57473 1.000 67.03126 28 ALA C O 1
ATOM 2668 N N . ALA C 1 29 ? -12.83252 23.49406 22.97317 1.000 79.50038 29 ALA C N 1
ATOM 2669 C CA . ALA C 1 29 ? -12.73268 24.58660 22.01091 1.000 75.67694 29 ALA C CA 1
ATOM 2670 C C . ALA C 1 29 ? -14.07324 25.27585 21.80526 1.000 80.48806 29 ALA C C 1
ATOM 2671 O O . ALA C 1 29 ? -14.14462 26.50926 21.77102 1.000 79.28268 29 ALA C O 1
ATOM 2673 N N . ARG C 1 30 ? -15.15007 24.49987 21.67748 1.000 84.46089 30 ARG C N 1
ATOM 2674 C CA . ARG C 1 30 ? -16.45759 25.10384 21.44455 1.000 93.97539 30 ARG C CA 1
ATOM 2675 C C . ARG C 1 30 ? -16.96559 25.84851 22.67530 1.000 92.51924 30 ARG C C 1
ATOM 2676 O O . ARG C 1 30 ? -17.59869 26.90146 22.54254 1.000 86.51827 30 ARG C O 1
ATOM 2684 N N . GLU C 1 31 ? -16.71388 25.32967 23.88136 1.000 91.66501 31 GLU C N 1
ATOM 2685 C CA . GLU C 1 31 ? -17.11846 26.08305 25.06865 1.000 89.23515 31 GLU C CA 1
ATOM 2686 C C . GLU C 1 31 ? -16.29219 27.35444 25.19481 1.000 87.79362 31 GLU C C 1
ATOM 2687 O O . GLU C 1 31 ? -16.84205 28.44453 25.39238 1.000 104.48973 31 GLU C O 1
ATOM 2693 N N . VAL C 1 32 ? -14.97792 27.23976 25.00468 1.000 75.41801 32 VAL C N 1
ATOM 2694 C CA . VAL C 1 32 ? -14.09855 28.40177 25.06611 1.000 73.64979 32 VAL C CA 1
ATOM 2695 C C . VAL C 1 32 ? -14.52089 29.44661 24.04497 1.000 70.99024 32 VAL C C 1
ATOM 2696 O O . VAL C 1 32 ? -14.56194 30.64464 24.34812 1.000 70.30800 32 VAL C O 1
ATOM 2700 N N . GLU C 1 33 ? -14.85054 29.01590 22.82406 1.000 87.43130 33 GLU C N 1
ATOM 2701 C CA . GLU C 1 33 ? -15.27828 29.97256 21.80644 1.000 93.80090 33 GLU C CA 1
ATOM 2702 C C . GLU C 1 33 ? -16.47958 30.78611 22.26724 1.000 94.98527 33 GLU C C 1
ATOM 2703 O O . GLU C 1 33 ? -16.54757 31.99762 22.02506 1.000 91.10662 33 GLU C O 1
ATOM 2709 N N . ARG C 1 34 ? -17.44345 30.14067 22.92584 1.000 97.03547 34 ARG C N 1
ATOM 2710 C CA . ARG C 1 34 ? -18.58017 30.89056 23.44381 1.000 100.50112 34 ARG C CA 1
ATOM 2711 C C . ARG C 1 34 ? -18.14343 31.86492 24.52901 1.000 94.63946 34 ARG C C 1
ATOM 2712 O O . ARG C 1 34 ? -18.62075 33.00359 24.56759 1.000 87.68980 34 ARG C O 1
ATOM 2720 N N . LEU C 1 35 ? -17.25892 31.43325 25.43467 1.000 78.72504 35 LEU C N 1
ATOM 2721 C CA . LEU C 1 35 ? -16.76704 32.34809 26.46125 1.000 79.37234 35 LEU C CA 1
ATOM 2722 C C . LEU C 1 35 ? -16.08387 33.55326 25.82607 1.000 78.87083 35 LEU C C 1
ATOM 2723 O O . LEU C 1 35 ? -16.33561 34.69913 26.21111 1.000 84.59906 35 LEU C O 1
ATOM 2728 N N . VAL C 1 36 ? -15.21442 33.30962 24.84309 1.000 80.24119 36 VAL C N 1
ATOM 2729 C CA . VAL C 1 36 ? -14.55298 34.40254 24.13527 1.000 79.85292 36 VAL C CA 1
ATOM 2730 C C . VAL C 1 36 ? -15.58135 35.31695 23.48662 1.000 79.50283 36 VAL C C 1
ATOM 2731 O O . VAL C 1 36 ? -15.46334 36.54737 23.53788 1.000 86.04748 36 VAL C O 1
ATOM 2735 N N . ALA C 1 37 ? -16.62165 34.72923 22.89307 1.000 85.86419 37 ALA C N 1
ATOM 2736 C CA . ALA C 1 37 ? -17.64314 35.51699 22.21175 1.000 90.18251 37 ALA C CA 1
ATOM 2737 C C . ALA C 1 37 ? -18.48133 36.32527 23.19541 1.000 89.55712 37 ALA C C 1
ATOM 2738 O O . ALA C 1 37 ? -18.69419 37.52727 22.99871 1.000 89.08772 37 ALA C O 1
ATOM 2740 N N . GLU C 1 38 ? -18.99486 35.67659 24.24545 1.000 120.84558 38 GLU C N 1
ATOM 2741 C CA . GLU C 1 38 ? -19.87322 36.37225 25.18363 1.000 127.12208 38 GLU C CA 1
ATOM 2742 C C . GLU C 1 38 ? -19.12800 37.43428 25.97653 1.000 137.62225 38 GLU C C 1
ATOM 2743 O O . GLU C 1 38 ? -19.65014 38.53533 26.18763 1.000 144.26432 38 GLU C O 1
ATOM 2749 N N . ARG C 1 39 ? -17.90643 37.12869 26.42094 1.000 103.67177 39 ARG C N 1
ATOM 2750 C CA . ARG C 1 39 ? -17.16287 38.10253 27.20910 1.000 87.96065 39 ARG C CA 1
ATOM 2751 C C . ARG C 1 39 ? -16.71141 39.26904 26.34353 1.000 94.28387 39 ARG C C 1
ATOM 2752 O O . ARG C 1 39 ? -16.61847 40.40101 26.83090 1.000 110.73199 39 ARG C O 1
ATOM 2760 N N . GLY C 1 40 ? -16.44092 39.01470 25.06517 1.000 101.91913 40 GLY C N 1
ATOM 2761 C CA . GLY C 1 40 ? -16.03721 40.04966 24.13499 1.000 105.83174 40 GLY C CA 1
ATOM 2762 C C . GLY C 1 40 ? -14.83319 40.85080 24.57453 1.000 101.17278 40 GLY C C 1
ATOM 2763 O O . GLY C 1 40 ? -14.84363 42.08530 24.52103 1.000 109.15709 40 GLY C O 1
ATOM 2764 N N . ASP C 1 41 ? -13.78264 40.16221 25.00198 1.000 115.43725 41 ASP C N 1
ATOM 2765 C CA . ASP C 1 41 ? -12.59465 40.81747 25.52267 1.000 114.08544 41 ASP C CA 1
ATOM 2766 C C . ASP C 1 41 ? -11.49243 40.59878 24.49726 1.000 108.31579 41 ASP C C 1
ATOM 2767 O O . ASP C 1 41 ? -11.07297 39.46295 24.26541 1.000 104.47170 41 ASP C O 1
ATOM 2772 N N . ARG C 1 42 ? -11.03984 41.69217 23.88361 1.000 115.23733 42 ARG C N 1
ATOM 2773 C CA . ARG C 1 42 ? -10.01406 41.62167 22.84725 1.000 122.65925 42 ARG C CA 1
ATOM 2774 C C . ARG C 1 42 ? -8.72553 41.01839 23.38844 1.000 120.10828 42 ARG C C 1
ATOM 2775 O O . ARG C 1 42 ? -8.14471 40.11143 22.78583 1.000 125.56953 42 ARG C O 1
ATOM 2783 N N . GLU C 1 43 ? -8.25453 41.53831 24.52073 1.000 119.56176 43 GLU C N 1
ATOM 2784 C CA . GLU C 1 43 ? -7.01485 41.07202 25.12943 1.000 127.30820 43 GLU C CA 1
ATOM 2785 C C . GLU C 1 43 ? -7.11385 39.58551 25.49866 1.000 125.10828 43 GLU C C 1
ATOM 2786 O O . GLU C 1 43 ? -6.21989 38.79217 25.17385 1.000 121.09303 43 GLU C O 1
ATOM 2792 N N . LEU C 1 44 ? -8.22495 39.18194 26.12592 1.000 93.77402 44 LEU C N 1
ATOM 2793 C CA . LEU C 1 44 ? -8.48446 37.76199 26.35580 1.000 93.71917 44 LEU C CA 1
ATOM 2794 C C . LEU C 1 44 ? -8.50150 36.98591 25.04261 1.000 90.89688 44 LEU C C 1
ATOM 2795 O O . LEU C 1 44 ? -7.92199 35.89890 24.94452 1.000 81.55045 44 LEU C O 1
ATOM 2800 N N . ALA C 1 45 ? -9.13511 37.54959 24.01185 1.000 87.04234 45 ALA C N 1
ATOM 2801 C CA . ALA C 1 45 ? -9.20531 36.88328 22.71640 1.000 90.58124 45 ALA C CA 1
ATOM 2802 C C . ALA C 1 45 ? -7.81852 36.70014 22.11591 1.000 89.84512 45 ALA C C 1
ATOM 2803 O O . ALA C 1 45 ? -7.51782 35.64856 21.54246 1.000 91.92631 45 ALA C O 1
ATOM 2805 N N . ALA C 1 46 ? -6.95750 37.71073 22.24428 1.000 89.10354 46 ALA C N 1
ATOM 2806 C CA . ALA C 1 46 ? -5.60347 37.60733 21.71114 1.000 89.15984 46 ALA C CA 1
ATOM 2807 C C . ALA C 1 46 ? -4.86244 36.42859 22.32427 1.000 86.59291 46 ALA C C 1
ATOM 2808 O O . ALA C 1 46 ? -4.22405 35.64236 21.61416 1.000 96.00187 46 ALA C O 1
ATOM 2810 N N . VAL C 1 47 ? -4.91719 36.30146 23.64970 1.000 81.79339 47 VAL C N 1
ATOM 2811 C CA . VAL C 1 47 ? -4.15340 35.25125 24.31200 1.000 81.95323 47 VAL C CA 1
ATOM 2812 C C . VAL C 1 47 ? -4.72052 33.86888 23.98065 1.000 81.47582 47 VAL C C 1
ATOM 2813 O O . VAL C 1 47 ? -3.97275 32.96475 23.59317 1.000 79.64470 47 VAL C O 1
ATOM 2817 N N . VAL C 1 48 ? -6.04659 33.68847 24.07354 1.000 92.95906 48 VAL C N 1
ATOM 2818 C CA . VAL C 1 48 ? -6.61965 32.38567 23.72260 1.000 83.63646 48 VAL C CA 1
ATOM 2819 C C . VAL C 1 48 ? -6.39499 32.07934 22.24957 1.000 86.11038 48 VAL C C 1
ATOM 2820 O O . VAL C 1 48 ? -6.24947 30.91337 21.86943 1.000 78.23020 48 VAL C O 1
ATOM 2824 N N . ALA C 1 49 ? -6.40246 33.10337 21.39278 1.000 80.45172 49 ALA C N 1
ATOM 2825 C CA . ALA C 1 49 ? -6.08547 32.88061 19.98676 1.000 78.46806 49 ALA C CA 1
ATOM 2826 C C . ALA C 1 49 ? -4.69598 32.27986 19.84214 1.000 79.33108 49 ALA C C 1
ATOM 2827 O O . ALA C 1 49 ? -4.49235 31.34984 19.05447 1.000 80.63990 49 ALA C O 1
ATOM 2829 N N . ALA C 1 50 ? -3.72235 32.81409 20.58418 1.000 76.39100 50 ALA C N 1
ATOM 2830 C CA . ALA C 1 50 ? -2.37569 32.25219 20.56610 1.000 78.10300 50 ALA C CA 1
ATOM 2831 C C . ALA C 1 50 ? -2.37742 30.80063 21.03641 1.000 76.26331 50 ALA C C 1
ATOM 2832 O O . ALA C 1 50 ? -1.82784 29.92168 20.36354 1.000 74.22065 50 ALA C O 1
ATOM 2834 N N . LEU C 1 51 ? -2.98752 30.52841 22.19858 1.000 77.09871 51 LEU C N 1
ATOM 2835 C CA . LEU C 1 51 ? -3.04660 29.15163 22.68812 1.000 74.29873 51 LEU C CA 1
ATOM 2836 C C . LEU C 1 51 ? -3.77377 28.24023 21.70744 1.000 73.31476 51 LEU C C 1
ATOM 2837 O O . LEU C 1 51 ? -3.33311 27.11370 21.45715 1.000 68.82760 51 LEU C O 1
ATOM 2842 N N . ALA C 1 52 ? -4.89791 28.70059 21.15569 1.000 90.24825 52 ALA C N 1
ATOM 2843 C CA . ALA C 1 52 ? -5.62720 27.88815 20.18910 1.000 86.86940 52 ALA C CA 1
ATOM 2844 C C . ALA C 1 52 ? -4.78078 27.63919 18.95164 1.000 85.71520 52 ALA C C 1
ATOM 2845 O O . ALA C 1 52 ? -4.80566 26.54289 18.38181 1.000 77.87901 52 ALA C O 1
ATOM 2847 N N . ALA C 1 53 ? -4.03193 28.65352 18.51522 1.000 88.81118 53 ALA C N 1
ATOM 2848 C CA . ALA C 1 53 ? -3.11870 28.47746 17.39187 1.000 84.64761 53 ALA C CA 1
ATOM 2849 C C . ALA C 1 53 ? -2.03029 27.47161 17.73600 1.000 87.19742 53 ALA C C 1
ATOM 2850 O O . ALA C 1 53 ? -1.68218 26.61210 16.92033 1.000 87.54691 53 ALA C O 1
ATOM 2852 N N . ALA C 1 54 ? -1.45186 27.59207 18.93192 1.000 87.29618 54 ALA C N 1
ATOM 2853 C CA . ALA C 1 54 ? -0.45640 26.62376 19.37996 1.000 82.39606 54 ALA C CA 1
ATOM 2854 C C . ALA C 1 54 ? -1.03525 25.21633 19.40619 1.000 77.59267 54 ALA C C 1
ATOM 2855 O O . ALA C 1 54 ? -0.43803 24.27841 18.86744 1.000 85.93324 54 ALA C O 1
ATOM 2857 N N . ALA C 1 55 ? -2.19740 25.04893 20.04636 1.000 79.07380 55 ALA C N 1
ATOM 2858 C CA . ALA C 1 55 ? -2.83390 23.73704 20.08791 1.000 78.23741 55 ALA C CA 1
ATOM 2859 C C . ALA C 1 55 ? -3.11397 23.23780 18.68257 1.000 70.38316 55 ALA C C 1
ATOM 2860 O O . ALA C 1 55 ? -2.77654 22.09733 18.34612 1.000 73.47095 55 ALA C O 1
ATOM 2862 N N . LEU C 1 56 ? -3.65845 24.11258 17.82865 1.000 75.26278 56 LEU C N 1
ATOM 2863 C CA . LEU C 1 56 ? -3.92909 23.74204 16.44546 1.000 83.34097 56 LEU C CA 1
ATOM 2864 C C . LEU C 1 56 ? -2.65210 23.29521 15.76431 1.000 80.94752 56 LEU C C 1
ATOM 2865 O O . LEU C 1 56 ? -2.61993 22.25020 15.10497 1.000 82.00369 56 LEU C O 1
ATOM 2870 N N . LEU C 1 57 ? -1.57154 24.04533 15.97861 1.000 98.80174 57 LEU C N 1
ATOM 2871 C CA . LEU C 1 57 ? -0.28218 23.71341 15.39005 1.000 111.81923 57 LEU C CA 1
ATOM 2872 C C . LEU C 1 57 ? 0.23391 22.38428 15.92722 1.000 108.35963 57 LEU C C 1
ATOM 2873 O O . LEU C 1 57 ? 0.83569 21.59614 15.18789 1.000 98.65084 57 LEU C O 1
ATOM 2878 N N . ALA C 1 58 ? 0.02185 22.12514 17.21869 1.000 77.64870 58 ALA C N 1
ATOM 2879 C CA . ALA C 1 58 ? 0.49365 20.87780 17.81004 1.000 83.82267 58 ALA C CA 1
ATOM 2880 C C . ALA C 1 58 ? -0.18558 19.66296 17.18410 1.000 82.11158 58 ALA C C 1
ATOM 2881 O O . ALA C 1 58 ? 0.48912 18.72845 16.73935 1.000 84.84552 58 ALA C O 1
ATOM 2883 N N . LEU C 1 59 ? -1.52293 19.64984 17.13411 1.000 75.69206 59 LEU C N 1
ATOM 2884 C CA . LEU C 1 59 ? -2.17966 18.45660 16.60068 1.000 80.28206 59 LEU C CA 1
ATOM 2885 C C . LEU C 1 59 ? -1.96279 18.32502 15.09627 1.000 75.31397 59 LEU C C 1
ATOM 2886 O O . LEU C 1 59 ? -2.05533 17.21458 14.56238 1.000 94.29422 59 LEU C O 1
ATOM 2891 N N . GLU C 1 60 ? -1.73796 19.43810 14.38731 1.000 114.17375 60 GLU C N 1
ATOM 2892 C CA . GLU C 1 60 ? -1.30336 19.34051 12.99353 1.000 130.13445 60 GLU C CA 1
ATOM 2893 C C . GLU C 1 60 ? -0.00906 18.53562 12.89500 1.000 135.11926 60 GLU C C 1
ATOM 2894 O O . GLU C 1 60 ? 0.16885 17.73659 11.96955 1.000 161.12304 60 GLU C O 1
ATOM 2900 N N . ARG C 1 61 ? 0.90603 18.72647 13.85165 1.000 92.19204 61 ARG C N 1
ATOM 2901 C CA . ARG C 1 61 ? 2.11584 17.91390 13.86941 1.000 94.60943 61 ARG C CA 1
ATOM 2902 C C . ARG C 1 61 ? 1.79477 16.49124 14.29162 1.000 91.78552 61 ARG C C 1
ATOM 2903 O O . ARG C 1 61 ? 2.47545 15.54282 13.88330 1.000 117.79066 61 ARG C O 1
ATOM 2911 N N . GLY C 1 62 ? 0.75464 16.32594 15.09320 1.000 95.10737 62 GLY C N 1
ATOM 2912 C CA . GLY C 1 62 ? 0.40527 15.03799 15.63926 1.000 102.53226 62 GLY C CA 1
ATOM 2913 C C . GLY C 1 62 ? 0.69944 14.89049 17.10922 1.000 92.90421 62 GLY C C 1
ATOM 2914 O O . GLY C 1 62 ? 0.49642 13.80030 17.65155 1.000 92.13010 62 GLY C O 1
ATOM 2915 N N . ASP C 1 63 ? 1.15465 15.94315 17.78239 1.000 85.76215 63 ASP C N 1
ATOM 2916 C CA . ASP C 1 63 ? 1.52692 15.82787 19.18841 1.000 87.91933 63 ASP C CA 1
ATOM 2917 C C . ASP C 1 63 ? 0.27583 16.10041 20.01539 1.000 89.23884 63 ASP C C 1
ATOM 2918 O O . ASP C 1 63 ? 0.00269 17.23689 20.40786 1.000 87.90764 63 ASP C O 1
ATOM 2923 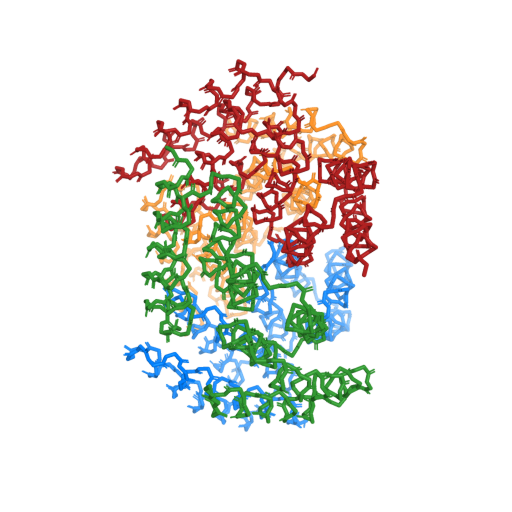N N . GLU C 1 64 ? -0.50020 15.03903 20.28145 1.000 96.07135 64 GLU C N 1
ATOM 2924 C CA . GLU C 1 64 ? -1.68217 15.18807 21.12481 1.000 107.30236 64 GLU C CA 1
ATOM 2925 C C . GLU C 1 64 ? -1.34024 15.74179 22.50105 1.000 102.00422 64 GLU C C 1
ATOM 2926 O O . GLU C 1 64 ? -2.14157 16.48468 23.07860 1.000 95.57128 64 GLU C O 1
ATOM 2932 N N . VAL C 1 65 ? -0.14968 15.43331 23.02193 1.000 63.67399 65 VAL C N 1
ATOM 2933 C CA . VAL C 1 65 ? 0.24166 15.93610 24.33689 1.000 68.37478 65 VAL C CA 1
ATOM 2934 C C . VAL C 1 65 ? 0.14568 17.45770 24.36961 1.000 70.07183 65 VAL C C 1
ATOM 2935 O O . VAL C 1 65 ? -0.54303 18.03240 25.21910 1.000 74.78892 65 VAL C O 1
ATOM 2939 N N . LEU C 1 66 ? 0.80894 18.13559 23.42858 1.000 105.71349 66 LEU C N 1
ATOM 2940 C CA . LEU C 1 66 ? 0.75133 19.59718 23.41094 1.000 105.24756 66 LEU C CA 1
ATOM 2941 C C . LEU C 1 66 ? -0.64830 20.11065 23.07750 1.000 96.88749 66 LEU C C 1
ATOM 2942 O O . LEU C 1 66 ? -1.07200 21.14418 23.60724 1.000 95.22886 66 LEU C O 1
ATOM 2947 N N . ALA C 1 67 ? -1.36086 19.43427 22.17051 1.000 86.20055 67 ALA C N 1
ATOM 2948 C CA . ALA C 1 67 ? -2.70953 19.86558 21.80466 1.000 84.10400 67 ALA C CA 1
ATOM 2949 C C . ALA C 1 67 ? -3.60044 19.96775 23.03821 1.000 84.37910 67 ALA C C 1
ATOM 2950 O O . ALA C 1 67 ? -4.24169 20.99794 23.27655 1.000 78.38250 67 ALA C O 1
ATOM 2952 N N . ARG C 1 68 ? -3.61708 18.91689 23.85841 1.000 77.73107 68 ARG C N 1
ATOM 2953 C CA . ARG C 1 68 ? -4.45759 18.92260 25.04649 1.000 71.92427 68 ARG C CA 1
ATOM 2954 C C . ARG C 1 68 ? -3.95296 19.92247 26.07966 1.000 71.44589 68 ARG C C 1
ATOM 2955 O O . ARG C 1 68 ? -4.75781 20.55016 26.77634 1.000 89.63564 68 ARG C O 1
ATOM 2963 N N . LEU C 1 69 ? -2.63582 20.11161 26.16860 1.000 71.76126 69 LEU C N 1
ATOM 2964 C CA . LEU C 1 69 ? -2.08497 21.04639 27.14425 1.000 71.93152 69 LEU C CA 1
ATOM 2965 C C . LEU C 1 69 ? -2.36518 22.49917 26.76230 1.000 72.54686 69 LEU C C 1
ATOM 2966 O O . LEU C 1 69 ? -2.75177 23.30761 27.61465 1.000 85.22792 69 LEU C O 1
ATOM 2971 N N . ALA C 1 70 ? -2.17047 22.84948 25.48666 1.000 74.28714 70 ALA C N 1
ATOM 2972 C CA . ALA C 1 70 ? -2.47903 24.19888 25.01888 1.000 72.54865 70 ALA C CA 1
ATOM 2973 C C . ALA C 1 70 ? -3.97468 24.47970 25.07935 1.000 79.93950 70 ALA C C 1
ATOM 2974 O O . ALA C 1 70 ? -4.39025 25.58710 25.44153 1.000 72.78416 70 ALA C O 1
ATOM 2976 N N . ALA C 1 71 ? -4.79727 23.49449 24.71104 1.000 64.54108 71 ALA C N 1
ATOM 2977 C CA . ALA C 1 71 ? -6.24009 23.64051 24.86626 1.000 74.94559 71 ALA C CA 1
ATOM 2978 C C . ALA C 1 71 ? -6.59926 23.86520 26.32862 1.000 76.80361 71 ALA C C 1
ATOM 2979 O O . ALA C 1 71 ? -7.38541 24.76165 26.65974 1.000 67.86606 71 ALA C O 1
ATOM 2981 N N . ALA C 1 72 ? -6.02557 23.05298 27.22023 1.000 72.70009 72 ALA C N 1
ATOM 2982 C CA . ALA C 1 72 ? -6.25597 23.23485 28.64858 1.000 72.56812 72 ALA C CA 1
ATOM 2983 C C . ALA C 1 72 ? -5.82732 24.62431 29.09693 1.000 77.93919 72 ALA C C 1
ATOM 2984 O O . ALA C 1 72 ? -6.50875 25.25928 29.91026 1.000 81.14536 72 ALA C O 1
ATOM 2986 N N . ALA C 1 73 ? -4.70317 25.11816 28.57049 1.000 73.94158 73 ALA C N 1
ATOM 2987 C CA . ALA C 1 73 ? -4.27678 26.47459 28.89598 1.000 72.27348 73 ALA C CA 1
ATOM 2988 C C . ALA C 1 73 ? -5.33220 27.48375 28.46380 1.000 70.34534 73 ALA C C 1
ATOM 2989 O O . ALA C 1 73 ? -5.74648 28.34412 29.24980 1.000 71.56286 73 ALA C O 1
ATOM 2991 N N . ALA C 1 74 ? -5.80915 27.36032 27.22260 1.000 77.57106 74 ALA C N 1
ATOM 2992 C CA . ALA C 1 74 ? -6.83157 28.26724 26.71174 1.000 78.41627 74 ALA C CA 1
ATOM 2993 C C . ALA C 1 74 ? -8.09408 28.20422 27.56148 1.000 78.44374 74 ALA C C 1
ATOM 2994 O O . ALA C 1 74 ? -8.74972 29.22705 27.79364 1.000 77.00943 74 ALA C O 1
ATOM 2996 N N . VAL C 1 75 ? -8.45739 27.00559 28.02241 1.000 70.06090 75 VAL C N 1
ATOM 2997 C CA . VAL C 1 75 ? -9.62972 26.85859 28.87855 1.000 71.30816 75 VAL C CA 1
ATOM 2998 C C . VAL C 1 75 ? -9.43768 27.62698 30.18281 1.000 76.62493 75 VAL C C 1
ATOM 2999 O O . VAL C 1 75 ? -10.36218 28.29263 30.66798 1.000 70.01911 75 VAL C O 1
ATOM 3003 N N . LEU C 1 76 ? -8.23757 27.54999 30.77188 1.000 75.40857 76 LEU C N 1
ATOM 3004 C CA . LEU C 1 76 ? -7.95657 28.31297 31.98900 1.000 84.91271 76 LEU C CA 1
ATOM 3005 C C . LEU C 1 76 ? -8.07171 29.80892 31.74611 1.000 90.07186 76 LEU C C 1
ATOM 3006 O O . LEU C 1 76 ? -8.65071 30.53938 32.55788 1.000 82.13067 76 LEU C O 1
ATOM 3011 N N . VAL C 1 77 ? -7.48642 30.29352 30.65252 1.000 93.72235 77 VAL C N 1
ATOM 3012 C CA . VAL C 1 77 ? -7.49993 31.73009 30.40819 1.000 90.31343 77 VAL C CA 1
ATOM 3013 C C . VAL C 1 77 ? -8.92106 32.21047 30.15882 1.000 88.07229 77 VAL C C 1
ATOM 3014 O O . VAL C 1 77 ? -9.34431 33.24501 30.68862 1.000 83.09072 77 VAL C O 1
ATOM 3018 N N . ALA C 1 78 ? -9.67442 31.47308 29.34053 1.000 86.81962 78 ALA C N 1
ATOM 3019 C CA . ALA C 1 78 ? -11.04828 31.85832 29.03900 1.000 84.80188 78 ALA C CA 1
ATOM 3020 C C . ALA C 1 78 ? -11.91344 31.85702 30.29464 1.000 91.29418 78 ALA C C 1
ATOM 3021 O O . ALA C 1 78 ? -12.61826 32.83379 30.57482 1.000 99.61135 78 ALA C O 1
ATOM 3023 N N . LYS C 1 79 ? -11.86950 30.76867 31.07120 1.000 80.89601 79 LYS C N 1
ATOM 3024 C CA . LYS C 1 79 ? -12.64803 30.70890 32.30416 1.000 84.72487 79 LYS C CA 1
ATOM 3025 C C . LYS C 1 79 ? -12.08994 31.62503 33.38398 1.000 87.84547 79 LYS C C 1
ATOM 3026 O O . LYS C 1 79 ? -12.75435 31.82734 34.40850 1.000 85.88695 79 LYS C O 1
ATOM 3032 N N . ARG C 1 80 ? -10.90595 32.19565 33.15920 1.000 93.40159 80 ARG C N 1
ATOM 3033 C CA . ARG C 1 80 ? -10.21472 33.05039 34.12395 1.000 95.77064 80 ARG C CA 1
ATOM 3034 C C . ARG C 1 80 ? -10.05299 32.34219 35.46706 1.000 96.97705 80 ARG C C 1
ATOM 3035 O O . ARG C 1 80 ? -10.29747 32.90644 36.53663 1.000 100.39335 80 ARG C O 1
ATOM 3043 N N . GLU C 1 81 ? -9.62781 31.08339 35.39915 1.000 113.84400 81 GLU C N 1
ATOM 3044 C CA . GLU C 1 81 ? -9.40383 30.25492 36.57732 1.000 120.18845 81 GLU C CA 1
ATOM 3045 C C . GLU C 1 81 ? -7.92866 30.34712 36.95201 1.000 116.84640 81 GLU C C 1
ATOM 3046 O O . GLU C 1 81 ? -7.06353 29.89688 36.19263 1.000 115.38733 81 GLU C O 1
ATOM 3052 N N . ARG C 1 82 ? -7.64051 30.94196 38.10894 1.000 119.50103 82 ARG C N 1
ATOM 3053 C CA . ARG C 1 82 ? -6.26753 31.15227 38.56411 1.000 120.33350 82 ARG C CA 1
ATOM 3054 C C . ARG C 1 82 ? -6.08776 30.69945 40.00994 1.000 114.08530 82 ARG C C 1
ATOM 3055 O O . ARG C 1 82 ? -5.47753 31.38212 40.83651 1.000 114.37831 82 ARG C O 1
ATOM 3063 N N . GLY C 1 83 ? -6.59422 29.51346 40.34504 1.000 86.39987 83 GLY C N 1
ATOM 3064 C CA . GLY C 1 83 ? -6.53036 28.99763 41.67211 1.000 94.98383 83 GLY C CA 1
ATOM 3065 C C . GLY C 1 83 ? -5.99698 27.57091 41.66790 1.000 94.60886 83 GLY C C 1
ATOM 3066 O O . GLY C 1 83 ? -5.13602 27.22751 40.85969 1.000 90.11858 83 GLY C O 1
ATOM 3067 N N . LYS C 1 84 ? -6.49855 26.75582 42.59339 1.000 96.81667 84 LYS C N 1
ATOM 3068 C CA . LYS C 1 84 ? -6.00674 25.38057 42.65595 1.000 98.40489 84 LYS C CA 1
ATOM 3069 C C . LYS C 1 84 ? -6.25966 24.63879 41.35235 1.000 90.82618 84 LYS C C 1
ATOM 3070 O O . LYS C 1 84 ? -5.49801 23.73106 41.00508 1.000 90.10300 84 LYS C O 1
ATOM 3076 N N . VAL C 1 85 ? -7.32842 24.98263 40.63045 1.000 79.60279 85 VAL C N 1
ATOM 3077 C CA . VAL C 1 85 ? -7.55385 24.34720 39.33642 1.000 82.57451 85 VAL C CA 1
ATOM 3078 C C . VAL C 1 85 ? -6.45231 24.74463 38.35400 1.000 80.53581 85 VAL C C 1
ATOM 3079 O O . VAL C 1 85 ? -5.95647 23.90932 37.58863 1.000 73.88408 85 VAL C O 1
ATOM 3083 N N . ALA C 1 86 ? -6.06057 26.02305 38.34899 1.000 88.63992 86 ALA C N 1
ATOM 3084 C CA . ALA C 1 86 ? -4.95611 26.46618 37.50166 1.000 98.45563 86 ALA C CA 1
ATOM 3085 C C . ALA C 1 86 ? -3.64222 25.81342 37.92251 1.000 97.58983 86 ALA C C 1
ATOM 3086 O O . ALA C 1 86 ? -2.87197 25.33484 37.08053 1.000 88.05184 86 ALA C O 1
ATOM 3088 N N . LYS C 1 87 ? -3.37966 25.77158 39.23268 1.000 82.92587 87 LYS C N 1
ATOM 3089 C CA . LYS C 1 87 ? -2.14431 25.17411 39.73191 1.000 80.98703 87 LYS C CA 1
ATOM 3090 C C . LYS C 1 87 ? -2.08600 23.68716 39.41063 1.000 73.99970 87 LYS C C 1
ATOM 3091 O O . LYS C 1 87 ? -1.02441 23.15792 39.06049 1.000 70.44860 87 LYS C O 1
ATOM 3097 N N . ALA C 1 88 ? -3.22065 22.99698 39.53153 1.000 74.06560 88 ALA C N 1
ATOM 3098 C CA . ALA C 1 88 ? -3.27277 21.57302 39.21880 1.000 76.42019 88 ALA C CA 1
ATOM 3099 C C . ALA C 1 88 ? -2.87102 21.31014 37.77413 1.000 82.17167 88 ALA C C 1
ATOM 3100 O O . ALA C 1 88 ? -2.04746 20.43047 37.49614 1.000 88.04903 88 ALA C O 1
ATOM 3102 N N . VAL C 1 89 ? -3.47676 22.04425 36.83635 1.000 73.85300 89 VAL C N 1
ATOM 3103 C CA . VAL C 1 89 ? -3.17718 21.86594 35.41716 1.000 73.66226 89 VAL C CA 1
ATOM 3104 C C . VAL C 1 89 ? -1.69442 22.09176 35.14734 1.000 73.31284 89 VAL C C 1
ATOM 3105 O O . VAL C 1 89 ? -1.09672 21.43148 34.28938 1.000 66.23933 89 VAL C O 1
ATOM 3109 N N . ALA C 1 90 ? -1.07663 23.02128 35.87917 1.000 75.19452 90 ALA C N 1
ATOM 3110 C CA . ALA C 1 90 ? 0.34787 23.28500 35.69938 1.000 73.90709 90 ALA C CA 1
ATOM 3111 C C . ALA C 1 90 ? 1.18942 22.08194 36.10142 1.000 75.23923 90 ALA C C 1
ATOM 3112 O O . ALA C 1 90 ? 2.12773 21.70159 35.39240 1.000 85.24649 90 ALA C O 1
ATOM 3114 N N . GLU C 1 91 ? 0.88619 21.48492 37.25446 1.000 77.90684 91 GLU C N 1
ATOM 3115 C CA . GLU C 1 91 ? 1.61001 20.28936 37.66928 1.000 76.02577 91 GLU C CA 1
ATOM 3116 C C . GLU C 1 91 ? 1.40007 19.14985 36.68181 1.000 70.90388 91 GLU C C 1
ATOM 3117 O O . GLU C 1 91 ? 2.34246 18.41859 36.35977 1.000 80.14641 91 GLU C O 1
ATOM 3123 N N . LEU C 1 92 ? 0.16367 18.96313 36.21334 1.000 80.47649 92 LEU C N 1
ATOM 3124 C CA . LEU C 1 92 ? -0.09080 17.94895 35.19520 1.000 75.59643 92 LEU C CA 1
ATOM 3125 C C . LEU C 1 92 ? 0.71393 18.23391 33.93339 1.000 75.89475 92 LEU C C 1
ATOM 3126 O O . LEU C 1 92 ? 1.24183 17.31200 33.30037 1.000 75.81784 92 LEU C O 1
ATOM 3131 N N . ALA C 1 93 ? 0.82380 19.50868 33.55529 1.000 65.38094 93 ALA C N 1
ATOM 3132 C CA . ALA C 1 93 ? 1.65273 19.87061 32.41203 1.000 69.71492 93 ALA C CA 1
ATOM 3133 C C . ALA C 1 93 ? 3.10968 19.51955 32.67794 1.000 72.92960 93 ALA C C 1
ATOM 3134 O O . ALA C 1 93 ? 3.80897 19.00428 31.79738 1.000 71.72268 93 ALA C O 1
ATOM 3136 N N . ARG C 1 94 ? 3.58320 19.80988 33.88918 1.000 79.88578 94 ARG C N 1
ATOM 3137 C CA . ARG C 1 94 ? 4.94689 19.46981 34.27588 1.000 82.14464 94 ARG C CA 1
ATOM 3138 C C . ARG C 1 94 ? 5.18833 17.96318 34.23081 1.000 76.52374 94 ARG C C 1
ATOM 3139 O O . ARG C 1 94 ? 6.28285 17.51492 33.86834 1.000 86.15286 94 ARG C O 1
ATOM 3147 N N . LEU C 1 95 ? 4.18501 17.16276 34.60036 1.000 67.26200 95 LEU C N 1
ATOM 3148 C CA . LEU C 1 95 ? 4.34951 15.71190 34.54260 1.000 72.78623 95 LEU C CA 1
ATOM 3149 C C . LEU C 1 95 ? 4.34475 15.19923 33.10605 1.000 72.12109 95 LEU C C 1
ATOM 3150 O O . LEU C 1 95 ? 5.10294 14.28135 32.77179 1.000 70.02798 95 LEU C O 1
ATOM 3155 N N . ALA C 1 96 ? 3.48990 15.76101 32.24576 1.000 79.44154 96 ALA C N 1
ATOM 3156 C CA . ALA C 1 96 ? 3.49923 15.35390 30.84359 1.000 81.59848 96 ALA C CA 1
ATOM 3157 C C . ALA C 1 96 ? 4.88246 15.55493 30.24292 1.000 78.20175 96 ALA C C 1
ATOM 3158 O O . ALA C 1 96 ? 5.37916 14.69901 29.50117 1.000 79.02058 96 ALA C O 1
ATOM 3160 N N . ARG C 1 97 ? 5.51441 16.68839 30.55348 1.000 64.58619 97 ARG C N 1
ATOM 3161 C CA . ARG C 1 97 ? 6.87537 16.94541 30.09683 1.000 68.36153 97 ARG C CA 1
ATOM 3162 C C . ARG C 1 97 ? 7.83277 15.86496 30.58742 1.000 67.58192 97 ARG C C 1
ATOM 3163 O O . ARG C 1 97 ? 8.63800 15.33188 29.81477 1.000 76.39569 97 ARG C O 1
ATOM 3171 N N . LEU C 1 98 ? 7.76536 15.53997 31.88125 1.000 63.63195 98 LEU C N 1
ATOM 3172 C CA . LEU C 1 98 ? 8.60257 14.47863 32.43667 1.000 66.34149 98 LEU C CA 1
ATOM 3173 C C . LEU C 1 98 ? 8.35142 13.14907 31.73898 1.000 66.14919 98 LEU C C 1
ATOM 3174 O O . LEU C 1 98 ? 9.29098 12.40352 31.43962 1.000 75.48829 98 LEU C O 1
ATOM 3179 N N . ALA C 1 99 ? 7.08065 12.81281 31.51478 1.000 68.61342 99 ALA C N 1
ATOM 3180 C CA . ALA C 1 99 ? 6.76295 11.56948 30.82568 1.000 68.29604 99 ALA C CA 1
ATOM 3181 C C . ALA C 1 99 ? 7.38374 11.54316 29.43721 1.000 68.27401 99 ALA C C 1
ATOM 3182 O O . ALA C 1 99 ? 7.97895 10.53785 29.03395 1.000 70.49907 99 ALA C O 1
ATOM 3184 N N . LEU C 1 100 ? 7.27053 12.64903 28.69857 1.000 63.74667 100 LEU C N 1
ATOM 3185 C CA . LEU C 1 100 ? 7.83752 12.70783 27.35536 1.000 65.35063 100 LEU C CA 1
ATOM 3186 C C . LEU C 1 100 ? 9.35174 12.54423 27.37973 1.000 72.21022 100 LEU C C 1
ATOM 3187 O O . LEU C 1 100 ? 9.91004 11.76442 26.60087 1.000 80.32936 100 LEU C O 1
ATOM 3192 N N . GLU C 1 101 ? 10.04255 13.27354 28.26262 1.000 101.02139 101 GLU C N 1
ATOM 3193 C CA . GLU C 1 101 ? 11.49718 13.15113 28.28067 1.000 107.55576 101 GLU C CA 1
ATOM 3194 C C . GLU C 1 101 ? 11.91266 11.74615 28.67870 1.000 109.94973 101 GLU C C 1
ATOM 3195 O O . GLU C 1 101 ? 12.96630 11.25862 28.25454 1.000 119.22310 101 GLU C O 1
ATOM 3201 N N . ARG C 1 102 ? 11.13566 11.09767 29.52430 1.000 105.95328 102 ARG C N 1
ATOM 3202 C CA . ARG C 1 102 ? 11.44381 9.71580 29.84870 1.000 108.79738 102 ARG C CA 1
ATOM 3203 C C . ARG C 1 102 ? 10.87065 8.71413 28.84487 1.000 122.58219 102 ARG C C 1
ATOM 3204 O O . ARG C 1 102 ? 10.89470 7.50309 29.10423 1.000 136.50963 102 ARG C O 1
ATOM 3212 N N . GLY C 1 103 ? 10.33231 9.19147 27.72833 1.000 107.46175 103 GLY C N 1
ATOM 3213 C CA . GLY C 1 103 ? 9.85432 8.28959 26.70020 1.000 109.55264 103 GLY C CA 1
ATOM 3214 C C . GLY C 1 103 ? 8.67680 7.45712 27.13928 1.000 107.71077 103 GLY C C 1
ATOM 3215 O O . GLY C 1 103 ? 8.60814 6.26184 26.82402 1.000 109.80533 103 GLY C O 1
ATOM 3216 N N . ASP C 1 104 ? 7.75605 8.05567 27.87662 1.000 100.30827 104 ASP C N 1
ATOM 3217 C CA . ASP C 1 104 ? 6.55575 7.34999 28.26475 1.000 103.23966 104 ASP C CA 1
ATOM 3218 C C . ASP C 1 104 ? 5.42753 8.19450 27.69704 1.000 101.84938 104 ASP C C 1
ATOM 3219 O O . ASP C 1 104 ? 4.60726 8.74452 28.43754 1.000 91.91721 104 ASP C O 1
ATOM 3224 N N . GLU C 1 105 ? 5.38603 8.28834 26.36490 1.000 117.52487 105 GLU C N 1
ATOM 3225 C CA . GLU C 1 105 ? 4.43578 9.17741 25.70354 1.000 115.93497 105 GLU C CA 1
ATOM 3226 C C . GLU C 1 105 ? 2.99719 8.75309 25.96990 1.000 120.56950 105 GLU C C 1
ATOM 3227 O O . GLU C 1 105 ? 2.08953 9.59413 26.00203 1.000 113.64918 105 GLU C O 1
ATOM 3233 N N . GLU C 1 106 ? 2.76691 7.45208 26.12352 1.000 95.01242 106 GLU C N 1
ATOM 3234 C CA . GLU C 1 106 ? 1.43303 6.96570 26.44034 1.000 101.08777 106 GLU C CA 1
ATOM 3235 C C . GLU C 1 106 ? 0.91264 7.61099 27.71797 1.000 100.27114 106 GLU C C 1
ATOM 3236 O O . GLU C 1 106 ? -0.19749 8.15431 27.74309 1.000 87.44076 106 GLU C O 1
ATOM 3242 N N . THR C 1 107 ? 1.70182 7.56243 28.79318 1.000 85.80520 107 THR C N 1
ATOM 3243 C CA . THR C 1 107 ? 1.31145 8.26219 30.01374 1.000 83.57108 107 THR C CA 1
ATOM 3244 C C . THR C 1 107 ? 1.14469 9.75665 29.75534 1.000 73.32402 107 THR C C 1
ATOM 3245 O O . THR C 1 107 ? 0.24542 10.39444 30.31521 1.000 69.86424 107 THR C O 1
ATOM 3249 N N . ALA C 1 108 ? 2.02586 10.33819 28.93586 1.000 69.55815 108 ALA C N 1
ATOM 3250 C CA . ALA C 1 108 ? 1.91127 11.75513 28.60265 1.000 68.64524 108 ALA C CA 1
ATOM 3251 C C . ALA C 1 108 ? 0.56406 12.05920 27.96098 1.000 69.20332 108 ALA C C 1
ATOM 3252 O O . ALA C 1 108 ? -0.01369 13.12815 28.18936 1.000 75.19150 108 ALA C O 1
ATOM 3254 N N . ARG C 1 109 ? 0.06403 11.14168 27.13004 1.000 84.69268 109 ARG C N 1
ATOM 3255 C CA . ARG C 1 109 ? -1.24724 11.32068 26.51595 1.000 87.74116 109 ARG C CA 1
ATOM 3256 C C . ARG C 1 109 ? -2.34925 11.34636 27.56925 1.000 82.01314 109 ARG C C 1
ATOM 3257 O O . ARG C 1 109 ? -3.16741 12.27287 27.60858 1.000 72.39874 109 ARG C O 1
ATOM 3265 N N . LEU C 1 110 ? -2.38339 10.32900 28.43276 1.000 81.83320 110 LEU C N 1
ATOM 3266 C CA . LEU C 1 110 ? -3.38272 10.27429 29.49690 1.000 82.88913 110 LEU C CA 1
ATOM 3267 C C . LEU C 1 110 ? -3.32393 11.51533 30.38090 1.000 81.78884 110 LEU C C 1
ATOM 3268 O O . LEU C 1 110 ? -4.35642 12.12371 30.68310 1.000 82.81765 110 LEU C O 1
ATOM 3273 N N . VAL C 1 111 ? -2.11946 11.91193 30.79791 1.000 83.44680 111 VAL C N 1
ATOM 3274 C CA . VAL C 1 111 ? -1.97908 13.06431 31.68601 1.000 82.35402 111 VAL C CA 1
ATOM 3275 C C . VAL C 1 111 ? -2.47677 14.33111 31.00378 1.000 85.66009 111 VAL C C 1
ATOM 3276 O O . VAL C 1 111 ? -3.15864 15.16153 31.62008 1.000 81.51171 111 VAL C O 1
ATOM 3280 N N . ALA C 1 112 ? -2.16099 14.48800 29.71554 1.000 89.65721 112 ALA C N 1
ATOM 3281 C CA . ALA C 1 112 ? -2.61925 15.65703 28.97179 1.000 91.70250 112 ALA C CA 1
ATOM 3282 C C . ALA C 1 112 ? -4.13997 15.74759 28.96686 1.000 83.65363 112 ALA C C 1
ATOM 3283 O O . ALA C 1 112 ? -4.70562 16.83261 29.15440 1.000 72.54158 112 ALA C O 1
ATOM 3285 N N . GLU C 1 113 ? -4.81731 14.61851 28.73971 1.000 90.21256 113 GLU C N 1
ATOM 3286 C CA . GLU C 1 113 ? -6.27513 14.59480 28.81262 1.000 92.32109 113 GLU C CA 1
ATOM 3287 C C . GLU C 1 113 ? -6.75602 15.00400 30.19944 1.000 94.98325 113 GLU C C 1
ATOM 3288 O O . GLU C 1 113 ? -7.64367 15.85492 30.33656 1.000 78.99809 113 GLU C O 1
ATOM 3294 N N . VAL C 1 114 ? -6.16280 14.41435 31.24166 1.000 77.61172 114 VAL C N 1
ATOM 3295 C CA . VAL C 1 114 ? -6.55206 14.73599 32.61439 1.000 77.38500 114 VAL C CA 1
ATOM 3296 C C . VAL C 1 114 ? -6.53299 16.24223 32.83351 1.000 75.66518 114 VAL C C 1
ATOM 3297 O O . VAL C 1 114 ? -7.46392 16.81745 33.41060 1.000 75.39740 114 VAL C O 1
ATOM 3301 N N . ALA C 1 115 ? -5.47060 16.90535 32.37057 1.000 82.20494 115 ALA C N 1
ATOM 3302 C CA . ALA C 1 115 ? -5.36423 18.35016 32.55367 1.000 80.25163 115 ALA C CA 1
ATOM 3303 C C . ALA C 1 115 ? -6.52247 19.08290 31.88672 1.000 76.71126 115 ALA C C 1
ATOM 3304 O O . ALA C 1 115 ? -7.07778 20.03318 32.45307 1.000 75.03752 115 ALA C O 1
ATOM 3306 N N . LEU C 1 116 ? -6.91208 18.64380 30.68936 1.000 62.56865 116 LEU C N 1
ATOM 3307 C CA . LEU C 1 116 ? -8.00887 19.29686 29.98400 1.000 67.53400 116 LEU C CA 1
ATOM 3308 C C . LEU C 1 116 ? -9.32334 19.14302 30.74163 1.000 75.28640 116 LEU C C 1
ATOM 3309 O O . LEU C 1 116 ? -10.10206 20.09837 30.83820 1.000 66.55481 116 LEU C O 1
ATOM 3314 N N . LEU C 1 117 ? -9.59246 17.94830 31.27789 1.000 90.97901 117 LEU C N 1
ATOM 3315 C CA . LEU C 1 117 ? -10.81724 17.74108 32.04837 1.000 99.97232 117 LEU C CA 1
ATOM 3316 C C . LEU C 1 117 ? -10.85081 18.61997 33.28733 1.000 102.80510 117 LEU C C 1
ATOM 3317 O O . LEU C 1 117 ? -11.87498 19.24203 33.58988 1.000 100.31674 117 LEU C O 1
ATOM 3322 N N . VAL C 1 118 ? -9.74411 18.66449 34.03149 1.000 92.11248 118 VAL C N 1
ATOM 3323 C CA . VAL C 1 118 ? -9.69918 19.48133 35.23918 1.000 84.12686 118 VAL C CA 1
ATOM 3324 C C . VAL C 1 118 ? -9.95997 20.93654 34.88439 1.000 84.71298 118 VAL C C 1
ATOM 3325 O O . VAL C 1 118 ? -10.63930 21.66379 35.61891 1.000 94.19252 118 VAL C O 1
ATOM 3329 N N . ALA C 1 119 ? -9.44385 21.37024 33.73494 1.000 95.89130 119 ALA C N 1
ATOM 3330 C CA . ALA C 1 119 ? -9.68912 22.72446 33.25600 1.000 96.95679 119 ALA C CA 1
ATOM 3331 C C . ALA C 1 119 ? -11.16233 22.92791 32.92824 1.000 102.51223 119 ALA C C 1
ATOM 3332 O O . ALA C 1 119 ? -11.76686 23.93216 33.32440 1.000 90.37545 119 ALA C O 1
ATOM 3334 N N . SER C 1 120 ? -11.75516 21.97191 32.21053 1.000 113.78977 120 SER C N 1
ATOM 3335 C CA . SER C 1 120 ? -13.13886 22.10355 31.76644 1.000 117.31995 120 SER C CA 1
ATOM 3336 C C . SER C 1 120 ? -14.08718 22.21097 32.95096 1.000 111.54933 120 SER C C 1
ATOM 3337 O O . SER C 1 120 ? -14.90158 23.13728 33.03092 1.000 118.35894 120 SER C O 1
ATOM 3340 N N . LYS C 1 121 ? -13.99869 21.26167 33.88066 1.000 91.28422 121 LYS C N 1
ATOM 3341 C CA . LYS C 1 121 ? -14.95087 21.22200 34.98161 1.000 92.82581 121 LYS C CA 1
ATOM 3342 C C . LYS C 1 121 ? -14.66197 22.30183 36.01073 1.000 92.22810 121 LYS C C 1
ATOM 3343 O O . LYS C 1 121 ? -15.59249 22.82755 36.63249 1.000 97.78324 121 LYS C O 1
ATOM 3349 N N . GLY C 1 122 ? -13.39258 22.65829 36.18534 1.000 101.45356 122 GLY C N 1
ATOM 3350 C CA . GLY C 1 122 ? -13.03102 23.72418 37.10540 1.000 101.20519 122 GLY C CA 1
ATOM 3351 C C . GLY C 1 122 ? -13.39960 23.44293 38.54540 1.000 104.19300 122 GLY C C 1
ATOM 3352 O O . GLY C 1 122 ? -13.76680 24.36495 39.28351 1.000 108.69431 122 GLY C O 1
ATOM 3353 N N . ASP C 1 123 ? -13.32055 22.18292 38.95693 1.000 131.43480 123 ASP C N 1
ATOM 3354 C CA . ASP C 1 123 ? -13.62446 21.78355 40.32410 1.000 130.71649 123 ASP C CA 1
ATOM 3355 C C . ASP C 1 123 ? -12.35801 21.84736 41.17097 1.000 128.03194 123 ASP C C 1
ATOM 3356 O O . ASP C 1 123 ? -11.36047 21.19680 40.84776 1.000 149.46815 123 ASP C O 1
ATOM 3361 N N . ASP C 1 124 ? -12.39314 22.64335 42.24307 1.000 114.14362 124 ASP C N 1
ATOM 3362 C CA . ASP C 1 124 ? -11.26058 22.68770 43.16372 1.000 112.64861 124 ASP C CA 1
ATOM 3363 C C . ASP C 1 124 ? -11.05648 21.32954 43.81766 1.000 109.31835 124 ASP C C 1
ATOM 3364 O O . ASP C 1 124 ? -9.92034 20.87214 43.98854 1.000 114.70499 124 ASP C O 1
ATOM 3369 N N . GLU C 1 125 ? -12.15723 20.67300 44.18545 1.000 91.87174 125 GLU C N 1
ATOM 3370 C CA . GLU C 1 125 ? -12.09059 19.35047 44.79536 1.000 95.87957 125 GLU C CA 1
ATOM 3371 C C . GLU C 1 125 ? -11.45454 18.34620 43.84139 1.000 88.41327 125 GLU C C 1
ATOM 3372 O O . GLU C 1 125 ? -10.52952 17.61580 44.21597 1.000 91.28283 125 GLU C O 1
ATOM 3378 N N . LEU C 1 126 ? -11.95749 18.28216 42.60402 1.000 96.63418 126 LEU C N 1
ATOM 3379 C CA . LEU C 1 126 ? -11.34248 17.43142 41.58747 1.000 106.07483 126 LEU C CA 1
ATOM 3380 C C . LEU C 1 126 ? -9.87814 17.79419 41.37673 1.000 96.93318 126 LEU C C 1
ATOM 3381 O O . LEU C 1 126 ? -9.01631 16.91229 41.28327 1.000 96.68042 126 LEU C O 1
ATOM 3386 N N . ALA C 1 127 ? -9.58581 19.09559 41.30464 1.000 86.69341 127 ALA C N 1
ATOM 3387 C CA . ALA C 1 127 ? -8.22161 19.56839 41.09120 1.000 86.65037 127 ALA C CA 1
ATOM 3388 C C . ALA C 1 127 ? -7.27375 19.02495 42.15004 1.000 91.10398 127 ALA C C 1
ATOM 3389 O O . ALA C 1 127 ? -6.14375 18.62966 41.84013 1.000 79.30622 127 ALA C O 1
ATOM 3391 N N . GLU C 1 128 ? -7.70709 19.01877 43.41130 1.000 104.68655 128 GLU C N 1
ATOM 3392 C CA . GLU C 1 128 ? -6.81891 18.60021 44.48881 1.000 108.38689 128 GLU C CA 1
ATOM 3393 C C . GLU C 1 128 ? -6.50903 17.11066 44.39847 1.000 107.76219 128 GLU C C 1
ATOM 3394 O O . GLU C 1 128 ? -5.34624 16.70367 44.50758 1.000 103.01415 128 GLU C O 1
ATOM 3400 N N . LYS C 1 129 ? -7.53820 16.28059 44.20054 1.000 95.88277 129 LYS C N 1
ATOM 3401 C CA . LYS C 1 129 ? -7.31644 14.84622 44.02844 1.000 98.40473 129 LYS C CA 1
ATOM 3402 C C . LYS C 1 129 ? -6.39289 14.56842 42.84978 1.000 97.09772 129 LYS C C 1
ATOM 3403 O O . LYS C 1 129 ? -5.43474 13.79531 42.96441 1.000 104.56350 129 LYS C O 1
ATOM 3409 N N . VAL C 1 130 ? -6.66409 15.19731 41.70581 1.000 88.70218 130 VAL C N 1
ATOM 3410 C CA . VAL C 1 130 ? -5.81869 14.98579 40.53687 1.000 88.31715 130 VAL C CA 1
ATOM 3411 C C . VAL C 1 130 ? -4.39245 15.42417 40.83256 1.000 86.80952 130 VAL C C 1
ATOM 3412 O O . VAL C 1 130 ? -3.42745 14.81555 40.35460 1.000 84.44594 130 VAL C O 1
ATOM 3416 N N . ALA C 1 131 ? -4.23448 16.48048 41.63072 1.000 81.64542 131 ALA C N 1
ATOM 3417 C CA . ALA C 1 131 ? -2.89610 16.93573 41.98088 1.000 78.52375 131 ALA C CA 1
ATOM 3418 C C . ALA C 1 131 ? -2.15372 15.88889 42.80114 1.000 78.78079 131 ALA C C 1
ATOM 3419 O O . ALA C 1 131 ? -0.93736 15.73341 42.65189 1.000 88.43836 131 ALA C O 1
ATOM 3421 N N . GLU C 1 132 ? -2.86599 15.15921 43.66394 1.000 89.91689 132 GLU C N 1
ATOM 3422 C CA . GLU C 1 132 ? -2.23325 14.10296 44.44938 1.000 94.72533 132 GLU C CA 1
ATOM 3423 C C . GLU C 1 132 ? -1.75156 12.96538 43.55918 1.000 90.76773 132 GLU C C 1
ATOM 3424 O O . GLU C 1 132 ? -0.60505 12.51586 43.67164 1.000 91.04859 132 GLU C O 1
ATOM 3430 N N . LEU C 1 133 ? -2.62489 12.47544 42.67863 1.000 69.91087 133 LEU C N 1
ATOM 3431 C CA . LEU C 1 133 ? -2.25171 11.38525 41.78395 1.000 68.89883 133 LEU C CA 1
ATOM 3432 C C . LEU C 1 133 ? -1.10355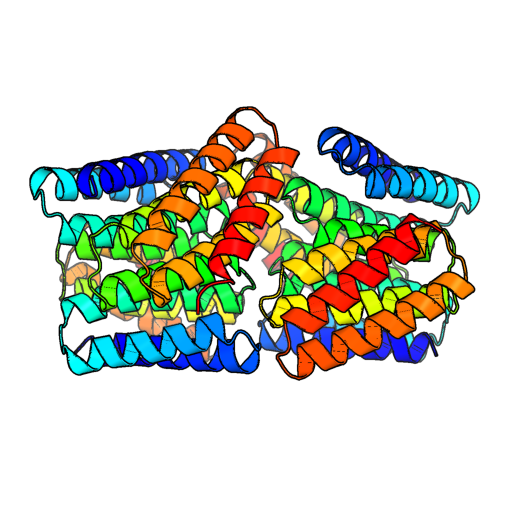 11.78516 40.86630 1.000 66.71885 133 LEU C C 1
ATOM 3433 O O . LEU C 1 133 ? -0.23984 10.95964 40.54855 1.000 70.08184 133 LEU C O 1
ATOM 3438 N N . ALA C 1 134 ? -1.08440 13.04504 40.41933 1.000 83.27479 134 ALA C N 1
ATOM 3439 C CA . ALA C 1 134 ? -0.03403 13.50057 39.51043 1.000 88.11104 134 ALA C CA 1
ATOM 3440 C C . ALA C 1 134 ? 1.33422 13.53191 40.18689 1.000 85.42439 134 ALA C C 1
ATOM 3441 O O . ALA C 1 134 ? 2.33213 13.11590 39.58803 1.000 91.42345 134 ALA C O 1
ATOM 3443 N N . ARG C 1 135 ? 1.40624 14.02978 41.42707 1.000 80.61563 135 ARG C N 1
ATOM 3444 C CA . ARG C 1 135 ? 2.68036 14.03820 42.14435 1.000 78.81040 135 ARG C CA 1
ATOM 3445 C C . ARG C 1 135 ? 3.16134 12.62176 42.39808 1.000 79.24952 135 ARG C C 1
ATOM 3446 O O . ARG C 1 135 ? 4.36289 12.33818 42.31744 1.000 85.67700 135 ARG C O 1
ATOM 3454 N N . GLU C 1 136 ? 2.23405 11.72980 42.74758 1.000 87.71861 136 GLU C N 1
ATOM 3455 C CA . GLU C 1 136 ? 2.56133 10.31616 42.87959 1.000 91.66957 136 GLU C CA 1
ATOM 3456 C C . GLU C 1 136 ? 3.13499 9.75843 41.59394 1.000 95.78017 136 GLU C C 1
ATOM 3457 O O . GLU C 1 136 ? 4.13913 9.03623 41.60516 1.000 100.91635 136 GLU C O 1
ATOM 3463 N N . ALA C 1 137 ? 2.48645 10.06359 40.47333 1.000 77.47720 137 ALA C N 1
ATOM 3464 C CA . ALA C 1 137 ? 2.97267 9.58518 39.18948 1.000 73.33020 137 ALA C CA 1
ATOM 3465 C C . ALA C 1 137 ? 4.30985 10.22148 38.85291 1.000 71.28973 137 ALA C C 1
ATOM 3466 O O . ALA C 1 137 ? 5.17946 9.57846 38.25382 1.000 75.30998 137 ALA C O 1
ATOM 3468 N N . ARG C 1 138 ? 4.47249 11.49932 39.20460 1.000 80.05065 138 ARG C N 1
ATOM 3469 C CA . ARG C 1 138 ? 5.74559 12.18329 39.01926 1.000 90.13638 138 ARG C CA 1
ATOM 3470 C C . ARG C 1 138 ? 6.85791 11.47418 39.76402 1.000 90.20067 138 ARG C C 1
ATOM 3471 O O . ARG C 1 138 ? 7.92321 11.20113 39.20021 1.000 95.33776 138 ARG C O 1
ATOM 3479 N N . ASP C 1 139 ? 6.61530 11.17409 41.03497 1.000 98.82911 139 ASP C N 1
ATOM 3480 C CA . ASP C 1 139 ? 7.57820 10.45714 41.84989 1.000 102.41894 139 ASP C CA 1
ATOM 3481 C C . ASP C 1 139 ? 7.87611 9.08565 41.25895 1.000 102.04558 139 ASP C C 1
ATOM 3482 O O . ASP C 1 139 ? 9.02586 8.63403 41.27073 1.000 111.08953 139 ASP C O 1
ATOM 3487 N N . ALA C 1 140 ? 6.84518 8.39970 40.75692 1.000 94.44942 140 ALA C N 1
ATOM 3488 C CA . ALA C 1 140 ? 7.04686 7.10352 40.11569 1.000 97.81681 140 ALA C CA 1
ATOM 3489 C C . ALA C 1 140 ? 8.01174 7.20247 38.93819 1.000 98.28145 140 ALA C C 1
ATOM 3490 O O . ALA C 1 140 ? 8.95631 6.41333 38.82856 1.000 97.10214 140 ALA C O 1
ATOM 3492 N N . LEU C 1 141 ? 7.78354 8.16647 38.04197 1.000 103.19755 141 LEU C N 1
ATOM 3493 C CA . LEU C 1 141 ? 8.65379 8.33404 36.87989 1.000 99.23308 141 LEU C CA 1
ATOM 3494 C C . LEU C 1 141 ? 10.08424 8.65919 37.29284 1.000 94.60696 141 LEU C C 1
ATOM 3495 O O . LEU C 1 141 ? 11.04200 8.10626 36.74049 1.000 99.51027 141 LEU C O 1
ATOM 3500 N N . GLU C 1 142 ? 10.24846 9.58774 38.23850 1.000 90.85699 142 GLU C N 1
ATOM 3501 C CA . GLU C 1 142 ? 11.58591 9.98091 38.67336 1.000 96.80259 142 GLU C CA 1
ATOM 3502 C C . GLU C 1 142 ? 12.37368 8.80266 39.22992 1.000 98.45700 142 GLU C C 1
ATOM 3503 O O . GLU C 1 142 ? 13.60887 8.80588 39.18188 1.000 104.93176 142 GLU C O 1
ATOM 3509 N N . ALA C 1 143 ? 11.68715 7.78888 39.74712 1.000 81.13452 143 ALA C N 1
ATOM 3510 C CA . ALA C 1 143 ? 12.33823 6.57508 40.21541 1.000 83.82832 143 ALA C CA 1
ATOM 3511 C C . ALA C 1 143 ? 12.54130 5.55281 39.10417 1.000 84.60154 143 ALA C C 1
ATOM 3512 O O . ALA C 1 143 ? 13.29258 4.59029 39.29620 1.000 84.25867 143 ALA C O 1
ATOM 3514 N N . GLY C 1 144 ? 11.88817 5.73599 37.95983 1.000 98.15325 144 GLY C N 1
ATOM 3515 C CA . GLY C 1 144 ? 11.90675 4.77214 36.87899 1.000 104.04602 144 GLY C CA 1
ATOM 3516 C C . GLY C 1 144 ? 10.74925 3.80218 36.87906 1.000 104.99695 144 GLY C C 1
ATOM 3517 O O . GLY C 1 144 ? 10.76069 2.84582 36.09415 1.000 114.68638 144 GLY C O 1
ATOM 3518 N N . ASP C 1 145 ? 9.74906 4.02270 37.73162 1.000 107.12118 145 ASP C N 1
ATOM 3519 C CA . ASP C 1 145 ? 8.57032 3.16540 37.83259 1.000 110.87267 145 ASP C CA 1
ATOM 3520 C C . ASP C 1 145 ? 7.51156 3.67452 36.85848 1.000 108.96359 145 ASP C C 1
ATOM 3521 O O . ASP C 1 145 ? 6.52292 4.31073 37.23311 1.000 103.42658 145 ASP C O 1
ATOM 3526 N N . ARG C 1 146 ? 7.73306 3.38598 35.57521 1.000 109.31979 146 ARG C N 1
ATOM 3527 C CA . ARG C 1 146 ? 6.81762 3.88111 34.55140 1.000 109.66282 146 ARG C CA 1
ATOM 3528 C C . ARG C 1 146 ? 5.42037 3.28007 34.66308 1.000 103.88114 146 ARG C C 1
ATOM 3529 O O . ARG C 1 146 ? 4.43593 3.95551 34.34399 1.000 101.19179 146 ARG C O 1
ATOM 3537 N N . GLU C 1 147 ? 5.29587 2.01674 35.07630 1.000 90.11401 147 GLU C N 1
ATOM 3538 C CA . GLU C 1 147 ? 3.96701 1.40891 35.07161 1.000 99.10651 147 GLU C CA 1
ATOM 3539 C C . GLU C 1 147 ? 3.03353 2.05595 36.09177 1.000 102.08917 147 GLU C C 1
ATOM 3540 O O . GLU C 1 147 ? 1.90059 2.41668 35.75396 1.000 103.86430 147 GLU C O 1
ATOM 3546 N N . ARG C 1 148 ? 3.45916 2.16837 37.35691 1.000 111.51774 148 ARG C N 1
ATOM 3547 C CA . ARG C 1 148 ? 2.58325 2.82585 38.32495 1.000 113.42922 148 ARG C CA 1
ATOM 3548 C C . ARG C 1 148 ? 2.30913 4.26048 37.90746 1.000 103.03912 148 ARG C C 1
ATOM 3549 O O . ARG C 1 148 ? 1.21831 4.78472 38.16018 1.000 98.41487 148 ARG C O 1
ATOM 3557 N N . ALA C 1 149 ? 3.29098 4.91033 37.27787 1.000 83.76496 149 ALA C N 1
ATOM 3558 C CA . ALA C 1 149 ? 3.05689 6.23419 36.71780 1.000 81.67752 149 ALA C CA 1
ATOM 3559 C C . ALA C 1 149 ? 1.87629 6.20421 35.75738 1.000 83.30151 149 ALA C C 1
ATOM 3560 O O . ALA C 1 149 ? 0.99529 7.07073 35.81775 1.000 80.86003 149 ALA C O 1
ATOM 3562 N N . ARG C 1 150 ? 1.83556 5.20679 34.86761 1.000 88.67181 150 ARG C N 1
ATOM 3563 C CA . ARG C 1 150 ? 0.68433 5.05870 33.98167 1.000 93.01930 150 ARG C CA 1
ATOM 3564 C C . ARG C 1 150 ? -0.59236 4.81396 34.77829 1.000 92.79103 150 ARG C C 1
ATOM 3565 O O . ARG C 1 150 ? -1.63827 5.40243 34.48439 1.000 96.56515 150 ARG C O 1
ATOM 3573 N N . GLU C 1 151 ? -0.53891 3.90697 35.76237 1.000 97.25656 151 GLU C N 1
ATOM 3574 C CA . GLU C 1 151 ? -1.72797 3.60941 36.56044 1.000 102.10913 151 GLU C CA 1
ATOM 3575 C C . GLU C 1 151 ? -2.25666 4.84689 37.27325 1.000 103.23214 151 GLU C C 1
ATOM 3576 O O . GLU C 1 151 ? -3.47154 5.06487 37.32580 1.000 104.74749 151 GLU C O 1
ATOM 3582 N N . ALA C 1 152 ? -1.36381 5.66327 37.83868 1.000 94.40065 152 ALA C N 1
ATOM 3583 C CA . ALA C 1 152 ? -1.81040 6.86397 38.53625 1.000 90.94366 152 ALA C CA 1
ATOM 3584 C C . ALA C 1 152 ? -2.46411 7.83812 37.56937 1.000 86.62302 152 ALA C C 1
ATOM 3585 O O . ALA C 1 152 ? -3.44288 8.50805 37.91861 1.000 84.88675 152 ALA C O 1
ATOM 3587 N N . ALA C 1 153 ? -1.93325 7.93040 36.34995 1.000 96.61465 153 ALA C N 1
ATOM 3588 C CA . ALA C 1 153 ? -2.57898 8.73623 35.32286 1.000 97.70621 153 ALA C CA 1
ATOM 3589 C C . ALA C 1 153 ? -3.92876 8.14157 34.94785 1.000 101.75506 153 ALA C C 1
ATOM 3590 O O . ALA C 1 153 ? -4.88888 8.87610 34.69254 1.000 92.07709 153 ALA C O 1
ATOM 3592 N N . GLU C 1 154 ? -4.00801 6.80898 34.88689 1.000 113.35722 154 GLU C N 1
ATOM 3593 C CA . GLU C 1 154 ? -5.26654 6.14387 34.56900 1.000 118.84943 154 GLU C CA 1
ATOM 3594 C C . GLU C 1 154 ? -6.30355 6.39019 35.65831 1.000 110.69910 154 GLU C C 1
ATOM 3595 O O . GLU C 1 154 ? -7.47728 6.64081 35.36391 1.000 127.83221 154 GLU C O 1
ATOM 3601 N N . GLU C 1 155 ? -5.88684 6.31954 36.92632 1.000 107.18291 155 GLU C N 1
ATOM 3602 C CA . GLU C 1 155 ? -6.78281 6.66361 38.02649 1.000 114.02567 155 GLU C CA 1
ATOM 3603 C C . GLU C 1 155 ? -7.20046 8.12586 37.94876 1.000 109.59892 155 GLU C C 1
ATOM 3604 O O . GLU C 1 155 ? -8.37260 8.45738 38.16242 1.000 101.69632 155 GLU C O 1
ATOM 3610 N N . ALA C 1 156 ? -6.24743 9.01708 37.65847 1.000 97.00213 156 ALA C N 1
ATOM 3611 C CA . ALA C 1 156 ? -6.56756 10.43397 37.51350 1.000 83.55770 156 ALA C CA 1
ATOM 3612 C C . ALA C 1 156 ? -7.56783 10.65806 36.38974 1.000 82.61097 156 ALA C C 1
ATOM 3613 O O . ALA C 1 156 ? -8.46070 11.50623 36.50019 1.000 84.58426 156 ALA C O 1
ATOM 3615 N N . LEU C 1 157 ? -7.42540 9.91819 35.29087 1.000 82.57696 157 LEU C N 1
ATOM 3616 C CA . LEU C 1 157 ? -8.38706 10.02623 34.20175 1.000 89.26758 157 LEU C CA 1
ATOM 3617 C C . LEU C 1 157 ? -9.76465 9.53911 34.63641 1.000 87.79421 157 LEU C C 1
ATOM 3618 O O . LEU C 1 157 ? -10.77485 10.19628 34.36008 1.000 83.63645 157 LEU C O 1
ATOM 3623 N N . ARG C 1 158 ? -9.82237 8.39106 35.31847 1.000 114.36830 158 ARG C N 1
ATOM 3624 C CA . ARG C 1 158 ? -11.10140 7.86771 35.79227 1.000 119.76922 158 ARG C CA 1
ATOM 3625 C C . ARG C 1 158 ? -11.80602 8.85518 36.70876 1.000 118.31309 158 ARG C C 1
ATOM 3626 O O . ARG C 1 158 ? -13.01377 9.08813 36.57943 1.000 117.07166 158 ARG C O 1
ATOM 3634 N N . VAL C 1 159 ? -11.06413 9.44091 37.64834 1.000 88.92834 159 VAL C N 1
ATOM 3635 C CA . VAL C 1 159 ? -11.65092 10.41552 38.55923 1.000 92.57599 159 VAL C CA 1
ATOM 3636 C C . VAL C 1 159 ? -12.05547 11.67688 37.81998 1.000 89.31373 159 VAL C C 1
ATOM 3637 O O . VAL C 1 159 ? -13.08162 12.29060 38.13762 1.000 90.88084 159 VAL C O 1
ATOM 3641 N N . ALA C 1 160 ? -11.28810 12.06961 36.80710 1.000 111.56849 160 ALA C N 1
ATOM 3642 C CA . ALA C 1 160 ? -11.61955 13.28462 36.07859 1.000 109.56811 160 ALA C CA 1
ATOM 3643 C C . ALA C 1 160 ? -12.90379 13.11996 35.27913 1.000 109.22447 160 ALA C C 1
ATOM 3644 O O . ALA C 1 160 ? -13.72896 14.03965 35.22791 1.000 114.63024 160 ALA C O 1
ATOM 3646 N N . ARG C 1 161 ? -13.08578 11.96269 34.64065 1.000 102.15618 161 ARG C N 1
ATOM 3647 C CA . ARG C 1 161 ? -14.27281 11.76512 33.81873 1.000 114.78042 161 ARG C CA 1
ATOM 3648 C C . ARG C 1 161 ? -15.54406 11.77608 34.66400 1.000 118.90674 161 ARG C C 1
ATOM 3649 O O . ARG C 1 161 ? -16.51148 12.47274 34.33818 1.000 102.73344 161 ARG C O 1
ATOM 3657 N N . GLU C 1 162 ? -15.57238 10.99321 35.74300 1.000 135.72857 162 GLU C N 1
ATOM 3658 C CA . GLU C 1 162 ? -16.74062 10.95114 36.62520 1.000 139.25092 162 GLU C CA 1
ATOM 3659 C C . GLU C 1 162 ? -16.68318 12.13963 37.58488 1.000 137.39531 162 GLU C C 1
ATOM 3660 O O . GLU C 1 162 ? -16.12936 12.07126 38.68385 1.000 147.85196 162 GLU C O 1
ATOM 3666 N N . ALA C 1 163 ? -17.26151 13.25402 37.14779 1.000 144.30848 163 ALA C N 1
ATOM 3667 C CA . ALA C 1 163 ? -17.37379 14.45916 37.95850 1.000 149.47346 163 ALA C CA 1
ATOM 3668 C C . ALA C 1 163 ? -18.40627 15.36055 37.30056 1.000 148.56904 163 ALA C C 1
ATOM 3669 O O . ALA C 1 163 ? -18.85666 15.09915 36.18240 1.000 141.90919 163 ALA C O 1
ATOM 367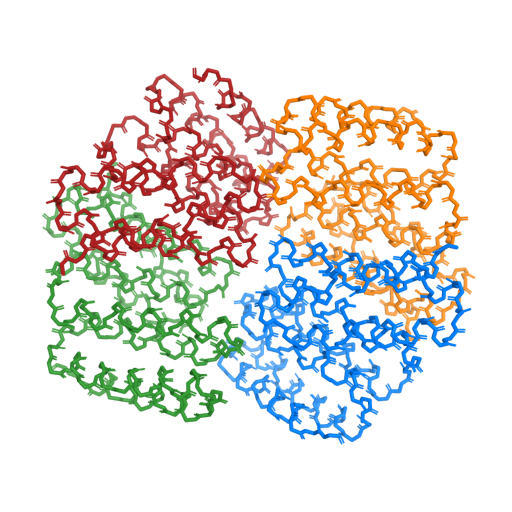1 N N . GLU C 1 164 ? -18.78562 16.41978 38.01263 1.000 152.23576 164 GLU C N 1
ATOM 3672 C CA . GLU C 1 164 ? -19.67349 17.43765 37.45230 1.000 154.28307 164 GLU C CA 1
ATOM 3673 C C . GLU C 1 164 ? -19.83535 18.62333 38.39339 1.000 153.04919 164 GLU C C 1
ATOM 3674 O O . GLU C 1 164 ? -20.39465 18.49668 39.48343 1.000 158.94930 164 GLU C O 1
ATOM 3681 N N . GLU D 1 1 ? 2.57457 32.04299 42.72937 1.000 137.51086 1 GLU D N 1
ATOM 3682 C CA . GLU D 1 1 ? 3.11134 33.35076 42.37916 1.000 140.37532 1 GLU D CA 1
ATOM 3683 C C . GLU D 1 1 ? 3.07429 33.59073 40.87207 1.000 141.98905 1 GLU D C 1
ATOM 3684 O O . GLU D 1 1 ? 2.87647 34.72277 40.42906 1.000 151.73783 1 GLU D O 1
ATOM 3690 N N . VAL D 1 2 ? 3.25288 32.51029 40.10557 1.000 121.01411 2 VAL D N 1
ATOM 3691 C CA . VAL D 1 2 ? 3.13114 32.47401 38.64497 1.000 120.34685 2 VAL D CA 1
ATOM 3692 C C . VAL D 1 2 ? 4.30737 33.16497 37.95908 1.000 123.94401 2 VAL D C 1
ATOM 3693 O O . VAL D 1 2 ? 4.81544 32.66971 36.94734 1.000 132.57217 2 VAL D O 1
ATOM 3697 N N . ILE D 1 3 ? 4.72753 34.32506 38.47191 1.000 111.64829 3 ILE D N 1
ATOM 3698 C CA . ILE D 1 3 ? 5.80982 35.07306 37.83195 1.000 112.74672 3 ILE D CA 1
ATOM 3699 C C . ILE D 1 3 ? 7.08908 34.24602 37.80642 1.000 110.76305 3 ILE D C 1
ATOM 3700 O O . ILE D 1 3 ? 7.82966 34.25020 36.81565 1.000 101.43947 3 ILE D O 1
ATOM 3705 N N . GLU D 1 4 ? 7.38102 33.54139 38.89870 1.000 128.64160 4 GLU D N 1
ATOM 3706 C CA . GLU D 1 4 ? 8.53386 32.65412 38.90705 1.000 129.20781 4 GLU D CA 1
ATOM 3707 C C . GLU D 1 4 ? 8.30326 31.46423 37.98761 1.000 124.27001 4 GLU D C 1
ATOM 3708 O O . GLU D 1 4 ? 9.24206 30.99342 37.33598 1.000 119.81616 4 GLU D O 1
ATOM 3714 N N . ARG D 1 5 ? 7.05679 30.99222 37.89776 1.000 140.93467 5 ARG D N 1
ATOM 3715 C CA . ARG D 1 5 ? 6.72960 29.91746 36.96669 1.000 139.81801 5 ARG D CA 1
ATOM 3716 C C . ARG D 1 5 ? 7.04146 30.31314 35.52963 1.000 131.09960 5 ARG D C 1
ATOM 3717 O O . ARG D 1 5 ? 7.61557 29.52717 34.76864 1.000 126.74963 5 ARG D O 1
ATOM 3725 N N . ALA D 1 6 ? 6.62121 31.50886 35.11873 1.000 135.30829 6 ALA D N 1
ATOM 3726 C CA . ALA D 1 6 ? 6.94378 31.96207 33.77056 1.000 137.53462 6 ALA D CA 1
ATOM 3727 C C . ALA D 1 6 ? 8.44949 32.08690 33.58049 1.000 141.34879 6 ALA D C 1
ATOM 3728 O O . ALA D 1 6 ? 9.02816 31.45847 32.68636 1.000 139.33705 6 ALA D O 1
ATOM 3730 N N . ARG D 1 7 ? 9.10809 32.84075 34.46398 1.000 117.19952 7 ARG D N 1
ATOM 3731 C CA . ARG D 1 7 ? 10.52783 33.13130 34.28767 1.000 114.77171 7 ARG D CA 1
ATOM 3732 C C . ARG D 1 7 ? 11.37580 31.86478 34.23272 1.000 114.73813 7 ARG D C 1
ATOM 3733 O O . ARG D 1 7 ? 12.33377 31.79477 33.45669 1.000 117.85955 7 ARG D O 1
ATOM 3741 N N . ARG D 1 8 ? 11.03370 30.84176 35.02339 1.000 110.90864 8 ARG D N 1
ATOM 3742 C CA . ARG D 1 8 ? 11.81217 29.60560 34.96735 1.000 118.74722 8 ARG D CA 1
ATOM 3743 C C . ARG D 1 8 ? 11.68679 28.95413 33.59661 1.000 118.11044 8 ARG D C 1
ATOM 3744 O O . ARG D 1 8 ? 12.66462 28.41297 33.06725 1.000 118.27216 8 ARG D O 1
ATOM 3752 N N . LEU D 1 9 ? 10.48305 28.96732 33.02151 1.000 110.11915 9 LEU D N 1
ATOM 3753 C CA . LEU D 1 9 ? 10.30245 28.41798 31.68299 1.000 104.13587 9 LEU D CA 1
ATOM 3754 C C . LEU D 1 9 ? 11.05828 29.23912 30.64414 1.000 98.81665 9 LEU D C 1
ATOM 3755 O O . LEU D 1 9 ? 11.64747 28.67989 29.70992 1.000 100.93960 9 LEU D O 1
ATOM 3760 N N . LEU D 1 10 ? 11.07333 30.56663 30.79527 1.000 89.67668 10 LEU D N 1
ATOM 3761 C CA . LEU D 1 10 ? 11.84623 31.37392 29.86109 1.000 94.52225 10 LEU D CA 1
ATOM 3762 C C . LEU D 1 10 ? 13.33433 31.10942 30.02343 1.000 105.61892 10 LEU D C 1
ATOM 3763 O O . LEU D 1 10 ? 14.09078 31.18468 29.04791 1.000 105.30183 10 LEU D O 1
ATOM 3768 N N . ARG D 1 11 ? 13.76692 30.80731 31.25049 1.000 128.80733 11 ARG D N 1
ATOM 3769 C CA . ARG D 1 11 ? 15.18554 30.59736 31.51288 1.000 134.79777 11 ARG D CA 1
ATOM 3770 C C . ARG D 1 11 ? 15.69343 29.35084 30.80278 1.000 128.15468 11 ARG D C 1
ATOM 3771 O O . ARG D 1 11 ? 16.79832 29.35094 30.24693 1.000 122.77156 11 ARG D O 1
ATOM 3779 N N . GLU D 1 12 ? 14.90335 28.27762 30.81627 1.000 108.63650 12 GLU D N 1
ATOM 3780 C CA . GLU D 1 12 ? 15.28900 27.07158 30.09553 1.000 106.91121 12 GLU D CA 1
ATOM 3781 C C . GLU D 1 12 ? 15.28602 27.30508 28.59089 1.000 101.73536 12 GLU D C 1
ATOM 3782 O O . GLU D 1 12 ? 16.20164 26.86637 27.88537 1.000 95.37932 12 GLU D O 1
ATOM 3788 N N . LEU D 1 13 ? 14.28758 28.03916 28.09209 1.000 102.06983 13 LEU D N 1
ATOM 3789 C CA . LEU D 1 13 ? 14.18027 28.29881 26.65956 1.000 103.65820 13 LEU D CA 1
ATOM 3790 C C . LEU D 1 13 ? 15.40879 29.02807 26.13038 1.000 108.33391 13 LEU D C 1
ATOM 3791 O O . LEU D 1 13 ? 15.94960 28.67369 25.07599 1.000 128.46116 13 LEU D O 1
ATOM 3796 N N . ALA D 1 14 ? 15.86796 30.04988 26.85532 1.000 112.57119 14 ALA D N 1
ATOM 3797 C CA . ALA D 1 14 ? 17.06052 30.77992 26.43759 1.000 115.10119 14 ALA D CA 1
ATOM 3798 C C . ALA D 1 14 ? 18.29491 29.88448 26.43446 1.000 124.26584 14 ALA D C 1
ATOM 3799 O O . ALA D 1 14 ? 19.12992 29.96915 25.52612 1.000 124.78232 14 ALA D O 1
ATOM 3801 N N . ASP D 1 15 ? 18.43781 29.03689 27.45533 1.000 145.19680 15 ASP D N 1
ATOM 3802 C CA . ASP D 1 15 ? 19.59643 28.15321 27.54868 1.000 144.93759 15 ASP D CA 1
ATOM 3803 C C . ASP D 1 15 ? 19.65186 27.17277 26.38050 1.000 139.19040 15 ASP D C 1
ATOM 3804 O O . ASP D 1 15 ? 20.66628 27.08073 25.68188 1.000 136.67172 15 ASP D O 1
ATOM 3809 N N . LEU D 1 16 ? 18.57230 26.41294 26.16681 1.000 112.74254 16 LEU D N 1
ATOM 3810 C CA . LEU D 1 16 ? 18.57894 25.40057 25.11177 1.000 109.19024 16 LEU D CA 1
ATOM 3811 C C . LEU D 1 16 ? 18.81668 26.02534 23.73998 1.000 102.84506 16 LEU D C 1
ATOM 3812 O O . LEU D 1 16 ? 19.57065 25.47936 22.92658 1.000 100.48664 16 LEU D O 1
ATOM 3817 N N . ALA D 1 17 ? 18.18522 27.17212 23.46819 1.000 98.14759 17 ALA D N 1
ATOM 3818 C CA . ALA D 1 17 ? 18.40586 27.85838 22.19723 1.000 100.55782 17 ALA D CA 1
ATOM 3819 C C . ALA D 1 17 ? 19.85155 28.31481 22.07163 1.000 106.48108 17 ALA D C 1
ATOM 3820 O O . ALA D 1 17 ? 20.45103 28.23046 20.99331 1.000 111.85602 17 ALA D O 1
ATOM 3822 N N . GLU D 1 18 ? 20.41851 28.82400 23.16635 1.000 161.24400 18 GLU D N 1
ATOM 3823 C CA . GLU D 1 18 ? 21.81985 29.22554 23.17587 1.000 162.39939 18 GLU D CA 1
ATOM 3824 C C . GLU D 1 18 ? 22.73802 28.03901 22.92152 1.000 168.89946 18 GLU D C 1
ATOM 3825 O O . GLU D 1 18 ? 23.73279 28.15707 22.19427 1.000 176.61102 18 GLU D O 1
ATOM 3831 N N . GLU D 1 19 ? 22.41870 26.88474 23.50700 1.000 144.16686 19 GLU D N 1
ATOM 3832 C CA . GLU D 1 19 ? 23.22206 25.69675 23.25904 1.000 147.74538 19 GLU D CA 1
ATOM 3833 C C . GLU D 1 19 ? 23.07544 25.24213 21.81078 1.000 144.92531 19 GLU D C 1
ATOM 3834 O O . GLU D 1 19 ? 24.01704 24.68694 21.23330 1.000 146.61260 19 GLU D O 1
ATOM 3840 N N . ARG D 1 20 ? 21.90326 25.47220 21.20785 1.000 123.42769 20 ARG D N 1
ATOM 3841 C CA . ARG D 1 20 ? 21.65572 25.09449 19.82135 1.000 119.49764 20 ARG D CA 1
ATOM 3842 C C . ARG D 1 20 ? 22.12960 26.12888 18.80667 1.000 124.39813 20 ARG D C 1
ATOM 3843 O O . ARG D 1 20 ? 22.18030 25.81231 17.61587 1.000 125.45417 20 ARG D O 1
ATOM 3851 N N . GLY D 1 21 ? 22.52535 27.32541 19.22939 1.000 111.96691 21 GLY D N 1
ATOM 3852 C CA . GLY D 1 21 ? 22.95268 28.33647 18.28052 1.000 106.66510 21 GLY D CA 1
ATOM 3853 C C . GLY D 1 21 ? 21.85502 29.19315 17.68468 1.000 107.26258 21 GLY D C 1
ATOM 3854 O O . GLY D 1 21 ? 22.13114 29.96319 16.75660 1.000 103.83787 21 GLY D O 1
ATOM 3855 N N . ASP D 1 22 ? 20.62074 29.08267 18.17909 1.000 122.23866 22 ASP D N 1
ATOM 3856 C CA . ASP D 1 22 ? 19.48301 29.84748 17.66128 1.000 116.28228 22 ASP D CA 1
ATOM 3857 C C . ASP D 1 22 ? 19.38665 31.17581 18.40698 1.000 120.62307 22 ASP D C 1
ATOM 3858 O O . ASP D 1 22 ? 18.56564 31.36630 19.30826 1.000 124.15961 22 ASP D O 1
ATOM 3863 N N . GLU D 1 23 ? 20.26827 32.10596 18.02594 1.000 127.32227 23 GLU D N 1
ATOM 3864 C CA . GLU D 1 23 ? 20.29764 33.42016 18.66366 1.000 126.15792 23 GLU D CA 1
ATOM 3865 C C . GLU D 1 23 ? 18.95199 34.13425 18.57498 1.000 123.85755 23 GLU D C 1
ATOM 3866 O O . GLU D 1 23 ? 18.64872 34.98656 19.41780 1.000 122.84472 23 GLU D O 1
ATOM 3872 N N . GLY D 1 24 ? 18.13723 33.81015 17.56893 1.000 123.36867 24 GLY D N 1
ATOM 3873 C CA . GLY D 1 24 ? 16.81520 34.41022 17.48167 1.000 111.00295 24 GLY D CA 1
ATOM 3874 C C . GLY D 1 24 ? 15.92903 34.05982 18.66229 1.000 107.05924 24 GLY D C 1
ATOM 3875 O O . GLY D 1 24 ? 15.29889 34.93284 19.26319 1.000 115.33255 24 GLY D O 1
ATOM 3876 N N . VAL D 1 25 ? 15.86554 32.77315 19.00812 1.000 98.79957 25 VAL D N 1
ATOM 3877 C CA . VAL D 1 25 ? 14.98491 32.34041 20.08883 1.000 100.59253 25 VAL D CA 1
ATOM 3878 C C . VAL D 1 25 ? 15.57003 32.67539 21.45571 1.000 108.12957 25 VAL D C 1
ATOM 3879 O O . VAL D 1 25 ? 14.83469 33.02874 22.38403 1.000 105.19062 25 VAL D O 1
ATOM 3883 N N . ALA D 1 26 ? 16.89158 32.57159 21.61183 1.000 114.06600 26 ALA D N 1
ATOM 3884 C CA . ALA D 1 26 ? 17.50166 32.90741 22.89503 1.000 115.78712 26 ALA D CA 1
ATOM 3885 C C . ALA D 1 26 ? 17.27608 34.37363 23.24135 1.000 118.55552 26 ALA D C 1
ATOM 3886 O O . ALA D 1 26 ? 16.89421 34.70552 24.36961 1.000 120.05484 26 ALA D O 1
ATOM 3888 N N . ALA D 1 27 ? 17.50827 35.26798 22.27674 1.000 121.12863 27 ALA D N 1
ATOM 3889 C CA . ALA D 1 27 ? 17.26666 36.68959 22.50568 1.000 118.75667 27 ALA D CA 1
ATOM 3890 C C . ALA D 1 27 ? 15.80890 36.95568 22.86032 1.000 107.83625 27 ALA D C 1
ATOM 3891 O O . ALA D 1 27 ? 15.51691 37.73829 23.77228 1.000 110.08649 27 ALA D O 1
ATOM 3893 N N . ALA D 1 28 ? 14.87927 36.32731 22.13636 1.000 86.36494 28 ALA D N 1
ATOM 3894 C CA . ALA D 1 28 ? 13.45958 36.50839 22.42624 1.000 86.50882 28 ALA D CA 1
ATOM 3895 C C . ALA D 1 28 ? 13.12064 36.01399 23.82651 1.000 81.34405 28 ALA D C 1
ATOM 3896 O O . ALA D 1 28 ? 12.44666 36.70700 24.59817 1.000 85.93149 28 ALA D O 1
ATOM 3898 N N . ALA D 1 29 ? 13.58281 34.80929 24.16927 1.000 85.20954 29 ALA D N 1
ATOM 3899 C CA . ALA D 1 29 ? 13.32732 34.26254 25.49662 1.000 91.64917 29 ALA D CA 1
ATOM 3900 C C . ALA D 1 29 ? 13.84788 35.19412 26.58136 1.000 97.05564 29 ALA D C 1
ATOM 3901 O O . ALA D 1 29 ? 13.18175 35.40673 27.60177 1.000 98.29312 29 ALA D O 1
ATOM 3903 N N . ARG D 1 30 ? 15.03647 35.76660 26.37333 1.000 106.16794 30 ARG D N 1
ATOM 3904 C CA . ARG D 1 30 ? 15.62392 36.63501 27.38597 1.000 103.39482 30 ARG D CA 1
ATOM 3905 C C . ARG D 1 30 ? 14.82872 37.92569 27.52685 1.000 109.10631 30 ARG D C 1
ATOM 3906 O O . ARG D 1 30 ? 14.61087 38.41336 28.64218 1.000 123.33487 30 ARG D O 1
ATOM 3914 N N . GLU D 1 31 ? 14.36735 38.47694 26.40306 1.000 122.31151 31 GLU D N 1
ATOM 3915 C CA . GLU D 1 31 ? 13.64020 39.74233 26.42459 1.000 121.81989 31 GLU D CA 1
ATOM 3916 C C . GLU D 1 31 ? 12.27650 39.58615 27.09087 1.000 115.62367 31 GLU D C 1
ATOM 3917 O O . GLU D 1 31 ? 11.86358 40.43763 27.88636 1.000 117.31836 31 GLU D O 1
ATOM 3923 N N . VAL D 1 32 ? 11.55844 38.50755 26.76587 1.000 85.64978 32 VAL D N 1
ATOM 3924 C CA . VAL D 1 32 ? 10.23319 38.27844 27.34483 1.000 86.35411 32 VAL D CA 1
ATOM 3925 C C . VAL D 1 32 ? 10.31249 38.12887 28.85708 1.000 88.45554 32 VAL D C 1
ATOM 3926 O O . VAL D 1 32 ? 9.54091 38.74988 29.59892 1.000 83.35554 32 VAL D O 1
ATOM 3930 N N . GLU D 1 33 ? 11.25310 37.31250 29.33939 1.000 134.99150 33 GLU D N 1
ATOM 3931 C CA . GLU D 1 33 ? 11.38618 37.10837 30.77788 1.000 141.56913 33 GLU D CA 1
ATOM 3932 C C . GLU D 1 33 ? 11.59334 38.43302 31.49702 1.000 142.43523 33 GLU D C 1
ATOM 3933 O O . GLU D 1 33 ? 11.05513 38.64953 32.58899 1.000 134.56643 33 GLU D O 1
ATOM 3939 N N . ARG D 1 34 ? 12.36103 39.33756 30.88735 1.000 132.83190 34 ARG D N 1
ATOM 3940 C CA . ARG D 1 34 ? 12.54839 40.66394 31.46149 1.000 134.14947 34 ARG D CA 1
ATOM 3941 C C . ARG D 1 34 ? 11.24046 41.45132 31.50356 1.000 127.21963 34 ARG D C 1
ATOM 3942 O O . ARG D 1 34 ? 10.92478 42.08576 32.51548 1.000 121.68472 34 ARG D O 1
ATOM 3950 N N . LEU D 1 35 ? 10.47391 41.44956 30.40673 1.000 126.31871 35 LEU D N 1
ATOM 3951 C CA . LEU D 1 35 ? 9.18453 42.14063 30.42867 1.000 123.82053 35 LEU D CA 1
ATOM 3952 C C . LEU D 1 35 ? 8.23999 41.55946 31.47099 1.000 118.17422 35 LEU D C 1
ATOM 3953 O O . LEU D 1 35 ? 7.54399 42.30708 32.16655 1.000 117.80539 35 LEU D O 1
ATOM 3958 N N . VAL D 1 36 ? 8.15629 40.23099 31.55238 1.000 96.67677 36 VAL D N 1
ATOM 3959 C CA . VAL D 1 36 ? 7.30725 39.59274 32.55490 1.000 101.36730 36 VAL D CA 1
ATOM 3960 C C . VAL D 1 36 ? 7.71058 40.04040 33.95093 1.000 107.09033 36 VAL D C 1
ATOM 3961 O O . VAL D 1 36 ? 6.85893 40.30231 34.81041 1.000 111.67956 36 VAL D O 1
ATOM 3965 N N . ALA D 1 37 ? 9.01786 40.14283 34.19250 1.000 110.89745 37 ALA D N 1
ATOM 3966 C CA . ALA D 1 37 ? 9.51852 40.55758 35.49737 1.000 116.02372 37 ALA D CA 1
ATOM 3967 C C . ALA D 1 37 ? 9.20320 42.02204 35.77583 1.000 120.14543 37 ALA D C 1
ATOM 3968 O O . ALA D 1 37 ? 8.71949 42.36781 36.86032 1.000 127.38684 37 ALA D O 1
ATOM 3970 N N . GLU D 1 38 ? 9.48091 42.90032 34.80739 1.000 143.65748 38 GLU D N 1
ATOM 3971 C CA . GLU D 1 38 ? 9.34823 44.33691 35.03318 1.000 148.61573 38 GLU D CA 1
ATOM 3972 C C . GLU D 1 38 ? 7.89849 44.74585 35.26794 1.000 152.73228 38 GLU D C 1
ATOM 3973 O O . GLU D 1 38 ? 7.61783 45.58348 36.13481 1.000 166.75610 38 GLU D O 1
ATOM 3979 N N . ARG D 1 39 ? 6.96658 44.18823 34.49860 1.000 181.67328 39 ARG D N 1
ATOM 3980 C CA . ARG D 1 39 ? 5.56943 44.56504 34.67719 1.000 183.06354 39 ARG D CA 1
ATOM 3981 C C . ARG D 1 39 ? 4.95677 43.93283 35.92204 1.000 184.89699 39 ARG D C 1
ATOM 3982 O O . ARG D 1 39 ? 4.06880 44.53005 36.54177 1.000 188.72948 39 ARG D O 1
ATOM 3990 N N . GLY D 1 40 ? 5.42014 42.74888 36.31269 1.000 111.58252 40 GLY D N 1
ATOM 3991 C CA . GLY D 1 40 ? 4.88400 42.08133 37.48209 1.000 104.25157 40 GLY D CA 1
ATOM 3992 C C . GLY D 1 40 ? 3.38899 41.85458 37.40742 1.000 102.42983 40 GLY D C 1
ATOM 3993 O O . GLY D 1 40 ? 2.65272 42.17289 38.34681 1.000 96.79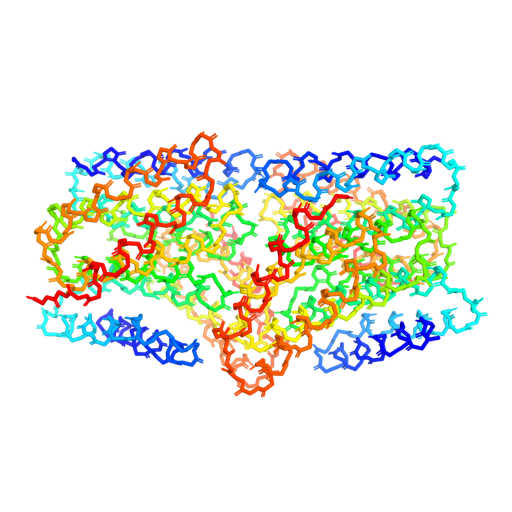054 40 GLY D O 1
ATOM 3994 N N . ASP D 1 41 ? 2.93412 41.30768 36.28294 1.000 125.61020 41 ASP D N 1
ATOM 3995 C CA . ASP D 1 41 ? 1.52126 41.07552 36.01878 1.000 128.76778 41 ASP D CA 1
ATOM 3996 C C . ASP D 1 41 ? 1.31175 39.56942 36.06641 1.000 130.24924 41 ASP D C 1
ATOM 3997 O O . ASP D 1 41 ? 1.85868 38.83558 35.23435 1.000 138.59021 41 ASP D O 1
ATOM 4002 N N . ARG D 1 42 ? 0.51755 39.12102 37.04250 1.000 120.54919 42 ARG D N 1
ATOM 4003 C CA . ARG D 1 42 ? 0.30993 37.69191 37.25215 1.000 111.12351 42 ARG D CA 1
ATOM 4004 C C . ARG D 1 42 ? -0.29333 37.03801 36.01661 1.000 110.56183 42 ARG D C 1
ATOM 4005 O O . ARG D 1 42 ? 0.19619 36.00541 35.54671 1.000 111.04631 42 ARG D O 1
ATOM 4013 N N . GLU D 1 43 ? -1.37094 37.61662 35.48326 1.000 118.90063 43 GLU D N 1
ATOM 4014 C CA . GLU D 1 43 ? -2.01963 37.01882 34.32015 1.000 126.33591 43 GLU D CA 1
ATOM 4015 C C . GLU D 1 43 ? -1.09473 36.99783 33.10781 1.000 121.41026 43 GLU D C 1
ATOM 4016 O O . GLU D 1 43 ? -1.06590 36.01254 32.35945 1.000 122.58379 43 GLU D O 1
ATOM 4022 N N . LEU D 1 44 ? -0.35898 38.09007 32.87621 1.000 111.05535 44 LEU D N 1
ATOM 4023 C CA . LEU D 1 44 ? 0.63745 38.09904 31.80866 1.000 96.54337 44 LEU D CA 1
ATOM 4024 C C . LEU D 1 44 ? 1.62375 36.95421 31.98117 1.000 96.92958 44 LEU D C 1
ATOM 4025 O O . LEU D 1 44 ? 1.99745 36.29221 31.00684 1.000 97.13995 44 LEU D O 1
ATOM 4030 N N . ALA D 1 45 ? 2.05054 36.70190 33.22053 1.000 92.29643 45 ALA D N 1
ATOM 4031 C CA . ALA D 1 45 ? 2.97158 35.60006 33.47607 1.000 96.66427 45 ALA D CA 1
ATOM 4032 C C . ALA D 1 45 ? 2.32740 34.26043 33.14276 1.000 95.00803 45 ALA D C 1
ATOM 4033 O O . ALA D 1 45 ? 2.98651 33.36257 32.60600 1.000 100.55623 45 ALA D O 1
ATOM 4035 N N . ALA D 1 46 ? 1.04233 34.10413 33.47227 1.000 109.25269 46 ALA D N 1
ATOM 4036 C CA . ALA D 1 46 ? 0.33219 32.86314 33.17569 1.000 108.27607 46 ALA D CA 1
ATOM 4037 C C . ALA D 1 46 ? 0.33358 32.56329 31.68081 1.000 99.93808 46 ALA D C 1
ATOM 4038 O O . ALA D 1 46 ? 0.65040 31.44386 31.26085 1.000 103.41988 46 ALA D O 1
ATOM 4040 N N . VAL D 1 47 ? -0.02698 33.55256 30.86014 1.000 110.30553 47 VAL D N 1
ATOM 4041 C CA . VAL D 1 47 ? -0.11391 33.32631 29.41957 1.000 107.37629 47 VAL D CA 1
ATOM 4042 C C . VAL D 1 47 ? 1.26712 33.05916 28.83363 1.000 105.43864 47 VAL D C 1
ATOM 4043 O O . VAL D 1 47 ? 1.44495 32.14661 28.01790 1.000 110.62976 47 VAL D O 1
ATOM 4047 N N . VAL D 1 48 ? 2.26282 33.85314 29.23316 1.000 82.13018 48 VAL D N 1
ATOM 4048 C CA . VAL D 1 48 ? 3.62880 33.63946 28.76171 1.000 84.30060 48 VAL D CA 1
ATOM 4049 C C . VAL D 1 48 ? 4.14522 32.27165 29.19093 1.000 87.42497 48 VAL D C 1
ATOM 4050 O O . VAL D 1 48 ? 4.89746 31.62166 28.45575 1.000 90.69084 48 VAL D O 1
ATOM 4054 N N . ALA D 1 49 ? 3.75464 31.81187 30.38312 1.000 80.56276 49 ALA D N 1
ATOM 4055 C CA . ALA D 1 49 ? 4.18197 30.49374 30.84495 1.000 81.72943 49 ALA D CA 1
ATOM 4056 C C . ALA D 1 49 ? 3.72250 29.39733 29.89228 1.000 83.60710 49 ALA D C 1
ATOM 4057 O O . ALA D 1 49 ? 4.49863 28.50391 29.53457 1.000 87.99645 49 ALA D O 1
ATOM 4059 N N . ALA D 1 50 ? 2.45454 29.44192 29.48086 1.000 91.92320 50 ALA D N 1
ATOM 4060 C CA . ALA D 1 50 ? 1.95277 28.46177 28.52357 1.000 84.88728 50 ALA D CA 1
ATOM 4061 C C . ALA D 1 50 ? 2.72609 28.53407 27.21387 1.000 81.27440 50 ALA D C 1
ATOM 4062 O O . ALA D 1 50 ? 3.18794 27.51267 26.69254 1.000 85.30586 50 ALA D O 1
ATOM 4064 N N . LEU D 1 51 ? 2.86883 29.74175 26.66573 1.000 69.26709 51 LEU D N 1
ATOM 4065 C CA . LEU D 1 51 ? 3.57755 29.91909 25.40205 1.000 72.40354 51 LEU D CA 1
ATOM 4066 C C . LEU D 1 51 ? 5.02443 29.45094 25.50699 1.000 79.24394 51 LEU D C 1
ATOM 4067 O O . LEU D 1 51 ? 5.53766 28.77082 24.61028 1.000 91.80318 51 LEU D O 1
ATOM 4072 N N . ALA D 1 52 ? 5.70111 29.81693 26.59723 1.000 68.27404 52 ALA D N 1
ATOM 4073 C CA . ALA D 1 52 ? 7.08911 29.41035 26.78331 1.000 67.59334 52 ALA D CA 1
ATOM 4074 C C . ALA D 1 52 ? 7.20981 27.89943 26.91942 1.000 68.78591 52 ALA D C 1
ATOM 4075 O O . ALA D 1 52 ? 8.15489 27.29879 26.40052 1.000 84.58971 52 ALA D O 1
ATOM 4077 N N . ALA D 1 53 ? 6.27254 27.27016 27.63149 1.000 89.07976 53 ALA D N 1
ATOM 4078 C CA . ALA D 1 53 ? 6.29230 25.81673 27.76759 1.000 92.47500 53 ALA D CA 1
ATOM 4079 C C . ALA D 1 53 ? 6.08480 25.13465 26.42277 1.000 90.18529 53 ALA D C 1
ATOM 4080 O O . ALA D 1 53 ? 6.80461 24.19121 26.07333 1.000 87.41127 53 ALA D O 1
ATOM 4082 N N . ALA D 1 54 ? 5.09306 25.59687 25.65711 1.000 110.24092 54 ALA D N 1
ATOM 4083 C CA . ALA D 1 54 ? 4.86557 25.05332 24.32193 1.000 105.09654 54 ALA D CA 1
ATOM 4084 C C . ALA D 1 54 ? 6.10998 25.20154 23.45779 1.000 109.54305 54 ALA D C 1
ATOM 4085 O O . ALA D 1 54 ? 6.55655 24.23935 22.82162 1.000 115.40990 54 ALA D O 1
ATOM 4087 N N . ALA D 1 55 ? 6.67794 26.41010 23.41212 1.000 100.77581 55 ALA D N 1
ATOM 4088 C CA . ALA D 1 55 ? 7.90789 26.60737 22.65469 1.000 110.42109 55 ALA D CA 1
ATOM 4089 C C . ALA D 1 55 ? 9.00121 25.68627 23.16836 1.000 114.00997 55 ALA D C 1
ATOM 4090 O O . ALA D 1 55 ? 9.66616 25.00089 22.38294 1.000 112.02406 55 ALA D O 1
ATOM 4092 N N . LEU D 1 56 ? 9.13380 25.59583 24.49477 1.000 110.33835 56 LEU D N 1
ATOM 4093 C CA . LEU D 1 56 ? 10.17334 24.77738 25.10926 1.000 114.88580 56 LEU D CA 1
ATOM 4094 C C . LEU D 1 56 ? 10.04117 23.31061 24.72119 1.000 111.50741 56 LEU D C 1
ATOM 4095 O O . LEU D 1 56 ? 11.04646 22.63313 24.48046 1.000 110.60069 56 LEU D O 1
ATOM 4100 N N . LEU D 1 57 ? 8.81451 22.79167 24.69262 1.000 116.58354 57 LEU D N 1
ATOM 4101 C CA . LEU D 1 57 ? 8.60756 21.41166 24.26859 1.000 111.57035 57 LEU D CA 1
ATOM 4102 C C . LEU D 1 57 ? 8.96829 21.22400 22.79788 1.000 109.97710 57 LEU D C 1
ATOM 4103 O O . LEU D 1 57 ? 9.50628 20.18009 22.40864 1.000 108.27550 57 LEU D O 1
ATOM 4108 N N . ALA D 1 58 ? 8.66265 22.22280 21.96579 1.000 95.73173 58 ALA D N 1
ATOM 4109 C CA . ALA D 1 58 ? 8.90510 22.11739 20.53011 1.000 93.17501 58 ALA D CA 1
ATOM 4110 C C . ALA D 1 58 ? 10.38834 21.95067 20.19804 1.000 101.91598 58 ALA D C 1
ATOM 4111 O O . ALA D 1 58 ? 10.76475 21.01770 19.47861 1.000 109.73156 58 ALA D O 1
ATOM 4113 N N . LEU D 1 59 ? 11.25695 22.82974 20.72193 1.000 140.07648 59 LEU D N 1
ATOM 4114 C CA . LEU D 1 59 ? 12.65824 22.75761 20.30002 1.000 142.66730 59 LEU D CA 1
ATOM 4115 C C . LEU D 1 59 ? 13.36074 21.51482 20.83141 1.000 152.43875 59 LEU D C 1
ATOM 4116 O O . LEU D 1 59 ? 14.26713 20.99536 20.16966 1.000 156.50912 59 LEU D O 1
ATOM 4121 N N . GLU D 1 60 ? 12.99857 21.04638 22.02882 1.000 145.99907 60 GLU D N 1
ATOM 4122 C CA . GLU D 1 60 ? 13.53170 19.76884 22.49486 1.000 143.10764 60 GLU D CA 1
ATOM 4123 C C . GLU D 1 60 ? 13.17420 18.64941 21.53027 1.000 141.50559 60 GLU D C 1
ATOM 4124 O O . GLU D 1 60 ? 13.96324 17.72014 21.31988 1.000 139.67518 60 GLU D O 1
ATOM 4130 N N . ARG D 1 61 ? 11.98015 18.71498 20.94335 1.000 122.97792 61 ARG D N 1
ATOM 4131 C CA . ARG D 1 61 ? 11.61610 17.73609 19.93154 1.000 123.79461 61 ARG D CA 1
ATOM 4132 C C . ARG D 1 61 ? 12.36698 17.97208 18.63245 1.000 118.93551 61 ARG D C 1
ATOM 4133 O O . ARG D 1 61 ? 12.71344 17.01169 17.94305 1.000 119.03130 61 ARG D O 1
ATOM 4141 N N . GLY D 1 62 ? 12.68547 19.22366 18.31975 1.000 113.77435 62 GLY D N 1
ATOM 4142 C CA . GLY D 1 62 ? 13.23562 19.58187 17.03173 1.000 101.73653 62 GLY D CA 1
ATOM 4143 C C . GLY D 1 62 ? 12.26220 20.33629 16.15267 1.000 105.06052 62 GLY D C 1
ATOM 4144 O O . GLY D 1 62 ? 12.58094 20.60361 14.98822 1.000 96.99923 62 GLY D O 1
ATOM 4145 N N . ASP D 1 63 ? 11.09359 20.70054 16.68577 1.000 114.61165 63 ASP D N 1
ATOM 4146 C CA . ASP D 1 63 ? 10.00391 21.31395 15.92746 1.000 107.19265 63 ASP D CA 1
ATOM 4147 C C . ASP D 1 63 ? 10.22772 22.82283 15.91905 1.000 97.06807 63 ASP D C 1
ATOM 4148 O O . ASP D 1 63 ? 9.69982 23.57772 16.73723 1.000 102.72400 63 ASP D O 1
ATOM 4153 N N . GLU D 1 64 ? 11.04078 23.25914 14.95642 1.000 87.64749 64 GLU D N 1
ATOM 4154 C CA . GLU D 1 64 ? 11.37157 24.67415 14.83237 1.000 88.09317 64 GLU D CA 1
ATOM 4155 C C . GLU D 1 64 ? 10.14259 25.53181 14.54391 1.000 85.22970 64 GLU D C 1
ATOM 4156 O O . GLU D 1 64 ? 10.04527 26.66402 15.03056 1.000 87.12301 64 GLU D O 1
ATOM 4162 N N . VAL D 1 65 ? 9.19376 25.01068 13.75834 1.000 75.13023 65 VAL D N 1
ATOM 4163 C CA . VAL D 1 65 ? 8.00848 25.79224 13.39515 1.000 70.63389 65 VAL D CA 1
ATOM 4164 C C . VAL D 1 65 ? 7.24001 26.21795 14.63744 1.000 70.67812 65 VAL D C 1
ATOM 4165 O O . VAL D 1 65 ? 6.98282 27.40801 14.85773 1.000 76.48877 65 VAL D O 1
ATOM 4169 N N . LEU D 1 66 ? 6.85735 25.25077 15.46810 1.000 75.62524 66 LEU D N 1
ATOM 4170 C CA . LEU D 1 66 ? 6.06025 25.57109 16.64609 1.000 79.04970 66 LEU D CA 1
ATOM 4171 C C . LEU D 1 66 ? 6.86589 26.38688 17.64566 1.000 81.59233 66 LEU D C 1
ATOM 4172 O O . LEU D 1 66 ? 6.33430 27.30179 18.28711 1.000 80.17095 66 LEU D O 1
ATOM 4177 N N . ALA D 1 67 ? 8.14705 26.05019 17.80339 1.000 93.63996 67 ALA D N 1
ATOM 4178 C CA . ALA D 1 67 ? 9.00647 26.78924 18.71834 1.000 101.35954 67 ALA D CA 1
ATOM 4179 C C . ALA D 1 67 ? 9.01894 28.27280 18.37341 1.000 93.38465 67 ALA D C 1
ATOM 4180 O O . ALA D 1 67 ? 8.81591 29.12497 19.24618 1.000 111.99086 67 ALA D O 1
ATOM 4182 N N . ARG D 1 68 ? 9.23713 28.60528 17.09697 1.000 84.51726 68 ARG D N 1
ATOM 4183 C CA . ARG D 1 68 ? 9.36895 30.01488 16.74734 1.000 82.43730 68 ARG D CA 1
ATOM 4184 C C . ARG D 1 68 ? 8.03370 30.74724 16.82383 1.000 82.11879 68 ARG D C 1
ATOM 4185 O O . ARG D 1 68 ? 8.00820 31.92934 17.18200 1.000 85.16936 68 ARG D O 1
ATOM 4193 N N . LEU D 1 69 ? 6.92307 30.08748 16.46207 1.000 84.57891 69 LEU D N 1
ATOM 4194 C CA . LEU D 1 69 ? 5.61969 30.74329 16.57413 1.000 86.36403 69 LEU D CA 1
ATOM 4195 C C . LEU D 1 69 ? 5.21199 30.93983 18.02249 1.000 85.28844 69 LEU D C 1
ATOM 4196 O O . LEU D 1 69 ? 4.66227 31.98862 18.37597 1.000 94.50274 69 LEU D O 1
ATOM 4201 N N . ALA D 1 70 ? 5.45139 29.94264 18.87321 1.000 69.14158 70 ALA D N 1
ATOM 4202 C CA . ALA D 1 70 ? 5.15660 30.12641 20.28765 1.000 79.03199 70 ALA D CA 1
ATOM 4203 C C . ALA D 1 70 ? 6.01720 31.23698 20.86706 1.000 78.25626 70 ALA D C 1
ATOM 4204 O O . ALA D 1 70 ? 5.54136 32.04937 21.66790 1.000 72.66123 70 ALA D O 1
ATOM 4206 N N . ALA D 1 71 ? 7.28714 31.29389 20.46194 1.000 74.85284 71 ALA D N 1
ATOM 4207 C CA . ALA D 1 71 ? 8.14112 32.40903 20.85335 1.000 72.51271 71 ALA D CA 1
ATOM 4208 C C . ALA D 1 71 ? 7.58261 33.72597 20.33132 1.000 70.95093 71 ALA D C 1
ATOM 4209 O O . ALA D 1 71 ? 7.49863 34.71417 21.06915 1.000 83.26195 71 ALA D O 1
ATOM 4211 N N . ALA D 1 72 ? 7.20137 33.75445 19.04978 1.000 77.01371 72 ALA D N 1
ATOM 4212 C CA . ALA D 1 72 ? 6.62195 34.95671 18.45693 1.000 80.18596 72 ALA D CA 1
ATOM 4213 C C . ALA D 1 72 ? 5.36719 35.39109 19.20287 1.000 72.61581 72 ALA D C 1
ATOM 4214 O O . ALA D 1 72 ? 5.11640 36.59003 19.37394 1.000 67.42406 72 ALA D O 1
ATOM 4216 N N . ALA D 1 73 ? 4.54271 34.43034 19.61446 1.000 67.98642 73 ALA D N 1
ATOM 4217 C CA . ALA D 1 73 ? 3.37101 34.75500 20.41748 1.000 69.92169 73 ALA D CA 1
ATOM 4218 C C . ALA D 1 73 ? 3.77218 35.37064 21.75427 1.000 70.38703 73 ALA D C 1
ATOM 4219 O O . ALA D 1 73 ? 3.23253 36.40567 22.16113 1.000 69.75838 73 ALA D O 1
ATOM 4221 N N . ALA D 1 74 ? 4.73153 34.74800 22.44688 1.000 89.22654 74 ALA D N 1
ATOM 4222 C CA . ALA D 1 74 ? 5.13352 35.22468 23.76832 1.000 91.88009 74 ALA D CA 1
ATOM 4223 C C . ALA D 1 74 ? 5.67335 36.64898 23.72776 1.000 89.85954 74 ALA D C 1
ATOM 4224 O O . ALA D 1 74 ? 5.35342 37.46246 24.60280 1.000 96.42409 74 ALA D O 1
ATOM 4226 N N . VAL D 1 75 ? 6.50003 36.97206 22.73060 1.000 69.60608 75 VAL D N 1
ATOM 4227 C CA . VAL D 1 75 ? 7.02282 38.33364 22.63283 1.000 67.08165 75 VAL D CA 1
ATOM 4228 C C . VAL D 1 75 ? 5.88922 39.31776 22.36859 1.000 70.21731 75 VAL D C 1
ATOM 4229 O O . VAL D 1 75 ? 5.87587 40.43006 22.90975 1.000 74.41538 75 VAL D O 1
ATOM 4233 N N . LEU D 1 76 ? 4.92144 38.92892 21.53421 1.000 90.27462 76 LEU D N 1
ATOM 4234 C CA . LEU D 1 76 ? 3.77201 39.79450 21.28391 1.000 90.44991 76 LEU D CA 1
ATOM 4235 C C . LEU D 1 76 ? 2.97924 40.05122 22.56166 1.000 94.83149 76 LEU D C 1
ATOM 4236 O O . LEU D 1 76 ? 2.60416 41.19302 22.85219 1.000 101.90076 76 LEU D O 1
ATOM 4241 N N . VAL D 1 77 ? 2.70129 38.99653 23.33387 1.000 84.55758 77 VAL D N 1
ATOM 4242 C CA . VAL D 1 77 ? 1.90994 39.16630 24.55044 1.000 83.47496 77 VAL D CA 1
ATOM 4243 C C . VAL D 1 77 ? 2.67042 40.00600 25.56519 1.000 85.96714 77 VAL D C 1
ATOM 4244 O O . VAL D 1 77 ? 2.10096 40.90232 26.19836 1.000 86.96691 77 VAL D O 1
ATOM 4248 N N . ALA D 1 78 ? 3.96074 39.72278 25.74956 1.000 83.58253 78 ALA D N 1
ATOM 4249 C CA . ALA D 1 78 ? 4.75708 40.50340 26.68981 1.000 88.20982 78 ALA D CA 1
ATOM 4250 C C . ALA D 1 78 ? 4.81969 41.96452 26.26403 1.000 89.28987 78 ALA D C 1
ATOM 4251 O O . ALA D 1 78 ? 4.55173 42.86872 27.06343 1.000 91.76229 78 ALA D O 1
ATOM 4253 N N . LYS D 1 79 ? 5.13481 42.21471 24.99096 1.000 98.17867 79 LYS D N 1
ATOM 4254 C CA . LYS D 1 79 ? 5.18646 43.58288 24.49016 1.000 98.49522 79 LYS D CA 1
ATOM 4255 C C . LYS D 1 79 ? 3.80284 44.21373 24.41448 1.000 93.76446 79 LYS D C 1
ATOM 4256 O O . LYS D 1 79 ? 3.70154 45.42688 24.19267 1.000 97.68166 79 LYS D O 1
ATOM 4262 N N . ARG D 1 80 ? 2.75332 43.41130 24.60264 1.000 108.63387 80 ARG D N 1
ATOM 4263 C CA . ARG D 1 80 ? 1.35687 43.84296 24.55957 1.000 107.91565 80 ARG D CA 1
ATOM 4264 C C . ARG D 1 80 ? 1.07785 44.61658 23.26838 1.000 103.09516 80 ARG D C 1
ATOM 4265 O O . ARG D 1 80 ? 0.55272 45.73376 23.26251 1.000 105.54976 80 ARG D O 1
ATOM 4273 N N . GLU D 1 81 ? 1.49271 44.01065 22.15694 1.000 104.43054 81 GLU D N 1
ATOM 4274 C CA . GLU D 1 81 ? 1.29655 44.58435 20.83384 1.000 106.34444 81 GLU D CA 1
ATOM 4275 C C . GLU D 1 81 ? -0.00312 44.04654 20.24377 1.000 100.61134 81 GLU D C 1
ATOM 4276 O O . GLU D 1 81 ? -0.11888 42.84695 19.96626 1.000 97.94066 81 GLU D O 1
ATOM 4282 N N . ARG D 1 82 ? -0.95689 44.94864 20.01330 1.000 137.02406 82 ARG D N 1
ATOM 4283 C CA . ARG D 1 82 ? -2.26230 44.60647 19.47468 1.000 137.58798 82 ARG D CA 1
ATOM 4284 C C . ARG D 1 82 ? -2.45979 45.24599 18.11412 1.000 127.66217 82 ARG D C 1
ATOM 4285 O O . ARG D 1 82 ? -3.49086 45.01001 17.47773 1.000 128.61153 82 ARG D O 1
ATOM 4293 N N . GLY D 1 83 ? -1.46554 45.98844 17.62979 1.000 77.76471 83 GLY D N 1
ATOM 4294 C CA . GLY D 1 83 ? -1.51642 46.72479 16.38399 1.000 78.48917 83 GLY D CA 1
ATOM 4295 C C . GLY D 1 83 ? -1.13907 45.95110 15.13572 1.000 81.35526 83 GLY D C 1
ATOM 4296 O O . GLY D 1 83 ? -1.41036 44.75132 15.02625 1.000 74.98909 83 GLY D O 1
ATOM 4297 N N . LYS D 1 84 ? -0.51832 46.65979 14.18553 1.000 112.91135 84 LYS D N 1
ATOM 4298 C CA . LYS D 1 84 ? -0.20408 46.10984 12.86835 1.000 112.52289 84 LYS D CA 1
ATOM 4299 C C . LYS D 1 84 ? 0.74220 44.91489 12.94050 1.000 116.38154 84 LYS D C 1
ATOM 4300 O O . LYS D 1 84 ? 0.58370 43.94769 12.18479 1.000 113.01159 84 LYS D O 1
ATOM 4306 N N . VAL D 1 85 ? 1.71844 44.94853 13.85119 1.000 104.48579 85 VAL D N 1
ATOM 4307 C CA . VAL D 1 85 ? 2.67885 43.85089 13.94262 1.000 92.46650 85 VAL D CA 1
ATOM 4308 C C . VAL D 1 85 ? 1.98873 42.58100 14.42609 1.000 90.30495 85 VAL D C 1
ATOM 4309 O O . VAL D 1 85 ? 2.25331 41.48128 13.92340 1.000 82.93814 85 VAL D O 1
ATOM 4313 N N . ALA D 1 86 ? 1.08095 42.71373 15.39469 1.000 92.65465 86 ALA D N 1
ATOM 4314 C CA . ALA D 1 86 ? 0.33674 41.55414 15.86956 1.000 89.93514 86 ALA D CA 1
ATOM 4315 C C . ALA D 1 86 ? -0.42089 40.88563 14.73211 1.000 80.15792 86 ALA D C 1
ATOM 4316 O O . ALA D 1 86 ? -0.49061 39.65329 14.66220 1.000 83.98970 86 ALA D O 1
ATOM 4318 N N . LYS D 1 87 ? -1.03001 41.67618 13.85139 1.000 83.84733 87 LYS D N 1
ATOM 4319 C CA . LYS D 1 87 ? -1.79364 41.06628 12.77169 1.000 95.56921 87 LYS D CA 1
ATOM 4320 C C . LYS D 1 87 ? -0.85459 40.30877 11.82597 1.000 99.14955 87 LYS D C 1
ATOM 4321 O O . LYS D 1 87 ? -1.19221 39.21981 11.34374 1.000 93.27329 87 LYS D O 1
ATOM 4327 N N . ALA D 1 88 ? 0.35554 40.84319 11.60868 1.000 99.60610 88 ALA D N 1
ATOM 4328 C CA . ALA D 1 88 ? 1.35827 40.16716 10.78459 1.000 95.46965 88 ALA D CA 1
ATOM 4329 C C . ALA D 1 88 ? 1.66648 38.76984 11.31438 1.000 88.02039 88 ALA D C 1
ATOM 4330 O O . ALA D 1 88 ? 1.61834 37.78489 10.56689 1.000 83.72271 88 ALA D O 1
ATOM 4332 N N . VAL D 1 89 ? 1.98825 38.66546 12.60604 1.000 73.35284 89 VAL D N 1
ATOM 4333 C CA . VAL D 1 89 ? 2.26335 37.36230 13.20806 1.000 71.03421 89 VAL D CA 1
ATOM 4334 C C . VAL D 1 89 ? 1.06802 36.43175 13.05852 1.000 67.92056 89 VAL D C 1
ATOM 4335 O O . VAL D 1 89 ? 1.22624 35.23138 12.80681 1.000 73.74589 89 VAL D O 1
ATOM 4339 N N . ALA D 1 90 ? -0.14264 36.97352 13.16512 1.000 66.41687 90 ALA D N 1
ATOM 4340 C CA . ALA D 1 90 ? -1.32596 36.14095 12.98110 1.000 74.60418 90 ALA D CA 1
ATOM 4341 C C . ALA D 1 90 ? -1.41625 35.63092 11.54553 1.000 73.37022 90 ALA D C 1
ATOM 4342 O O . ALA D 1 90 ? -1.73571 34.45895 11.31227 1.000 70.35155 90 ALA D O 1
ATOM 4344 N N . GLU D 1 91 ? -1.16044 36.50266 10.56620 1.000 117.23119 91 GLU D N 1
ATOM 4345 C CA . GLU D 1 91 ? -1.18166 36.07661 9.16736 1.000 121.26610 91 GLU D CA 1
ATOM 4346 C C . GLU D 1 91 ? -0.12856 35.00891 8.90181 1.000 116.35139 91 GLU D C 1
ATOM 4347 O O . GLU D 1 91 ? -0.39358 34.01002 8.22221 1.000 114.19448 91 GLU D O 1
ATOM 4353 N N . LEU D 1 92 ? 1.09266 35.23043 9.39771 1.000 69.90567 92 LEU D N 1
ATOM 4354 C CA . LEU D 1 92 ? 2.15393 34.24289 9.22053 1.000 68.05305 92 LEU D CA 1
ATOM 4355 C C . LEU D 1 92 ? 1.79123 32.92146 9.87663 1.000 65.06392 92 LEU D C 1
ATOM 4356 O O . LEU D 1 92 ? 2.05604 31.84954 9.31875 1.000 65.85070 92 LEU D O 1
ATOM 4361 N N . ALA D 1 93 ? 1.16228 32.97976 11.05113 1.000 72.97355 93 ALA D N 1
ATOM 4362 C CA . ALA D 1 93 ? 0.72351 31.76314 11.72141 1.000 68.41597 93 ALA D CA 1
ATOM 4363 C C . ALA D 1 93 ? -0.31022 31.02869 10.88115 1.000 70.13830 93 ALA D C 1
ATOM 4364 O O . ALA D 1 93 ? -0.23516 29.80646 10.70704 1.000 72.29582 93 ALA D O 1
ATOM 4366 N N . ARG D 1 94 ? -1.28063 31.76812 10.33840 1.000 62.02975 94 ARG D N 1
ATOM 4367 C CA . ARG D 1 94 ? -2.31392 31.15223 9.51121 1.000 67.14749 94 ARG D CA 1
ATOM 4368 C C . ARG D 1 94 ? -1.70641 30.52128 8.26107 1.000 67.48513 94 ARG D C 1
ATOM 4369 O O . ARG D 1 94 ? -2.17532 29.47554 7.79088 1.000 67.08533 94 ARG D O 1
ATOM 4377 N N . LEU D 1 95 ? -0.66192 31.14973 7.70561 1.000 60.41265 95 LEU D N 1
ATOM 4378 C CA . LEU D 1 95 ? 0.03752 30.57461 6.55990 1.000 61.61481 95 LEU D CA 1
ATOM 4379 C C . LEU D 1 95 ? 0.83730 29.34530 6.96900 1.000 59.28246 95 LEU D C 1
ATOM 4380 O O . LEU D 1 95 ? 0.90066 28.36214 6.22246 1.000 62.55878 95 LEU D O 1
ATOM 4385 N N . ALA D 1 96 ? 1.46571 29.38473 8.14284 1.000 57.74178 96 ALA D N 1
ATOM 4386 C CA . ALA D 1 96 ? 2.20632 28.22214 8.61378 1.000 59.80643 96 ALA D CA 1
ATOM 4387 C C . ALA D 1 96 ? 1.29728 26.99993 8.73673 1.000 56.36385 96 ALA D C 1
ATOM 4388 O O . ALA D 1 96 ? 1.66843 25.89770 8.31507 1.000 61.37662 96 ALA D O 1
ATOM 4390 N N . ARG D 1 97 ? 0.10400 27.16651 9.32189 1.000 70.10345 97 ARG D N 1
ATOM 4391 C CA . ARG D 1 97 ? -0.81324 26.03151 9.42614 1.000 66.87977 97 ARG D CA 1
ATOM 4392 C C . ARG D 1 97 ? -1.20095 25.49888 8.05089 1.000 64.00168 97 ARG D C 1
ATOM 4393 O O . ARG D 1 97 ? -1.15599 24.28729 7.81750 1.000 61.42476 97 ARG D O 1
ATOM 4401 N N . LEU D 1 98 ? -1.58948 26.38275 7.12595 1.000 53.66968 98 LEU D N 1
ATOM 4402 C CA . LEU D 1 98 ? -1.91682 25.93249 5.77292 1.000 54.93651 98 LEU D CA 1
ATOM 4403 C C . LEU D 1 98 ? -0.74462 25.18187 5.14694 1.000 56.84068 98 LEU D C 1
ATOM 4404 O O . LEU D 1 98 ? -0.92035 24.11271 4.54729 1.000 53.75699 98 LEU D O 1
ATOM 4409 N N . ALA D 1 99 ? 0.46718 25.72333 5.29996 1.000 56.42274 99 ALA D N 1
ATOM 4410 C CA . ALA D 1 99 ? 1.65365 25.06539 4.76375 1.000 60.51718 99 ALA D CA 1
ATOM 4411 C C . ALA D 1 99 ? 1.79059 23.65864 5.32453 1.000 57.76250 99 ALA D C 1
ATOM 4412 O O . ALA D 1 99 ? 2.09141 22.71147 4.58978 1.000 57.97756 99 ALA D O 1
ATOM 4414 N N . LEU D 1 100 ? 1.56382 23.50397 6.62636 1.000 61.31072 100 LEU D N 1
ATOM 4415 C CA . LEU D 1 100 ? 1.63278 22.18508 7.24139 1.000 60.93751 100 LEU D CA 1
ATOM 4416 C C . LEU D 1 100 ? 0.58909 21.24719 6.63587 1.000 61.01598 100 LEU D C 1
ATOM 4417 O O . LEU D 1 100 ? 0.88943 20.09180 6.31333 1.000 66.58143 100 LEU D O 1
ATOM 4422 N N . GLU D 1 101 ? -0.65107 21.72783 6.48094 1.000 74.48950 101 GLU D N 1
ATOM 4423 C CA . GLU D 1 101 ? -1.70911 20.88513 5.92688 1.000 75.01857 101 GLU D CA 1
ATOM 4424 C C . GLU D 1 101 ? -1.43719 20.50492 4.47472 1.000 73.36766 101 GLU D C 1
ATOM 4425 O O . GLU D 1 101 ? -1.76729 19.39443 4.04658 1.000 73.00689 101 GLU D O 1
ATOM 4431 N N . ARG D 1 102 ? -0.85016 21.40983 3.69769 1.000 82.94428 102 ARG D N 1
ATOM 4432 C CA . ARG D 1 102 ? -0.55584 21.14288 2.29226 1.000 86.47933 102 ARG D CA 1
ATOM 4433 C C . ARG D 1 102 ? 0.75327 20.39403 2.08131 1.000 83.73650 102 ARG D C 1
ATOM 4434 O O . ARG D 1 102 ? 1.16418 20.22168 0.93021 1.000 90.71084 102 ARG D O 1
ATOM 4442 N N . GLY D 1 103 ? 1.40228 19.93491 3.15043 1.000 68.16448 103 GLY D N 1
ATOM 4443 C CA . GLY D 1 103 ? 2.64453 19.20031 3.02002 1.000 66.67213 103 GLY D CA 1
ATOM 4444 C C . GLY D 1 103 ? 3.78656 20.06505 2.53281 1.000 66.91123 103 GLY D C 1
ATOM 4445 O O . GLY D 1 103 ? 4.56878 19.64043 1.68135 1.000 74.67583 103 GLY D O 1
ATOM 4446 N N . ASP D 1 104 ? 3.90245 21.27242 3.07248 1.000 64.01404 104 ASP D N 1
ATOM 4447 C CA . ASP D 1 104 ? 4.95156 22.21699 2.69796 1.000 67.47130 104 ASP D CA 1
ATOM 4448 C C . ASP D 1 104 ? 5.76175 22.58561 3.94367 1.000 65.24911 104 ASP D C 1
ATOM 4449 O O . ASP D 1 104 ? 5.63165 23.68864 4.48464 1.000 64.05087 104 ASP D O 1
ATOM 4454 N N . GLU D 1 105 ? 6.57314 21.63727 4.42082 1.000 68.79413 105 GLU D N 1
ATOM 4455 C CA . GLU D 1 105 ? 7.34590 21.85644 5.64224 1.000 69.28193 105 GLU D CA 1
ATOM 4456 C C . GLU D 1 105 ? 8.32941 23.01450 5.49059 1.000 73.27113 105 GLU D C 1
ATOM 4457 O O . GLU D 1 105 ? 8.55713 23.77503 6.44126 1.000 67.47389 105 GLU D O 1
ATOM 4463 N N . GLU D 1 106 ? 8.92674 23.16022 4.30374 1.000 63.77820 106 GLU D N 1
ATOM 4464 C CA . GLU D 1 106 ? 9.90126 24.22521 4.06914 1.000 65.35614 106 GLU D CA 1
ATOM 4465 C C . GLU D 1 106 ? 9.29925 25.60969 4.27845 1.000 65.74442 106 GLU D C 1
ATOM 4466 O O . GLU D 1 106 ? 9.81667 26.41956 5.05796 1.000 71.38137 106 GLU D O 1
ATOM 4472 N N . THR D 1 107 ? 8.21065 25.90477 3.56789 1.000 77.04871 107 THR D N 1
ATOM 4473 C CA . THR D 1 107 ? 7.57407 27.20886 3.69579 1.000 82.94051 107 THR D CA 1
ATOM 4474 C C . THR D 1 107 ? 7.13478 27.46964 5.12627 1.000 76.91194 107 THR D C 1
ATOM 4475 O O . THR D 1 107 ? 7.27657 28.58793 5.62627 1.000 72.31584 107 THR D O 1
ATOM 4479 N N . ALA D 1 108 ? 6.59009 26.45507 5.79886 1.000 65.04523 108 ALA D N 1
ATOM 4480 C CA . ALA D 1 108 ? 6.17444 26.64274 7.18360 1.000 62.66649 108 ALA D CA 1
ATOM 4481 C C . ALA D 1 108 ? 7.35415 27.02506 8.07259 1.000 63.14178 108 ALA D C 1
ATOM 4482 O O . ALA D 1 108 ? 7.22794 27.89908 8.93732 1.000 74.29437 108 ALA D O 1
ATOM 4484 N N . ARG D 1 109 ? 8.51014 26.38410 7.87319 1.000 62.88372 109 ARG D N 1
ATOM 4485 C CA . ARG D 1 109 ? 9.69860 26.71871 8.65962 1.000 64.90543 109 ARG D CA 1
ATOM 4486 C C . ARG D 1 109 ? 10.18646 28.13280 8.36321 1.000 65.80669 109 ARG D C 1
ATOM 4487 O O . ARG D 1 109 ? 10.43860 28.91867 9.28448 1.000 74.26221 109 ARG D O 1
ATOM 4495 N N . LEU D 1 110 ? 10.35661 28.46399 7.07968 1.000 66.55285 110 LEU D N 1
ATOM 4496 C CA . LEU D 1 110 ? 10.76712 29.81419 6.70444 1.000 70.51934 110 LEU D CA 1
ATOM 4497 C C . LEU D 1 110 ? 9.80719 30.83754 7.29377 1.000 67.22587 110 LEU D C 1
ATOM 4498 O O . LEU D 1 110 ? 10.22162 31.83733 7.88951 1.000 72.94726 110 LEU D O 1
ATOM 4503 N N . VAL D 1 111 ? 8.50841 30.57713 7.14540 1.000 68.13190 111 VAL D N 1
ATOM 4504 C CA . VAL D 1 111 ? 7.47064 31.46808 7.65303 1.000 72.92017 111 VAL D CA 1
ATOM 4505 C C . VAL D 1 111 ? 7.56212 31.57876 9.16871 1.000 64.67329 111 VAL D C 1
ATOM 4506 O O . VAL D 1 111 ? 7.32412 32.64776 9.74489 1.000 67.11382 111 VAL D O 1
ATOM 4510 N N . ALA D 1 112 ? 7.89502 30.47324 9.83947 1.000 76.20698 112 ALA D N 1
ATOM 4511 C CA . ALA D 1 112 ? 8.03485 30.49817 11.29137 1.000 77.58048 112 ALA D CA 1
ATOM 4512 C C . ALA D 1 112 ? 9.09175 31.50114 11.73545 1.000 82.07083 112 ALA D C 1
ATOM 4513 O O . ALA D 1 112 ? 8.86004 32.28847 12.66104 1.000 82.24021 112 ALA D O 1
ATOM 4515 N N . GLU D 1 113 ? 10.25501 31.48638 11.08187 1.000 103.13155 113 GLU D N 1
ATOM 4516 C CA . GLU D 1 113 ? 11.29171 32.47018 11.38667 1.000 109.67110 113 GLU D CA 1
ATOM 4517 C C . GLU D 1 113 ? 10.81262 33.88588 11.11578 1.000 108.31211 113 GLU D C 1
ATOM 4518 O O . GLU D 1 113 ? 11.05204 34.79775 11.92350 1.000 112.79965 113 GLU D O 1
ATOM 4524 N N . VAL D 1 114 ? 10.18533 34.10586 9.96298 1.000 78.78524 114 VAL D N 1
ATOM 4525 C CA . VAL D 1 114 ? 9.68173 35.43063 9.61802 1.000 76.76869 114 VAL D CA 1
ATOM 4526 C C . VAL D 1 114 ? 8.84036 35.98540 10.76957 1.000 74.94248 114 VAL D C 1
ATOM 4527 O O . VAL D 1 114 ? 9.00053 37.13818 11.17746 1.000 78.35691 114 VAL D O 1
ATOM 4531 N N . ALA D 1 115 ? 7.94175 35.15603 11.30373 1.000 63.92803 115 ALA D N 1
ATOM 4532 C CA . ALA D 1 115 ? 7.07997 35.60235 12.39987 1.000 63.74721 115 ALA D CA 1
ATOM 4533 C C . ALA D 1 115 ? 7.89645 36.02236 13.61566 1.000 68.37744 115 ALA D C 1
ATOM 4534 O O . ALA D 1 115 ? 7.55207 36.99879 14.29434 1.000 69.75401 115 ALA D O 1
ATOM 4536 N N . LEU D 1 116 ? 8.97139 35.29001 13.91990 1.000 75.58172 116 LEU D N 1
ATOM 4537 C CA . LEU D 1 116 ? 9.80249 35.63641 15.06956 1.000 78.98909 116 LEU D CA 1
ATOM 4538 C C . LEU D 1 116 ? 10.48592 36.98531 14.87138 1.000 81.46706 116 LEU D C 1
ATOM 4539 O O . LEU D 1 116 ? 10.49574 37.82711 15.77686 1.000 88.30271 116 LEU D O 1
ATOM 4544 N N . LEU D 1 117 ? 11.06845 37.20930 13.69138 1.000 81.36623 117 LEU D N 1
ATOM 4545 C CA . LEU D 1 117 ? 11.71726 38.49040 13.42530 1.000 83.50469 117 LEU D CA 1
ATOM 4546 C C . LEU D 1 117 ? 10.70947 39.63166 13.43824 1.000 89.98041 117 LEU D C 1
ATOM 4547 O O . LEU D 1 117 ? 10.95752 40.68833 14.03136 1.000 105.79966 117 LEU D O 1
ATOM 4552 N N . VAL D 1 118 ? 9.56535 39.43648 12.77786 1.000 80.71435 118 VAL D N 1
ATOM 4553 C CA . VAL D 1 118 ? 8.55270 40.48611 12.70199 1.000 80.11092 118 VAL D CA 1
ATOM 4554 C C . VAL D 1 118 ? 8.05821 40.86575 14.09156 1.000 77.16497 118 VAL D C 1
ATOM 4555 O O . VAL D 1 118 ? 7.84531 42.04891 14.38779 1.000 77.28785 118 VAL D O 1
ATOM 4559 N N . ALA D 1 119 ? 7.88428 39.87672 14.97064 1.000 74.34925 119 ALA D N 1
ATOM 4560 C CA . ALA D 1 119 ? 7.41853 40.16565 16.32395 1.000 76.27499 119 ALA D CA 1
ATOM 4561 C C . ALA D 1 119 ? 8.45981 40.93526 17.13031 1.000 85.31383 119 ALA D C 1
ATOM 4562 O O . ALA D 1 119 ? 8.14317 41.95297 17.75665 1.000 97.04898 119 ALA D O 1
ATOM 4564 N N . SER D 1 120 ? 9.70987 40.46394 17.12887 1.000 101.80108 120 SER D N 1
ATOM 4565 C CA . SER D 1 120 ? 10.74650 41.10765 17.93259 1.000 107.05566 120 SER D CA 1
ATOM 4566 C C . SER D 1 120 ? 11.02103 42.53196 17.46094 1.000 103.82350 120 SER D C 1
ATOM 4567 O O . SER D 1 120 ? 11.06602 43.46485 18.27107 1.000 113.17624 120 SER D O 1
ATOM 4570 N N . LYS D 1 121 ? 11.21342 42.72272 16.15168 1.000 99.43548 121 LYS D N 1
ATOM 4571 C CA . LYS D 1 121 ? 11.63779 44.03137 15.66254 1.000 112.93191 121 LYS D CA 1
ATOM 4572 C C . LYS D 1 121 ? 10.53552 45.06838 15.81780 1.000 123.74632 121 LYS D C 1
ATOM 4573 O O . LYS D 1 121 ? 10.82775 46.25646 15.99363 1.000 135.36856 121 LYS D O 1
ATOM 4579 N N . GLY D 1 122 ? 9.27526 44.64751 15.74211 1.000 126.42970 122 GLY D N 1
ATOM 4580 C CA . GLY D 1 122 ? 8.17742 45.56711 15.97468 1.000 117.58721 122 GLY D CA 1
ATOM 4581 C C . GLY D 1 122 ? 8.11830 46.71668 14.99760 1.000 115.57755 122 GLY D C 1
ATOM 4582 O O . GLY D 1 122 ? 7.74821 47.83035 15.38345 1.000 123.86603 122 GLY D O 1
ATOM 4583 N N . ASP D 1 123 ? 8.47604 46.48022 13.73815 1.000 134.53931 123 ASP D N 1
ATOM 4584 C CA . ASP D 1 123 ? 8.42522 47.51681 12.71639 1.000 136.52061 123 ASP D CA 1
ATOM 4585 C C . ASP D 1 123 ? 7.02421 47.52698 12.11984 1.000 134.71852 123 ASP D C 1
ATOM 4586 O O . ASP D 1 123 ? 6.56042 46.51469 11.58400 1.000 139.99245 123 ASP D O 1
ATOM 4591 N N . ASP D 1 124 ? 6.35309 48.67365 12.22971 1.000 122.45248 124 ASP D N 1
ATOM 4592 C CA . ASP D 1 124 ? 4.99627 48.81072 11.71159 1.000 122.05955 124 ASP D CA 1
ATOM 4593 C C . ASP D 1 124 ? 4.95391 48.68249 10.19176 1.000 117.50951 124 ASP D C 1
ATOM 4594 O O . ASP D 1 124 ? 4.05755 48.02818 9.64655 1.000 111.04646 124 ASP D O 1
ATOM 4599 N N . GLU D 1 125 ? 5.89800 49.31496 9.48954 1.000 126.78170 125 GLU D N 1
ATOM 4600 C CA . GLU D 1 125 ? 5.96264 49.17582 8.03576 1.000 126.91418 125 GLU D CA 1
ATOM 4601 C C . GLU D 1 125 ? 6.23606 47.73840 7.62557 1.000 126.86469 125 GLU D C 1
ATOM 4602 O O . GLU D 1 125 ? 5.53270 47.17504 6.77828 1.000 121.17677 125 GLU D O 1
ATOM 4608 N N . LEU D 1 126 ? 7.25865 47.12969 8.22548 1.000 107.23987 126 LEU D N 1
ATOM 4609 C CA . LEU D 1 126 ? 7.60821 45.75154 7.90721 1.000 101.32413 126 LEU D CA 1
ATOM 4610 C C . LEU D 1 126 ? 6.40979 44.82429 8.03553 1.000 95.71170 126 LEU D C 1
ATOM 4611 O O . LEU D 1 126 ? 6.20925 43.94048 7.19494 1.000 93.75962 126 LEU D O 1
ATOM 4616 N N . ALA D 1 127 ? 5.57999 45.03878 9.05865 1.000 129.79909 127 ALA D N 1
ATOM 4617 C CA . ALA D 1 127 ? 4.47081 44.13198 9.32906 1.000 124.06903 127 ALA D CA 1
ATOM 4618 C C . ALA D 1 127 ? 3.58119 43.92371 8.11246 1.000 127.47067 127 ALA D C 1
ATOM 4619 O O . ALA D 1 127 ? 3.32153 42.78566 7.71355 1.000 126.29321 127 ALA D O 1
ATOM 4621 N N . GLU D 1 128 ? 3.12679 45.01065 7.49303 1.000 133.99544 128 GLU D N 1
ATOM 4622 C CA . GLU D 1 128 ? 2.18630 44.86550 6.38951 1.000 127.82983 128 GLU D CA 1
ATOM 4623 C C . GLU D 1 128 ? 2.88514 44.37324 5.12543 1.000 126.93564 128 GLU D C 1
ATOM 4624 O O . GLU D 1 128 ? 2.28923 43.62907 4.34019 1.000 129.94128 128 GLU D O 1
ATOM 4630 N N . LYS D 1 129 ? 4.11567 44.83426 4.87050 1.000 97.42386 129 LYS D N 1
ATOM 4631 C CA . LYS D 1 129 ? 4.86905 44.31639 3.73037 1.000 102.43843 129 LYS D CA 1
ATOM 4632 C C . LYS D 1 129 ? 4.96208 42.79508 3.78786 1.000 95.20300 129 LYS D C 1
ATOM 4633 O O . LYS D 1 129 ? 4.74721 42.10635 2.78456 1.000 97.59325 129 LYS D O 1
ATOM 4639 N N . VAL D 1 130 ? 5.34700 42.25810 4.94619 1.000 100.03377 130 VAL D N 1
ATOM 4640 C CA . VAL D 1 130 ? 5.34781 40.81076 5.12620 1.000 95.49167 130 VAL D CA 1
ATOM 4641 C C . VAL D 1 130 ? 3.91653 40.27652 5.08660 1.000 100.40165 130 VAL D C 1
ATOM 4642 O O . VAL D 1 130 ? 3.67218 39.14398 4.64651 1.000 90.04809 130 VAL D O 1
ATOM 4646 N N . ALA D 1 131 ? 2.95721 41.07237 5.56931 1.000 94.43382 131 ALA D N 1
ATOM 4647 C CA . ALA D 1 131 ? 1.56418 40.64002 5.63510 1.000 84.25378 131 ALA D CA 1
ATOM 4648 C C . ALA D 1 131 ? 0.97235 40.39899 4.25592 1.000 87.50381 131 ALA D C 1
ATOM 4649 O O . ALA D 1 131 ? 0.24612 39.42100 4.04513 1.000 82.55237 131 ALA D O 1
ATOM 4651 N N . GLU D 1 132 ? 1.29180 41.26675 3.29943 1.000 99.84283 132 GLU D N 1
ATOM 4652 C CA . GLU D 1 132 ? 0.80295 41.09309 1.93979 1.000 99.59320 132 GLU D CA 1
ATOM 4653 C C . GLU D 1 132 ? 1.40017 39.83745 1.32355 1.000 100.43162 132 GLU D C 1
ATOM 4654 O O . GLU D 1 132 ? 0.69475 39.04526 0.68670 1.000 98.27609 132 GLU D O 1
ATOM 4660 N N . LEU D 1 133 ? 2.70597 39.64825 1.51548 1.000 74.65371 133 LEU D N 1
ATOM 4661 C CA . LEU D 1 133 ? 3.39890 38.48151 0.98528 1.000 76.68871 133 LEU D CA 1
ATOM 4662 C C . LEU D 1 133 ? 2.83529 37.18231 1.55184 1.000 71.05374 133 LEU D C 1
ATOM 4663 O O . LEU D 1 133 ? 2.73644 36.17777 0.83691 1.000 72.73773 133 LEU D O 1
ATOM 4668 N N . ALA D 1 134 ? 2.46224 37.17802 2.83432 1.000 80.83336 134 ALA D N 1
ATOM 4669 C CA . ALA D 1 134 ? 1.92345 35.96106 3.43399 1.000 78.55924 134 ALA D CA 1
ATOM 4670 C C . ALA D 1 134 ? 0.59676 35.57746 2.79902 1.000 82.99541 134 ALA D C 1
ATOM 4671 O O . ALA D 1 134 ? 0.32728 34.39288 2.57014 1.000 89.36671 134 ALA D O 1
ATOM 4673 N N . ARG D 1 135 ? -0.25955 36.57018 2.54483 1.000 82.76472 135 ARG D N 1
ATOM 4674 C CA . ARG D 1 135 ? -1.56113 36.30921 1.94066 1.000 87.78373 135 ARG D CA 1
ATOM 4675 C C . ARG D 1 135 ? -1.40954 35.79946 0.51213 1.000 94.59481 135 ARG D C 1
ATOM 4676 O O . ARG D 1 135 ? -2.07242 34.83202 0.11886 1.000 106.59418 135 ARG D O 1
ATOM 4684 N N . GLU D 1 136 ? -0.53450 36.43497 -0.27169 1.000 95.18962 136 GLU D N 1
ATOM 4685 C CA . GLU D 1 136 ? -0.23908 35.94957 -1.61678 1.000 93.23088 136 GLU D CA 1
ATOM 4686 C C . GLU D 1 136 ? 0.26785 34.51381 -1.56980 1.000 93.16541 136 GLU D C 1
ATOM 4687 O O . GLU D 1 136 ? -0.09866 33.68359 -2.41079 1.000 103.61868 136 GLU D O 1
ATOM 4693 N N . ALA D 1 137 ? 1.12661 34.20844 -0.59783 1.000 78.54032 137 ALA D N 1
ATOM 4694 C CA . ALA D 1 137 ? 1.59502 32.83947 -0.43132 1.000 77.67014 137 ALA D CA 1
ATOM 4695 C C . ALA D 1 137 ? 0.45555 31.91499 -0.01795 1.000 73.10075 137 ALA D C 1
ATOM 4696 O O . ALA D 1 137 ? 0.39543 30.76184 -0.46031 1.000 76.38752 137 ALA D O 1
ATOM 4698 N N . ARG D 1 138 ? -0.45236 32.39802 0.83742 1.000 79.69141 138 ARG D N 1
ATOM 4699 C CA . ARG D 1 138 ? -1.57575 31.56952 1.27042 1.000 85.62069 138 ARG D CA 1
ATOM 4700 C C . ARG D 1 138 ? -2.48162 31.19838 0.09899 1.000 85.91195 138 ARG D C 1
ATOM 4701 O O . ARG D 1 138 ? -2.82103 30.02410 -0.08243 1.000 85.67114 138 ARG D O 1
ATOM 4709 N N . ASP D 1 139 ? -2.88723 32.18569 -0.70725 1.000 95.59367 139 ASP D N 1
ATOM 4710 C CA . ASP D 1 139 ? -3.67234 31.88771 -1.90598 1.000 93.45062 139 ASP D CA 1
ATOM 4711 C C . ASP D 1 139 ? -2.90154 30.99470 -2.86571 1.000 93.38082 139 ASP D C 1
ATOM 4712 O O . ASP D 1 139 ? -3.48829 30.11745 -3.51002 1.000 91.65310 139 ASP D O 1
ATOM 4717 N N . ALA D 1 140 ? -1.59429 31.22526 -3.00415 1.000 80.41031 140 ALA D N 1
ATOM 4718 C CA . ALA D 1 140 ? -0.77947 30.35040 -3.83947 1.000 79.20833 140 ALA D CA 1
ATOM 4719 C C . ALA D 1 140 ? -0.92038 28.90111 -3.39194 1.000 78.49354 140 ALA D C 1
ATOM 4720 O O . ALA D 1 140 ? -1.14830 28.00430 -4.20996 1.000 89.00016 140 ALA D O 1
ATOM 4722 N N . LEU D 1 141 ? -0.79669 28.65716 -2.08568 1.000 80.94709 141 LEU D N 1
ATOM 4723 C CA . LEU D 1 141 ? -0.99424 27.31147 -1.55522 1.000 80.43609 141 LEU D CA 1
ATOM 4724 C C . LEU D 1 141 ? -2.40960 26.81463 -1.82295 1.000 83.68151 141 LEU D C 1
ATOM 4725 O O . LEU D 1 141 ? -2.60617 25.66799 -2.24197 1.000 86.74926 141 LEU D O 1
ATOM 4730 N N . GLU D 1 142 ? -3.41395 27.66218 -1.56700 1.000 96.54407 142 GLU D N 1
ATOM 4731 C CA . GLU D 1 142 ? -4.80286 27.24454 -1.74821 1.000 96.91133 142 GLU D CA 1
ATOM 4732 C C . GLU D 1 142 ? -5.08654 26.81457 -3.17967 1.000 97.08721 142 GLU D C 1
ATOM 4733 O O . GLU D 1 142 ? -5.96741 25.97852 -3.41136 1.000 102.03457 142 GLU D O 1
ATOM 4739 N N . ALA D 1 143 ? -4.35521 27.36123 -4.14649 1.000 81.42060 143 ALA D N 1
ATOM 4740 C CA . ALA D 1 143 ? -4.51051 26.97095 -5.53959 1.000 85.92988 143 ALA D CA 1
ATOM 4741 C C . ALA D 1 143 ? -3.64964 25.77585 -5.92110 1.000 89.16287 143 ALA D C 1
ATOM 4742 O O . ALA D 1 143 ? -3.87909 25.17784 -6.97784 1.000 108.14615 143 ALA D O 1
ATOM 4744 N N . GLY D 1 144 ? -2.67156 25.41856 -5.09752 1.000 130.12872 144 GLY D N 1
ATOM 4745 C CA . GLY D 1 144 ? -1.72203 24.38347 -5.43636 1.000 131.97919 144 GLY D CA 1
ATOM 4746 C C . GLY D 1 144 ? -0.44582 24.88593 -6.06867 1.000 131.05246 144 GLY D C 1
ATOM 4747 O O . GLY D 1 144 ? 0.35270 24.06993 -6.54336 1.000 134.56506 144 GLY D O 1
ATOM 4748 N N . ASP D 1 145 ? -0.22440 26.20102 -6.08016 1.000 106.03390 145 ASP D N 1
ATOM 4749 C CA . ASP D 1 145 ? 0.97781 26.79851 -6.65495 1.000 102.87026 145 ASP D CA 1
ATOM 4750 C C . ASP D 1 145 ? 2.04103 26.81169 -5.56136 1.000 101.09746 145 ASP D C 1
ATOM 4751 O O . ASP D 1 145 ? 2.36274 27.84008 -4.95980 1.000 112.72206 145 ASP D O 1
ATOM 4756 N N . ARG D 1 146 ? 2.59141 25.62248 -5.30351 1.000 108.07454 146 ARG D N 1
ATOM 4757 C CA . ARG D 1 146 ? 3.58507 25.46974 -4.24788 1.000 105.86080 146 ARG D CA 1
ATOM 4758 C C . ARG D 1 146 ? 4.84010 26.27417 -4.55544 1.000 104.04764 146 ARG D C 1
ATOM 4759 O O . ARG D 1 146 ? 5.46775 26.82043 -3.64146 1.000 111.89651 146 ARG D O 1
ATOM 4767 N N . GLU D 1 147 ? 5.21143 26.36764 -5.83517 1.000 108.88271 147 GLU D N 1
ATOM 4768 C CA . GLU D 1 147 ? 6.44206 27.05770 -6.20810 1.000 112.82627 147 GLU D CA 1
ATOM 4769 C C . GLU D 1 147 ? 6.36526 28.54217 -5.87242 1.000 111.52986 147 GLU D C 1
ATOM 4770 O O . GLU D 1 147 ? 7.25480 29.08409 -5.20625 1.000 119.72201 147 GLU D O 1
ATOM 4776 N N . ARG D 1 148 ? 5.31897 29.22439 -6.34001 1.000 87.94815 148 ARG D N 1
ATOM 4777 C CA . ARG D 1 148 ? 5.18430 30.64483 -6.03263 1.000 93.21381 148 ARG D CA 1
ATOM 4778 C C . ARG D 1 148 ? 4.99159 30.87936 -4.54022 1.000 88.94576 148 ARG D C 1
ATOM 4779 O O . ARG D 1 148 ? 5.43965 31.89794 -4.00074 1.000 93.46217 148 ARG D O 1
ATOM 4787 N N . ALA D 1 149 ? 4.27887 29.97336 -3.86802 1.000 77.52041 149 ALA D N 1
ATOM 4788 C CA . ALA D 1 149 ? 4.11149 30.07704 -2.42100 1.000 75.69987 149 ALA D CA 1
ATOM 4789 C C . ALA D 1 149 ? 5.46022 30.09764 -1.71215 1.000 73.24209 149 ALA D C 1
ATOM 4790 O O . ALA D 1 149 ? 5.69195 30.91323 -0.81189 1.000 68.46157 149 ALA D O 1
ATOM 4792 N N . ARG D 1 150 ? 6.36222 29.19562 -2.10094 1.000 90.82111 150 ARG D N 1
ATOM 4793 C CA . ARG D 1 150 ? 7.70049 29.19312 -1.52226 1.000 94.14093 150 ARG D CA 1
ATOM 4794 C C . ARG D 1 150 ? 8.40910 30.51528 -1.78552 1.000 101.53395 150 ARG D C 1
ATOM 4795 O O . ARG D 1 150 ? 9.01657 31.10026 -0.88111 1.000 108.95347 150 ARG D O 1
ATOM 4803 N N . GLU D 1 151 ? 8.34891 30.99305 -3.03200 1.000 80.88539 151 GLU D N 1
ATOM 4804 C CA . GLU D 1 151 ? 9.02296 32.23512 -3.39475 1.000 85.39853 151 GLU D CA 1
ATOM 4805 C C . GLU D 1 151 ? 8.52569 33.40367 -2.55427 1.000 83.67916 151 GLU D C 1
ATOM 4806 O O . GLU D 1 151 ? 9.32164 34.23105 -2.09755 1.000 88.20613 151 GLU D O 1
ATOM 4812 N N . ALA D 1 152 ? 7.21156 33.48540 -2.33392 1.000 83.36128 152 ALA D N 1
ATOM 4813 C CA . ALA D 1 152 ? 6.66644 34.57915 -1.53604 1.000 78.89949 152 ALA D CA 1
ATOM 4814 C C . ALA D 1 152 ? 7.12180 34.49167 -0.08467 1.000 74.18183 152 ALA D C 1
ATOM 4815 O O . ALA D 1 152 ? 7.38483 35.51985 0.54961 1.000 77.38210 152 ALA D O 1
ATOM 4817 N N . ALA D 1 153 ? 7.21464 33.27728 0.46354 1.000 70.29151 153 ALA D N 1
ATOM 4818 C CA . ALA D 1 153 ? 7.71391 33.13183 1.82798 1.000 72.53956 153 ALA D CA 1
ATOM 4819 C C . ALA D 1 153 ? 9.19064 33.49640 1.92450 1.000 70.00650 153 ALA D C 1
ATOM 4820 O O . ALA D 1 153 ? 9.60769 34.17617 2.86966 1.000 68.72793 153 ALA D O 1
ATOM 4822 N N . GLU D 1 154 ? 9.99721 33.04699 0.96103 1.000 87.45919 154 GLU D N 1
ATOM 4823 C CA . GLU D 1 154 ? 11.41144 33.40920 0.94821 1.000 90.95618 154 GLU D CA 1
ATOM 4824 C C . GLU D 1 154 ? 11.60525 34.90545 0.73554 1.000 93.13417 154 GLU D C 1
ATOM 4825 O O . GLU D 1 154 ? 12.49187 35.51165 1.34825 1.000 91.24096 154 GLU D O 1
ATOM 4831 N N . GLU D 1 155 ? 10.78003 35.51786 -0.11546 1.000 94.77667 155 GLU D N 1
ATOM 4832 C CA . GLU D 1 155 ? 10.81990 36.96675 -0.28559 1.000 95.77760 155 GLU D CA 1
ATOM 4833 C C . GLU D 1 155 ? 10.51323 37.67271 1.03108 1.000 93.93912 155 GLU D C 1
ATOM 4834 O O . GLU D 1 155 ? 11.22305 38.60149 1.43363 1.000 99.49137 155 GLU D O 1
ATOM 4840 N N . ALA D 1 156 ? 9.47002 37.22094 1.73123 1.000 90.00634 156 ALA D N 1
ATOM 4841 C CA . ALA D 1 156 ? 9.13661 37.79647 3.03084 1.000 89.91169 156 ALA D CA 1
ATOM 4842 C C . ALA D 1 156 ? 10.27644 37.60955 4.02298 1.000 83.90640 156 ALA D C 1
ATOM 4843 O O . ALA D 1 156 ? 10.52590 38.47942 4.86516 1.000 83.50563 156 ALA D O 1
ATOM 4845 N N . LEU D 1 157 ? 10.96668 36.46988 3.95306 1.000 73.89691 157 LEU D N 1
ATOM 4846 C CA . LEU D 1 157 ? 12.08350 36.23049 4.86021 1.000 80.80217 157 LEU D CA 1
ATOM 4847 C C . LEU D 1 157 ? 13.21787 37.22301 4.63418 1.000 83.46410 157 LEU D C 1
ATOM 4848 O O . LEU D 1 157 ? 13.75671 37.77636 5.59657 1.000 82.03217 157 LEU D O 1
ATOM 4853 N N . ARG D 1 158 ? 13.61866 37.44834 3.37623 1.000 90.81606 158 ARG D N 1
ATOM 4854 C CA . ARG D 1 158 ? 14.68091 38.42671 3.13929 1.000 97.00746 158 ARG D CA 1
ATOM 4855 C C . ARG D 1 158 ? 14.26344 39.81607 3.60547 1.000 106.11414 158 ARG D C 1
ATOM 4856 O O . ARG D 1 158 ? 15.07717 40.55682 4.16887 1.000 120.55029 158 ARG D O 1
ATOM 4864 N N . VAL D 1 159 ? 13.00495 40.19618 3.37214 1.000 105.54441 159 VAL D N 1
ATOM 4865 C CA . VAL D 1 159 ? 12.55801 41.50313 3.84446 1.000 100.74425 159 VAL D CA 1
ATOM 4866 C C . VAL D 1 159 ? 12.56865 41.53857 5.36926 1.000 96.89573 159 VAL D C 1
ATOM 4867 O O . VAL D 1 159 ? 12.87190 42.57526 5.97312 1.000 101.67418 159 VAL D O 1
ATOM 4871 N N . ALA D 1 160 ? 12.24892 40.41151 6.01389 1.000 92.66226 160 ALA D N 1
ATOM 4872 C CA . ALA D 1 160 ? 12.28510 40.33413 7.47366 1.000 96.94209 160 ALA D CA 1
ATOM 4873 C C . ALA D 1 160 ? 13.71757 40.35848 7.99048 1.000 95.49266 160 ALA D C 1
ATOM 4874 O O . ALA D 1 160 ? 14.01382 41.00771 9.00029 1.000 95.43583 160 ALA D O 1
ATOM 4876 N N . ARG D 1 161 ? 14.60971 39.63687 7.31317 1.000 101.57895 161 ARG D N 1
ATOM 4877 C CA . ARG D 1 161 ? 16.02432 39.63096 7.66358 1.000 110.81436 161 ARG D CA 1
ATOM 4878 C C . ARG D 1 161 ? 16.58158 41.03697 7.63073 1.000 110.44084 161 ARG D C 1
ATOM 4879 O O . ARG D 1 161 ? 17.36606 41.43632 8.50039 1.000 117.01463 161 ARG D O 1
ATOM 4887 N N . GLU D 1 162 ? 16.19282 41.78612 6.61328 1.000 134.74848 162 GLU D N 1
ATOM 4888 C CA . GLU D 1 162 ? 16.61459 43.14474 6.37109 1.000 142.68344 162 GLU D CA 1
ATOM 4889 C C . GLU D 1 162 ? 15.91784 44.06367 7.37048 1.000 147.75099 162 GLU D C 1
ATOM 4890 O O . GLU D 1 162 ? 14.88294 43.71654 7.94998 1.000 153.29693 162 GLU D O 1
ATOM 4896 N N . ALA D 1 163 ? 16.54439 45.21447 7.62263 1.000 147.77492 163 ALA D N 1
ATOM 4897 C CA . ALA D 1 163 ? 16.01221 46.24473 8.51041 1.000 148.12220 163 ALA D CA 1
ATOM 4898 C C . ALA D 1 163 ? 16.08219 45.79527 9.96442 1.000 147.49801 163 ALA D C 1
ATOM 4899 O O . ALA D 1 163 ? 15.06247 45.44089 10.56523 1.000 135.09890 163 ALA D O 1
ATOM 4901 N N . GLU D 1 164 ? 17.28204 45.82959 10.53785 1.000 175.00219 164 GLU D N 1
ATOM 4902 C CA . GLU D 1 164 ? 17.50846 45.37039 11.90303 1.000 172.18953 164 GLU D CA 1
ATOM 4903 C C . GLU D 1 164 ? 17.46694 46.52710 12.89911 1.000 171.52734 164 GLU D C 1
ATOM 4904 O O . GLU D 1 164 ? 18.14457 47.54023 12.72176 1.000 161.52866 164 GLU D O 1
#

Secondary structure (DSSP, 8-state):
-HHHHHHHHHHHHHHHHHHHT-HHHHHHHHHHHHHHHHH--HHHHHHHHHHHHHHHHHHHHT-HHHHHHHHHHHHHHHHT--SHHHHHHHHHHHHHHHHHHTT-HHHHHHHHHHHHHHHHH--HHHHHHHHHHHHHHHHHHHHT-HHHHHHHHHHHHHHHHH--/-HHHHHHHHHHHHHHHHHHHT-HHHHHHHHHHHHHHHHHT-HHHHHHHHHHHHHHHHHHHHT-HHHHHHHHHHHHHHHHT--SHHHHHHHHHHHHHHHHHHTT-HHHHHHHHHHHHHHHHH--HHHHHHHHHHHHHHHHHHHHT-HHHHHHHHHHHHHHHHH-/-HHHHHHHHHHHHHHHHHHTT-HHHHHHHHHHHHHHHHHT-HHHHHHHHHHHHHHHHHHHHT-HHHHHHHHHHHHHHHHT--SHHHHHHHHHHHHHHHHHHTT-HHHHHHHHHHHHHHHHH--HHHHHHHHHHHHHHHHHHHHT-HHHHHHHHHHHHHHHHS--/--HHHHHHHHHHHHHHHHHHT-HHHHHHHHHHHHHHHHHT-HHHHHHHHHHHHHHHHHHHHT-HHHHHHHHHHHHHHHHT--SHHHHHHHHHHHHHHHHHHTT-HHHHHHHHHHHHHHHHH--HHHHHHHHHHHHHHHHHHHHT-HHHHHHHHHHHHHHHHS--

B-factor: mean 91.45, std 25.53, range [40.06, 191.42]

Radius of gyration: 24.08 Å; Cα contacts (8 Å, |Δi|>4): 1156; chains: 4; bounding box: 58×65×59 Å